Protein AF-0000000084525667 (afdb_homodimer)

pLDDT: mean 96.33, std 4.49, range [68.88, 99.0]

Secondary structure (DSSP, 8-state):
--GGGSHHHHHHHHHHHHHHHHHHHHHHHHHHHHHHHHHH--SEEEEEESTHHHHHHHHHHHH-TTS-EEEEEHHHHHH-HHHHGGG-TTEEEEEEESSS--HHHHHHHHHHHHH-TT-EEEEEES-TTSHHHHPPP-SSS-EEEEEPPGGGS--SSS-SHHHHHHHHHHHHHTTS--HHHHHHHHHHHHHHHHHHHHHS--PPPSEEEEEE-THHHHHHHHHHHHHHHHTTTSSEEEEE-HHHHTTTGGGG--TTEEEEEEPPSSHHHHHHHHHHHHHHHHH-TTSEEEEESTTSSB-----S-HHHHHHHHTHHHHHHHHHHHHHTT--TT-TTTTSS--SS------PPP--/--GGGSHHHHHHHHHHHHHHHHHHHHHHHHHHHHHHHHHH--SEEEEEESTHHHHHHHHHHHH-TTS-EEEEEHHHHHH-HHHHGGG-TTEEEEEEESSS--HHHHHHHHHHHHH-TT-EEEEEES-TTSHHHHPPP-SSS-EEEEEPPGGGS--SSS-SHHHHHHHHHHHHHTTS--HHHHHHHHHHHHHHHHHHHHHS--PPPSEEEEEE-THHHHHHHHHHHHHHHHTTTSSEEEEE-HHHHTTTGGGG--TTEEEEEEPPSSHHHHHHHHHHHHHHHHH-TTSEEEEESTTSSB-----S-HHHHHHHHTHHHHHHHHHHHHHTT--TT-TTTTSS--SS------PPP--

InterPro domains:
  IPR001347 SIS domain [PS51464] (33-182)
  IPR046348 SIS domain superfamily [SSF53697] (11-345)

Organism: NCBI:txid1123501

Nearest PDB structures (foldseek):
  3c3j-assembly2_C  TM=8.708E-01  e=3.182E-26  Escherichia coli K-12
  3i0z-assembly1_B  TM=8.975E-01  e=6.764E-26  Streptococcus pneumoniae TIGR4
  3c3j-assembly1_A  TM=8.708E-01  e=7.534E-26  Escherichia coli K-12
  3odp-assembly1_A-2  TM=8.783E-01  e=4.281E-24  Clostridium novyi NT
  3hba-assembly1_A  TM=7.653E-01  e=8.295E-11  Shewanella denitrificans OS217

Sequence (710 aa):
MRLDETATWAEIHAQPGIWEAWAPELAARAADIGAWIAARAPREIWLCGAGTSAFVGEIAAAGLPDRRLRAVATTDIVACPQDWLPSAGDALVVQFGRSGDSSESVGLLDLLDAHAPRADRLHVTCNPAGALATRASAGAGQLRVLLLPEETHDAGFAMTSSFTTMLLSALACLGGIDPAAALPALAEEARALLPALAARPAPRPGRAIFLGSGALTGAARESALKVLELTAGRTITQWDSPMGFRHGPKSAVDDDTAVFVLLHPGDHTRRFDHDVADEIAAQFPDASVTTIGPGGDISYRGTGTAAADAVLAVLPAQILAARWSADLGLPVDDPFQGRNLSRVVSGVTLHPWAPMRLDETATWAEIHAQPGIWEAWAPELAARAADIGAWIAARAPREIWLCGAGTSAFVGEIAAAGLPDRRLRAVATTDIVACPQDWLPSAGDALVVQFGRSGDSSESVGLLDLLDAHAPRADRLHVTCNPAGALATRASAGAGQLRVLLLPEETHDAGFAMTSSFTTMLLSALACLGGIDPAAALPALAEEARALLPALAARPAPRPGRAIFLGSGALTGAARESALKVLELTAGRTITQWDSPMGFRHGPKSAVDDDTAVFVLLHPGDHTRRFDHDVADEIAAQFPDASVTTIGPGGDISYRGTGTAAADAVLAVLPAQILAARWSADLGLPVDDPFQGRNLSRVVSGVTLHPWAP

Foldseek 3Di:
DDLCPDLLNVLLLCQLVQLQVCLVVLLVVLVVLLVVCVVLVFPAEEQEEADLSLLLQLLLCLQCVVHNYDRDYLVCCLVCVVVPLVPQQRYEYEYEEAQCAFPSSVSSLVCCQVRHLNHAYEYEYAHCVHCSNDPDGHHDHHYYYDHGHNSQSRLFLARASVSLRSSLSVCSNNPNDNSNPASNQLSVQSNVQQVVLLPDDFDDFQEEEEAEPGSCQSLRSSLQVLLCFQQVNSHHYYGYHLVVCVVPVLVVDDLRYEYEQEAALDPVRNVSSVVSLVVSCVVYVNYHYWYDEPPTPRYDNHDSGSSNCSSVRNSSSSSSSSVSSVVSVAPRRGRCVPDPDDSRHYDDDRDDDDD/DDLCPALLNVLLLCQLVQLQVCLVVLLVVLVVLLVVCVVLVFPAEEQEEADLSLLLQLLLCLQCVVHNYDRDYLVCCLVCVVVPLVPQQRYEYEYEEAQCAFPSSVSSLVCCQVRHLNHAYEYEYAHCVHCSNDPDGHHDHHYDYDHGHNSQSRLFLARASVSLRSSLSVCSNNPNDNSNPASNQLSVQSNVQQVVLLPDDFDDFQEEEEAEPGSCQSLRSSLQVLLCFQQVNSHHYYGYHLVVCVVPVLVVDDLRYEYEQEAALDPVSNVSSVVSLVVSCVVYVNYHYWYDEPPTNRYDNHPSGSSNCSSVRNSSSSSSSSVSSVVSVASRRGRCVPDPDDSRHDDDDRDDDDD

Structure (mmCIF, N/CA/C/O backbone):
data_AF-0000000084525667-model_v1
#
loop_
_entity.id
_entity.type
_entity.pdbx_description
1 polymer 'Galactosamine 6-phosphate isomerase AgaS'
#
loop_
_atom_site.group_PDB
_atom_site.id
_atom_site.type_symbol
_atom_site.label_atom_id
_atom_site.label_alt_id
_atom_site.label_comp_id
_atom_site.label_asym_id
_atom_site.label_entity_id
_atom_site.label_seq_id
_atom_site.pdbx_PDB_ins_code
_atom_site.Cartn_x
_atom_site.Cartn_y
_atom_site.Cartn_z
_atom_site.occupancy
_atom_site.B_iso_or_equiv
_atom_site.auth_seq_id
_atom_site.auth_comp_id
_atom_site.auth_asym_id
_atom_site.auth_atom_id
_atom_site.pdbx_PDB_model_num
ATOM 1 N N . MET A 1 1 ? -22.094 -24.609 -13.75 1 75.38 1 MET A N 1
ATOM 2 C CA . MET A 1 1 ? -20.781 -25.219 -13.594 1 75.38 1 MET A CA 1
ATOM 3 C C . MET A 1 1 ? -20.422 -25.344 -12.117 1 75.38 1 MET A C 1
ATOM 5 O O . MET A 1 1 ? -20.641 -24.406 -11.344 1 75.38 1 MET A O 1
ATOM 9 N N . ARG A 1 2 ? -20.078 -26.578 -11.758 1 90 2 ARG A N 1
ATOM 10 C CA . ARG A 1 2 ? -19.656 -26.828 -10.383 1 90 2 ARG A CA 1
ATOM 11 C C . ARG A 1 2 ? -18.25 -26.281 -10.125 1 90 2 ARG A C 1
ATOM 13 O O . ARG A 1 2 ? -17.453 -26.172 -11.047 1 90 2 ARG A O 1
ATOM 20 N N . LEU A 1 3 ? -17.906 -25.875 -8.945 1 95.81 3 LEU A N 1
ATOM 21 C CA . LEU A 1 3 ? -16.625 -25.297 -8.57 1 95.81 3 LEU A CA 1
ATOM 22 C C . LEU A 1 3 ? -15.469 -26.203 -8.992 1 95.81 3 LEU A C 1
ATOM 24 O O . LEU A 1 3 ? -14.461 -25.734 -9.523 1 95.81 3 LEU A O 1
ATOM 28 N N . ASP A 1 4 ? -15.648 -27.516 -8.852 1 94.88 4 ASP A N 1
ATOM 29 C CA . ASP A 1 4 ? -14.578 -28.469 -9.109 1 94.88 4 ASP A CA 1
ATOM 30 C C . ASP A 1 4 ? -14.336 -28.625 -10.609 1 94.88 4 ASP A C 1
ATOM 32 O O . ASP A 1 4 ? -13.359 -29.266 -11.023 1 94.88 4 ASP A O 1
ATOM 36 N N . GLU A 1 5 ? -15.102 -28.031 -11.484 1 96.06 5 GLU A N 1
ATOM 37 C CA . GLU A 1 5 ? -14.961 -28.094 -12.938 1 96.06 5 GLU A CA 1
ATOM 38 C C . GLU A 1 5 ? -14.344 -26.812 -13.484 1 96.06 5 GLU A C 1
ATOM 40 O O . GLU A 1 5 ? -14.086 -26.703 -14.688 1 96.06 5 GLU A O 1
ATOM 45 N N . THR A 1 6 ? -14.164 -25.891 -12.633 1 97.81 6 THR A N 1
ATOM 46 C CA . THR A 1 6 ? -13.648 -24.609 -13.07 1 97.81 6 THR A CA 1
ATOM 47 C C . THR A 1 6 ? -12.141 -24.656 -13.258 1 97.81 6 THR A C 1
ATOM 49 O O . THR A 1 6 ? -11.453 -25.422 -12.586 1 97.81 6 THR A O 1
ATOM 52 N N . ALA A 1 7 ? -11.656 -23.859 -14.172 1 98.19 7 ALA A N 1
ATOM 53 C CA . ALA A 1 7 ? -10.219 -23.703 -14.375 1 98.19 7 ALA A CA 1
ATOM 54 C C . ALA A 1 7 ? -9.539 -23.172 -13.117 1 98.19 7 ALA A C 1
ATOM 56 O O . ALA A 1 7 ? -8.469 -23.656 -12.734 1 98.19 7 ALA A O 1
ATOM 57 N N . THR A 1 8 ? -10.148 -22.219 -12.445 1 98.56 8 THR A N 1
ATOM 58 C CA . THR A 1 8 ? -9.586 -21.594 -11.25 1 98.56 8 THR A CA 1
ATOM 59 C C . THR A 1 8 ? -9.336 -22.625 -10.164 1 98.56 8 THR A C 1
ATOM 61 O O . THR A 1 8 ? -8.25 -22.672 -9.578 1 98.56 8 THR A O 1
ATOM 64 N N . TRP A 1 9 ? -10.328 -23.469 -9.938 1 98.62 9 TRP A N 1
ATOM 65 C CA . TRP A 1 9 ? -10.203 -24.516 -8.914 1 98.62 9 TRP A CA 1
ATOM 66 C C . TRP A 1 9 ? -9.094 -25.5 -9.266 1 98.62 9 TRP A C 1
ATOM 68 O O . TRP A 1 9 ? -8.273 -25.844 -8.422 1 98.62 9 TRP A O 1
ATOM 78 N N . ALA A 1 10 ? -9.055 -25.891 -10.531 1 98.5 10 ALA A N 1
ATOM 79 C CA . ALA A 1 10 ? -8.023 -26.812 -11 1 98.5 10 ALA A CA 1
ATOM 80 C C . ALA A 1 10 ? -6.633 -26.203 -10.867 1 98.5 10 ALA A C 1
ATOM 82 O O . ALA A 1 10 ? -5.684 -26.875 -10.461 1 98.5 10 ALA A O 1
ATOM 83 N N . GLU A 1 11 ? -6.5 -24.984 -11.227 1 98.81 11 GLU A N 1
ATOM 84 C CA . GLU A 1 11 ? -5.227 -24.266 -11.18 1 98.81 11 GLU A CA 1
ATOM 85 C C . GLU A 1 11 ? -4.723 -24.141 -9.75 1 98.81 11 GLU A C 1
ATOM 87 O O . GLU A 1 11 ? -3.525 -24.281 -9.492 1 98.81 11 GLU A O 1
ATOM 92 N N . ILE A 1 12 ? -5.625 -23.844 -8.781 1 98.88 12 ILE A N 1
ATOM 93 C CA . ILE A 1 12 ? -5.258 -23.766 -7.367 1 98.88 12 ILE A CA 1
ATOM 94 C C . ILE A 1 12 ? -4.719 -25.109 -6.902 1 98.88 12 ILE A C 1
ATOM 96 O O . ILE A 1 12 ? -3.643 -25.188 -6.305 1 98.88 12 ILE A O 1
ATOM 100 N N . HIS A 1 13 ? -5.355 -26.172 -7.227 1 98.62 13 HIS A N 1
ATOM 101 C CA . HIS A 1 13 ? -5.023 -27.484 -6.715 1 98.62 13 HIS A CA 1
ATOM 102 C C . HIS A 1 13 ? -3.83 -28.078 -7.453 1 98.62 13 HIS A C 1
ATOM 104 O O . HIS A 1 13 ? -3.207 -29.031 -6.973 1 98.62 13 HIS A O 1
ATOM 110 N N . ALA A 1 14 ? -3.459 -27.562 -8.602 1 98.69 14 ALA A N 1
ATOM 111 C CA . ALA A 1 14 ? -2.348 -28.062 -9.398 1 98.69 14 ALA A CA 1
ATOM 112 C C . ALA A 1 14 ? -1.011 -27.547 -8.875 1 98.69 14 ALA A C 1
ATOM 114 O O . ALA A 1 14 ? 0.048 -28.062 -9.242 1 98.69 14 ALA A O 1
ATOM 115 N N . GLN A 1 15 ? -1.005 -26.562 -8.016 1 98.88 15 GLN A N 1
ATOM 116 C CA . GLN A 1 15 ? 0.182 -25.797 -7.664 1 98.88 15 GLN A CA 1
ATOM 117 C C . GLN A 1 15 ? 1.267 -26.688 -7.07 1 98.88 15 GLN A C 1
ATOM 119 O O . GLN A 1 15 ? 2.42 -26.641 -7.504 1 98.88 15 GLN A O 1
ATOM 124 N N . PRO A 1 16 ? 0.907 -27.609 -6.102 1 98.81 16 PRO A N 1
ATOM 125 C CA . PRO A 1 16 ? 1.983 -28.438 -5.566 1 98.81 16 PRO A CA 1
ATOM 126 C C . PRO A 1 16 ? 2.662 -29.297 -6.641 1 98.81 16 PRO A C 1
ATOM 128 O O . PRO A 1 16 ? 3.891 -29.406 -6.66 1 98.81 16 PRO A O 1
ATOM 131 N N . GLY A 1 17 ? 1.907 -29.859 -7.496 1 98.81 17 GLY A N 1
ATOM 132 C CA . GLY A 1 17 ? 2.467 -30.641 -8.586 1 98.81 17 GLY A CA 1
ATOM 133 C C . GLY A 1 17 ? 3.322 -29.828 -9.531 1 98.81 17 GLY A C 1
ATOM 134 O O . GLY A 1 17 ? 4.379 -30.281 -9.977 1 98.81 17 GLY A O 1
ATOM 135 N N . ILE A 1 18 ? 2.895 -28.625 -9.852 1 98.88 18 ILE A N 1
ATOM 136 C CA . ILE A 1 18 ? 3.637 -27.719 -10.727 1 98.88 18 ILE A CA 1
ATOM 137 C C . ILE A 1 18 ? 4.984 -27.375 -10.094 1 98.88 18 ILE A C 1
ATOM 139 O O . ILE A 1 18 ? 6.02 -27.438 -10.758 1 98.88 18 ILE A O 1
ATOM 143 N N . TRP A 1 19 ? 4.98 -27.047 -8.781 1 98.88 19 TRP A N 1
ATOM 144 C CA . TRP A 1 19 ? 6.215 -26.688 -8.086 1 98.88 19 TRP A CA 1
ATOM 145 C C . TRP A 1 19 ? 7.219 -27.844 -8.141 1 98.88 19 TRP A C 1
ATOM 147 O O . TRP A 1 19 ? 8.383 -27.641 -8.477 1 98.88 19 TRP A O 1
ATOM 157 N N . GLU A 1 20 ? 6.73 -29 -7.805 1 98.38 20 GLU A N 1
ATOM 158 C CA . GLU A 1 20 ? 7.59 -30.172 -7.762 1 98.38 20 GLU A CA 1
ATOM 159 C C . GLU A 1 20 ? 8.195 -30.469 -9.133 1 98.38 20 GLU A C 1
ATOM 161 O O . GLU A 1 20 ? 9.391 -30.734 -9.242 1 98.38 20 GLU A O 1
ATOM 166 N N . ALA A 1 21 ? 7.387 -30.422 -10.164 1 98.62 21 ALA A N 1
ATOM 167 C CA . ALA A 1 21 ? 7.84 -30.734 -11.516 1 98.62 21 ALA A CA 1
ATOM 168 C C . ALA A 1 21 ? 8.789 -29.656 -12.031 1 98.62 21 ALA A C 1
ATOM 170 O O . ALA A 1 21 ? 9.711 -29.953 -12.805 1 98.62 21 ALA A O 1
ATOM 171 N N . TRP A 1 22 ? 8.617 -28.406 -11.602 1 98.75 22 TRP A N 1
ATOM 172 C CA . TRP A 1 22 ? 9.359 -27.234 -12.078 1 98.75 22 TRP A CA 1
ATOM 173 C C . TRP A 1 22 ? 10.727 -27.156 -11.414 1 98.75 22 TRP A C 1
ATOM 175 O O . TRP A 1 22 ? 11.664 -26.578 -11.969 1 98.75 22 TRP A O 1
ATOM 185 N N . ALA A 1 23 ? 10.961 -27.812 -10.297 1 98.75 23 ALA A N 1
ATOM 186 C CA . ALA A 1 23 ? 12.094 -27.625 -9.391 1 98.75 23 ALA A CA 1
ATOM 187 C C . ALA A 1 23 ? 13.414 -27.906 -10.109 1 98.75 23 ALA A C 1
ATOM 189 O O . ALA A 1 23 ? 14.32 -27.078 -10.094 1 98.75 23 ALA A O 1
ATOM 190 N N . PRO A 1 24 ? 13.602 -29.062 -10.805 1 98.25 24 PRO A N 1
ATOM 191 C CA . PRO A 1 24 ? 14.891 -29.344 -11.438 1 98.25 24 PRO A CA 1
ATOM 192 C C . PRO A 1 24 ? 15.227 -28.359 -12.555 1 98.25 24 PRO A C 1
ATOM 194 O O . PRO A 1 24 ? 16.359 -27.859 -12.625 1 98.25 24 PRO A O 1
ATOM 197 N N . GLU A 1 25 ? 14.273 -28.109 -13.391 1 98.44 25 GLU A N 1
ATOM 198 C CA . GLU A 1 25 ? 14.516 -27.156 -14.477 1 98.44 25 GLU A CA 1
ATOM 199 C C . GLU A 1 25 ? 14.797 -25.766 -13.93 1 98.44 25 GLU A C 1
ATOM 201 O O . GLU A 1 25 ? 15.688 -25.062 -14.422 1 98.44 25 GLU A O 1
ATOM 206 N N . LEU A 1 26 ? 14 -25.344 -12.938 1 98.81 26 LEU A N 1
ATOM 207 C CA . LEU A 1 26 ? 14.203 -24.031 -12.336 1 98.81 26 LEU A CA 1
ATOM 208 C C . LEU A 1 26 ? 15.586 -23.922 -11.711 1 98.81 26 LEU A C 1
ATOM 210 O O . LEU A 1 26 ? 16.219 -22.875 -11.766 1 98.81 26 LEU A O 1
ATOM 214 N N . ALA A 1 27 ? 16.047 -25 -11.078 1 98.69 27 ALA A N 1
ATOM 215 C CA . ALA A 1 27 ? 17.375 -24.984 -10.469 1 98.69 27 ALA A CA 1
ATOM 216 C C . ALA A 1 27 ? 18.438 -24.656 -11.5 1 98.69 27 ALA A C 1
ATOM 218 O O . ALA A 1 27 ? 19.312 -23.812 -11.25 1 98.69 27 ALA A O 1
ATOM 219 N N . ALA A 1 28 ? 18.375 -25.266 -12.617 1 98.5 28 ALA A N 1
ATOM 220 C CA . ALA A 1 28 ? 19.344 -25.016 -13.68 1 98.5 28 ALA A CA 1
ATOM 221 C C . ALA A 1 28 ? 19.219 -23.594 -14.227 1 98.5 28 ALA A C 1
ATOM 223 O O . ALA A 1 28 ? 20.219 -22.891 -14.383 1 98.5 28 ALA A O 1
ATOM 224 N N . ARG A 1 29 ? 18 -23.172 -14.531 1 98.62 29 ARG A N 1
ATOM 225 C CA . ARG A 1 29 ? 17.75 -21.859 -15.109 1 98.62 29 ARG A CA 1
ATOM 226 C C . ARG A 1 29 ? 18.156 -20.75 -14.141 1 98.62 29 ARG A C 1
ATOM 228 O O . ARG A 1 29 ? 18.703 -19.719 -14.547 1 98.62 29 ARG A O 1
ATOM 235 N N . ALA A 1 30 ? 17.812 -20.969 -12.898 1 98.69 30 ALA A N 1
ATOM 236 C CA . ALA A 1 30 ? 18.125 -19.969 -11.875 1 98.69 30 ALA A CA 1
ATOM 237 C C . ALA A 1 30 ? 19.641 -19.812 -11.703 1 98.69 30 ALA A C 1
ATOM 239 O O . ALA A 1 30 ? 20.125 -18.703 -11.477 1 98.69 30 ALA A O 1
ATOM 240 N N . ALA A 1 31 ? 20.344 -20.906 -11.711 1 98.19 31 ALA A N 1
ATOM 241 C CA . ALA A 1 31 ? 21.797 -20.844 -11.625 1 98.19 31 ALA A CA 1
ATOM 242 C C . ALA A 1 31 ? 22.391 -20.016 -12.766 1 98.19 31 ALA A C 1
ATOM 244 O O . ALA A 1 31 ? 23.266 -19.188 -12.547 1 98.19 31 ALA A O 1
ATOM 245 N N . ASP A 1 32 ? 21.906 -20.25 -13.93 1 98.62 32 ASP A N 1
ATOM 246 C CA . ASP A 1 32 ? 22.359 -19.516 -15.109 1 98.62 32 ASP A CA 1
ATOM 247 C C . ASP A 1 32 ? 22.016 -18.031 -15.008 1 98.62 32 ASP A C 1
ATOM 249 O O . ASP A 1 32 ? 22.875 -17.172 -15.266 1 98.62 32 ASP A O 1
ATOM 253 N N . ILE A 1 33 ? 20.812 -17.688 -14.672 1 98.75 33 ILE A N 1
ATOM 254 C CA . ILE A 1 33 ? 20.344 -16.312 -14.57 1 98.75 33 ILE A CA 1
ATOM 255 C C . ILE A 1 33 ? 21.078 -15.594 -13.43 1 98.75 33 ILE A C 1
ATOM 257 O O . ILE A 1 33 ? 21.484 -14.445 -13.57 1 98.75 33 ILE A O 1
ATOM 261 N N . GLY A 1 34 ? 21.188 -16.328 -12.312 1 98.06 34 GLY A N 1
ATOM 262 C CA . GLY A 1 34 ? 21.938 -15.766 -11.203 1 98.06 34 GLY A CA 1
ATOM 263 C C . GLY A 1 34 ? 23.375 -15.406 -11.562 1 98.06 34 GLY A C 1
ATOM 264 O O . GLY A 1 34 ? 23.859 -14.344 -11.195 1 98.06 34 GLY A O 1
ATOM 265 N N . ALA A 1 35 ? 24.047 -16.312 -12.25 1 98.25 35 ALA A N 1
ATOM 266 C CA . ALA A 1 35 ? 25.422 -16.047 -12.703 1 98.25 35 ALA A CA 1
ATOM 267 C C . ALA A 1 35 ? 25.469 -14.859 -13.656 1 98.25 35 ALA A C 1
ATOM 269 O O . ALA A 1 35 ? 26.391 -14.047 -13.594 1 98.25 35 ALA A O 1
ATOM 270 N N . TRP A 1 36 ? 24.469 -14.789 -14.5 1 98.44 36 TRP A N 1
ATOM 271 C CA . TRP A 1 36 ? 24.375 -13.672 -15.438 1 98.44 36 TRP A CA 1
ATOM 272 C C . TRP A 1 36 ? 24.188 -12.352 -14.703 1 98.44 36 TRP A C 1
ATOM 274 O O . TRP A 1 36 ? 24.859 -11.367 -15.016 1 98.44 36 TRP A O 1
ATOM 284 N N . ILE A 1 37 ? 23.359 -12.289 -13.75 1 97.94 37 ILE A N 1
ATOM 285 C CA . ILE A 1 37 ? 23.109 -11.078 -12.969 1 97.94 37 ILE A CA 1
ATOM 286 C C . ILE A 1 37 ? 24.391 -10.664 -12.258 1 97.94 37 ILE A C 1
ATOM 288 O O . ILE A 1 37 ? 24.75 -9.484 -12.242 1 97.94 37 ILE A O 1
ATOM 292 N N . ALA A 1 38 ? 25.047 -11.672 -11.688 1 96.62 38 ALA A N 1
ATOM 293 C CA . ALA A 1 38 ? 26.297 -11.391 -10.992 1 96.62 38 ALA A CA 1
ATOM 294 C C . ALA A 1 38 ? 27.328 -10.797 -11.945 1 96.62 38 ALA A C 1
ATOM 296 O O . ALA A 1 38 ? 28.062 -9.867 -11.578 1 96.62 38 ALA A O 1
ATOM 297 N N . ALA A 1 39 ? 27.406 -11.32 -13.078 1 97.44 39 ALA A N 1
ATOM 298 C CA . ALA A 1 39 ? 28.375 -10.844 -14.07 1 97.44 39 ALA A CA 1
ATOM 299 C C . ALA A 1 39 ? 28.047 -9.43 -14.531 1 97.44 39 ALA A C 1
ATOM 301 O O . ALA A 1 39 ? 28.938 -8.609 -14.734 1 97.44 39 ALA A O 1
ATOM 302 N N . ARG A 1 40 ? 26.766 -9.117 -14.711 1 96.19 40 ARG A N 1
ATOM 303 C CA . ARG A 1 40 ? 26.328 -7.809 -15.18 1 96.19 40 ARG A CA 1
ATOM 304 C C . ARG A 1 40 ? 26.484 -6.754 -14.086 1 96.19 40 ARG A C 1
ATOM 306 O O . ARG A 1 40 ? 26.656 -5.57 -14.383 1 96.19 40 ARG A O 1
ATOM 313 N N . ALA A 1 41 ? 26.359 -7.133 -12.859 1 94.94 41 ALA A N 1
ATOM 314 C CA . ALA A 1 41 ? 26.562 -6.305 -11.68 1 94.94 41 ALA A CA 1
ATOM 315 C C . ALA A 1 41 ? 25.75 -5.016 -11.766 1 94.94 41 ALA A C 1
ATOM 317 O O . ALA A 1 41 ? 26.297 -3.918 -11.617 1 94.94 41 ALA A O 1
ATOM 318 N N . PRO A 1 42 ? 24.422 -5.191 -11.898 1 95.5 42 PRO A N 1
ATOM 319 C CA . PRO A 1 42 ? 23.609 -3.975 -11.977 1 95.5 42 PRO A CA 1
ATOM 320 C C . PRO A 1 42 ? 23.656 -3.146 -10.695 1 95.5 42 PRO A C 1
ATOM 322 O O . PRO A 1 42 ? 23.766 -3.705 -9.602 1 95.5 42 PRO A O 1
ATOM 325 N N . ARG A 1 43 ? 23.578 -1.825 -10.852 1 92.12 43 ARG A N 1
ATOM 326 C CA . ARG A 1 43 ? 23.516 -0.928 -9.695 1 92.12 43 ARG A CA 1
ATOM 327 C C . ARG A 1 43 ? 22.297 -1.207 -8.844 1 92.12 43 ARG A C 1
ATOM 329 O O . ARG A 1 43 ? 22.359 -1.137 -7.613 1 92.12 43 ARG A O 1
ATOM 336 N N . GLU A 1 44 ? 21.203 -1.489 -9.516 1 93.31 44 GLU A N 1
ATOM 337 C CA . GLU A 1 44 ? 19.922 -1.771 -8.875 1 93.31 44 GLU A CA 1
ATOM 338 C C . GLU A 1 44 ? 19.094 -2.746 -9.703 1 93.31 44 GLU A C 1
ATOM 340 O O . GLU A 1 44 ? 19.281 -2.854 -10.922 1 93.31 44 GLU A O 1
ATOM 345 N N . ILE A 1 45 ? 18.266 -3.453 -9.039 1 97.44 45 ILE A N 1
ATOM 346 C CA . ILE A 1 45 ? 17.359 -4.371 -9.703 1 97.44 45 ILE A CA 1
ATOM 347 C C . ILE A 1 45 ? 15.914 -3.938 -9.43 1 97.44 45 ILE A C 1
ATOM 349 O O . ILE A 1 45 ? 15.469 -3.904 -8.281 1 97.44 45 ILE A O 1
ATOM 353 N N . TRP A 1 46 ? 15.195 -3.574 -10.484 1 97.88 46 TRP A N 1
ATOM 354 C CA . TRP A 1 46 ? 13.781 -3.234 -10.398 1 97.88 46 TRP A CA 1
ATOM 355 C C . TRP A 1 46 ? 12.906 -4.465 -10.617 1 97.88 46 TRP A C 1
ATOM 357 O O . TRP A 1 46 ? 13.094 -5.191 -11.602 1 97.88 46 TRP A O 1
ATOM 367 N N . LEU A 1 47 ? 12.047 -4.711 -9.719 1 98.75 47 LEU A N 1
ATOM 368 C CA . LEU A 1 47 ? 11.047 -5.766 -9.867 1 98.75 47 LEU A CA 1
ATOM 369 C C . LEU A 1 47 ? 9.688 -5.176 -10.242 1 98.75 47 LEU A C 1
ATOM 371 O O . LEU A 1 47 ? 9.031 -4.543 -9.414 1 98.75 47 LEU A O 1
ATOM 375 N N . CYS A 1 48 ? 9.297 -5.453 -11.492 1 98.62 48 CYS A N 1
ATOM 376 C CA . CYS A 1 48 ? 8.18 -4.703 -12.062 1 98.62 48 CYS A CA 1
ATOM 377 C C . CYS A 1 48 ? 7.055 -5.637 -12.484 1 98.62 48 CYS A C 1
ATOM 379 O O . CYS A 1 48 ? 7.305 -6.77 -12.898 1 98.62 48 CYS A O 1
ATOM 381 N N . GLY A 1 49 ? 5.879 -5.188 -12.422 1 98.44 49 GLY A N 1
ATOM 382 C CA . GLY A 1 49 ? 4.637 -5.82 -12.836 1 98.44 49 GLY A CA 1
ATOM 383 C C . GLY A 1 49 ? 3.41 -4.969 -12.57 1 98.44 49 GLY A C 1
ATOM 384 O O . GLY A 1 49 ? 3.523 -3.855 -12.055 1 98.44 49 GLY A O 1
ATOM 385 N N . ALA A 1 50 ? 2.283 -5.508 -12.945 1 97.62 50 ALA A N 1
ATOM 386 C CA . ALA A 1 50 ? 1.006 -4.855 -12.664 1 97.62 50 ALA A CA 1
ATOM 387 C C . ALA A 1 50 ? 0.074 -5.789 -11.898 1 97.62 50 ALA A C 1
ATOM 389 O O . ALA A 1 50 ? 0.009 -6.988 -12.188 1 97.62 50 ALA A O 1
ATOM 390 N N . GLY A 1 51 ? -0.594 -5.227 -10.883 1 97.12 51 GLY A N 1
ATOM 391 C CA . GLY A 1 51 ? -1.454 -6.07 -10.07 1 97.12 51 GLY A CA 1
ATOM 392 C C . GLY A 1 51 ? -0.7 -7.164 -9.336 1 97.12 51 GLY A C 1
ATOM 393 O O . GLY A 1 51 ? 0.291 -6.891 -8.656 1 97.12 51 GLY A O 1
ATOM 394 N N . THR A 1 52 ? -1.247 -8.375 -9.492 1 98.44 52 THR A N 1
ATOM 395 C CA . THR A 1 52 ? -0.656 -9.547 -8.852 1 98.44 52 THR A CA 1
ATOM 396 C C . THR A 1 52 ? 0.819 -9.672 -9.219 1 98.44 52 THR A C 1
ATOM 398 O O . THR A 1 52 ? 1.647 -10.016 -8.375 1 98.44 52 THR A O 1
ATOM 401 N N . SER A 1 53 ? 1.138 -9.344 -10.438 1 98.62 53 SER A N 1
ATOM 402 C CA . SER A 1 53 ? 2.531 -9.438 -10.852 1 98.62 53 SER A CA 1
ATOM 403 C C . SER A 1 53 ? 3.396 -8.414 -10.125 1 98.62 53 SER A C 1
ATOM 405 O O . SER A 1 53 ? 4.574 -8.672 -9.852 1 98.62 53 SER A O 1
ATOM 407 N N . ALA A 1 54 ? 2.84 -7.254 -9.82 1 98.75 54 ALA A N 1
ATOM 408 C CA . ALA A 1 54 ? 3.568 -6.277 -9.016 1 98.75 54 ALA A CA 1
ATOM 409 C C . ALA A 1 54 ? 3.818 -6.809 -7.605 1 98.75 54 ALA A C 1
ATOM 411 O O . ALA A 1 54 ? 4.852 -6.52 -7.004 1 98.75 54 ALA A O 1
ATOM 412 N N . PHE A 1 55 ? 2.885 -7.559 -7.082 1 98.88 55 PHE A N 1
ATOM 413 C CA . PHE A 1 55 ? 3 -8.062 -5.719 1 98.88 55 PHE A CA 1
ATOM 414 C C . PHE A 1 55 ? 4.074 -9.133 -5.625 1 98.88 55 PHE A C 1
ATOM 416 O O . PHE A 1 55 ? 4.703 -9.305 -4.578 1 98.88 55 PHE A O 1
ATOM 423 N N . VAL A 1 56 ? 4.352 -9.828 -6.746 1 98.88 56 VAL A N 1
ATOM 424 C CA . VAL A 1 56 ? 5.496 -10.727 -6.797 1 98.88 56 VAL A CA 1
ATOM 425 C C . VAL A 1 56 ? 6.77 -9.961 -6.449 1 98.88 56 VAL A C 1
ATOM 427 O O . VAL A 1 56 ? 7.559 -10.406 -5.605 1 98.88 56 VAL A O 1
ATOM 430 N N . GLY A 1 57 ? 6.926 -8.828 -7.086 1 98.81 57 GLY A N 1
ATOM 431 C CA . GLY A 1 57 ? 8.086 -7.996 -6.828 1 98.81 57 GLY A CA 1
ATOM 432 C C . GLY A 1 57 ? 8.148 -7.484 -5.402 1 98.81 57 GLY A C 1
ATOM 433 O O . GLY A 1 57 ? 9.219 -7.449 -4.793 1 98.81 57 GLY A O 1
ATOM 434 N N . GLU A 1 58 ? 6.984 -7.102 -4.891 1 98.56 58 GLU A N 1
ATOM 435 C CA . GLU A 1 58 ? 6.922 -6.586 -3.523 1 98.56 58 GLU A CA 1
ATOM 436 C C . GLU A 1 58 ? 7.379 -7.641 -2.518 1 98.56 58 GLU A C 1
ATOM 438 O O . GLU A 1 58 ? 8.172 -7.348 -1.621 1 98.56 58 GLU A O 1
ATOM 443 N N . ILE A 1 59 ? 6.906 -8.836 -2.668 1 98.88 59 ILE A N 1
ATOM 444 C CA . ILE A 1 59 ? 7.242 -9.922 -1.751 1 98.88 59 ILE A CA 1
ATOM 445 C C . ILE A 1 59 ? 8.727 -10.266 -1.872 1 98.88 59 ILE A C 1
ATOM 447 O O . ILE A 1 59 ? 9.422 -10.398 -0.864 1 98.88 59 ILE A O 1
ATOM 451 N N . ALA A 1 60 ? 9.211 -10.344 -3.096 1 98.69 60 ALA A N 1
ATOM 452 C CA . ALA A 1 60 ? 10.609 -10.703 -3.32 1 98.69 60 ALA A CA 1
ATOM 453 C C . ALA A 1 60 ? 11.547 -9.641 -2.75 1 98.69 60 ALA A C 1
ATOM 455 O O . ALA A 1 60 ? 12.531 -9.969 -2.082 1 98.69 60 ALA A O 1
ATOM 456 N N . ALA A 1 61 ? 11.227 -8.375 -2.998 1 97.69 61 ALA A N 1
ATOM 457 C CA . ALA A 1 61 ? 12.07 -7.289 -2.514 1 97.69 61 ALA A CA 1
ATOM 458 C C . ALA A 1 61 ? 12.125 -7.273 -0.988 1 97.69 61 ALA A C 1
ATOM 460 O O . ALA A 1 61 ? 13.188 -7.09 -0.398 1 97.69 61 ALA A O 1
ATOM 461 N N . ALA A 1 62 ? 11.008 -7.492 -0.375 1 96.62 62 ALA A N 1
ATOM 462 C CA . ALA A 1 62 ? 10.945 -7.48 1.085 1 96.62 62 ALA A CA 1
ATOM 463 C C . ALA A 1 62 ? 11.688 -8.672 1.68 1 96.62 62 ALA A C 1
ATOM 465 O O . ALA A 1 62 ? 12.219 -8.586 2.787 1 96.62 62 ALA A O 1
ATOM 466 N N . GLY A 1 63 ? 11.781 -9.719 0.957 1 95.94 63 GLY A N 1
ATOM 467 C CA . GLY A 1 63 ? 12.367 -10.953 1.461 1 95.94 63 GLY A CA 1
ATOM 468 C C . GLY A 1 63 ? 13.867 -11.023 1.275 1 95.94 63 GLY A C 1
ATOM 469 O O . GLY A 1 63 ? 14.531 -11.891 1.846 1 95.94 63 GLY A O 1
ATOM 470 N N . LEU A 1 64 ? 14.344 -10.156 0.422 1 94.12 64 LEU A N 1
ATOM 471 C CA . LEU A 1 64 ? 15.773 -10.141 0.134 1 94.12 64 LEU A CA 1
ATOM 472 C C . LEU A 1 64 ? 16.359 -8.742 0.339 1 94.12 64 LEU A C 1
ATOM 474 O O . LEU A 1 64 ? 16.859 -8.133 -0.603 1 94.12 64 LEU A O 1
ATOM 478 N N . PRO A 1 65 ? 16.359 -8.289 1.584 1 84 65 PRO A N 1
ATOM 479 C CA . PRO A 1 65 ? 16.703 -6.891 1.868 1 84 65 PRO A CA 1
ATOM 480 C C . PRO A 1 65 ? 18.172 -6.578 1.579 1 84 65 PRO A C 1
ATOM 482 O O . PRO A 1 65 ? 18.547 -5.41 1.447 1 84 65 PRO A O 1
ATOM 485 N N . ASP A 1 66 ? 18.938 -7.523 1.491 1 82.75 66 ASP A N 1
ATOM 486 C CA . ASP A 1 66 ? 20.359 -7.297 1.292 1 82.75 66 ASP A CA 1
ATOM 487 C C . ASP A 1 66 ? 20.688 -7.145 -0.191 1 82.75 66 ASP A C 1
ATOM 489 O O . ASP A 1 66 ? 21.844 -6.883 -0.551 1 82.75 66 ASP A O 1
ATOM 493 N N . ARG A 1 67 ? 19.578 -7.234 -0.904 1 79.25 67 ARG A N 1
ATOM 494 C CA . ARG A 1 67 ? 19.75 -7.082 -2.346 1 79.25 67 ARG A CA 1
ATOM 495 C C . ARG A 1 67 ? 19.234 -5.73 -2.82 1 79.25 67 ARG A C 1
ATOM 497 O O . ARG A 1 67 ? 18.438 -5.09 -2.133 1 79.25 67 ARG A O 1
ATOM 504 N N . ARG A 1 68 ? 19.969 -4.891 -3.537 1 86.75 68 ARG A N 1
ATOM 505 C CA . ARG A 1 68 ? 19.609 -3.6 -4.105 1 86.75 68 ARG A CA 1
ATOM 506 C C . ARG A 1 68 ? 18.375 -3.723 -5 1 86.75 68 ARG A C 1
ATOM 508 O O . ARG A 1 68 ? 18.406 -3.299 -6.156 1 86.75 68 ARG A O 1
ATOM 515 N N . LEU A 1 69 ? 17.281 -4.414 -4.324 1 95.44 69 LEU A N 1
ATOM 516 C CA . LEU A 1 69 ? 16.031 -4.625 -5.066 1 95.44 69 LEU A CA 1
ATOM 517 C C . LEU A 1 69 ? 15.055 -3.484 -4.82 1 95.44 69 LEU A C 1
ATOM 519 O O . LEU A 1 69 ? 14.961 -2.971 -3.703 1 95.44 69 LEU A O 1
ATOM 523 N N . ARG A 1 70 ? 14.336 -3.119 -5.781 1 94.44 70 ARG A N 1
ATOM 524 C CA . ARG A 1 70 ? 13.234 -2.164 -5.684 1 94.44 70 ARG A CA 1
ATOM 525 C C . ARG A 1 70 ? 11.977 -2.701 -6.363 1 94.44 70 ARG A C 1
ATOM 527 O O . ARG A 1 70 ? 12 -3.031 -7.551 1 94.44 70 ARG A O 1
ATOM 534 N N . ALA A 1 71 ? 10.953 -2.873 -5.598 1 97.31 71 ALA A N 1
ATOM 535 C CA . ALA A 1 71 ? 9.656 -3.178 -6.199 1 97.31 71 ALA A CA 1
ATOM 536 C C . ALA A 1 71 ? 9.023 -1.929 -6.809 1 97.31 71 ALA A C 1
ATOM 538 O O . ALA A 1 71 ? 8.766 -0.951 -6.102 1 97.31 71 ALA A O 1
ATOM 539 N N . VAL A 1 72 ? 8.797 -1.902 -8.07 1 96.75 72 VAL A N 1
ATOM 540 C CA . VAL A 1 72 ? 8.211 -0.772 -8.789 1 96.75 72 VAL A CA 1
ATOM 541 C C . VAL A 1 72 ? 7.117 -1.266 -9.727 1 96.75 72 VAL A C 1
ATOM 543 O O . VAL A 1 72 ? 7.402 -1.919 -10.734 1 96.75 72 VAL A O 1
ATOM 546 N N . ALA A 1 73 ? 5.902 -0.894 -9.398 1 98.56 73 ALA A N 1
ATOM 547 C CA . ALA A 1 73 ? 4.816 -1.314 -10.281 1 98.56 73 ALA A CA 1
ATOM 548 C C . ALA A 1 73 ? 5.004 -0.755 -11.688 1 98.56 73 ALA A C 1
ATOM 550 O O . ALA A 1 73 ? 5.352 0.417 -11.852 1 98.56 73 ALA A O 1
ATOM 551 N N . THR A 1 74 ? 4.777 -1.608 -12.695 1 98.31 74 THR A N 1
ATOM 552 C CA . THR A 1 74 ? 4.844 -1.172 -14.086 1 98.31 74 THR A CA 1
ATOM 553 C C . THR A 1 74 ? 3.918 0.019 -14.32 1 98.31 74 THR A C 1
ATOM 555 O O . THR A 1 74 ? 4.266 0.946 -15.055 1 98.31 74 THR A O 1
ATOM 558 N N . THR A 1 75 ? 2.822 0.002 -13.656 1 98.31 75 THR A N 1
ATOM 559 C CA . THR A 1 75 ? 1.799 1.031 -13.805 1 98.31 75 THR A CA 1
ATOM 560 C C . THR A 1 75 ? 2.314 2.383 -13.32 1 98.31 75 THR A C 1
ATOM 562 O O . THR A 1 75 ? 1.958 3.424 -13.875 1 98.31 75 THR A O 1
ATOM 565 N N . ASP A 1 76 ? 3.186 2.391 -12.336 1 98 76 ASP A N 1
ATOM 566 C CA . ASP A 1 76 ? 3.756 3.631 -11.812 1 98 76 ASP A CA 1
ATOM 567 C C . ASP A 1 76 ? 4.777 4.215 -12.781 1 98 76 ASP A C 1
ATOM 569 O O . ASP A 1 76 ? 4.836 5.43 -12.977 1 98 76 ASP A O 1
ATOM 573 N N . ILE A 1 77 ? 5.594 3.367 -13.414 1 97.56 77 ILE A N 1
ATOM 574 C CA . ILE A 1 77 ? 6.621 3.824 -14.344 1 97.56 77 ILE A CA 1
ATOM 575 C C . ILE A 1 77 ? 5.965 4.418 -15.586 1 97.56 77 ILE A C 1
ATOM 577 O O . ILE A 1 77 ? 6.355 5.488 -16.047 1 97.56 77 ILE A O 1
ATOM 581 N N . VAL A 1 78 ? 4.965 3.717 -16.031 1 97.88 78 VAL A N 1
ATOM 582 C CA . VAL A 1 78 ? 4.305 4.141 -17.266 1 97.88 78 VAL A CA 1
ATOM 583 C C . VAL A 1 78 ? 3.613 5.484 -17.047 1 97.88 78 VAL A C 1
ATOM 585 O O . VAL A 1 78 ? 3.674 6.367 -17.906 1 97.88 78 VAL A O 1
ATOM 588 N N . ALA A 1 79 ? 3.004 5.656 -15.859 1 97.81 79 ALA A N 1
ATOM 589 C CA . ALA A 1 79 ? 2.264 6.879 -15.562 1 97.81 79 ALA A CA 1
ATOM 590 C C . ALA A 1 79 ? 3.211 8.016 -15.18 1 97.81 79 ALA A C 1
ATOM 592 O O . ALA A 1 79 ? 2.916 9.188 -15.422 1 97.81 79 ALA A O 1
ATOM 593 N N . CYS A 1 80 ? 4.336 7.684 -14.578 1 97.19 80 CYS A N 1
ATOM 594 C CA . CYS A 1 80 ? 5.273 8.688 -14.078 1 97.19 80 CYS A CA 1
ATOM 595 C C . CYS A 1 80 ? 6.703 8.352 -14.5 1 97.19 80 CYS A C 1
ATOM 597 O O . CYS A 1 80 ? 7.59 8.227 -13.656 1 97.19 80 CYS A O 1
ATOM 599 N N . PRO A 1 81 ? 6.969 8.336 -15.805 1 97 81 PRO A N 1
ATOM 600 C CA . PRO A 1 81 ? 8.32 7.973 -16.25 1 97 81 PRO A CA 1
ATOM 601 C C . PRO A 1 81 ? 9.391 8.93 -15.734 1 97 81 PRO A C 1
ATOM 603 O O . PRO A 1 81 ? 10.523 8.523 -15.484 1 97 81 PRO A O 1
ATOM 606 N N . GLN A 1 82 ? 9.062 10.164 -15.453 1 94.19 82 GLN A N 1
ATOM 607 C CA . GLN A 1 82 ? 10.008 11.172 -14.992 1 94.19 82 GLN A CA 1
ATOM 608 C C . GLN A 1 82 ? 10.578 10.82 -13.625 1 94.19 82 GLN A C 1
ATOM 610 O O . GLN A 1 82 ? 11.68 11.242 -13.273 1 94.19 82 GLN A O 1
ATOM 615 N N . ASP A 1 83 ? 9.852 10.055 -12.906 1 94.12 83 ASP A N 1
ATOM 616 C CA . ASP A 1 83 ? 10.273 9.711 -11.555 1 94.12 83 ASP A CA 1
ATOM 617 C C . ASP A 1 83 ? 11.211 8.5 -11.562 1 94.12 83 ASP A C 1
ATOM 619 O O . ASP A 1 83 ? 11.891 8.227 -10.578 1 94.12 83 ASP A O 1
ATOM 623 N N . TRP A 1 84 ? 11.328 7.77 -12.695 1 94.25 84 TRP A N 1
ATOM 624 C CA . TRP A 1 84 ? 11.984 6.469 -12.648 1 94.25 84 TRP A CA 1
ATOM 625 C C . TRP A 1 84 ? 13.062 6.363 -13.719 1 94.25 84 TRP A C 1
ATOM 627 O O . TRP A 1 84 ? 14.195 5.973 -13.438 1 94.25 84 TRP A O 1
ATOM 637 N N . LEU A 1 85 ? 12.867 6.812 -14.914 1 93.75 85 LEU A N 1
ATOM 638 C CA . LEU A 1 85 ? 13.68 6.48 -16.078 1 93.75 85 LEU A CA 1
ATOM 639 C C . LEU A 1 85 ? 15.039 7.164 -16 1 93.75 85 LEU A C 1
ATOM 641 O O . LEU A 1 85 ? 16.031 6.633 -16.5 1 93.75 85 LEU A O 1
ATOM 645 N N . PRO A 1 86 ? 15.148 8.328 -15.352 1 86.88 86 PRO A N 1
ATOM 646 C CA . PRO A 1 86 ? 16.469 8.945 -15.242 1 86.88 86 PRO A CA 1
ATOM 647 C C . PRO A 1 86 ? 17.469 8.062 -14.484 1 86.88 86 PRO A C 1
ATOM 649 O O . PRO A 1 86 ? 18.672 8.188 -14.68 1 86.88 86 PRO A O 1
ATOM 652 N N . SER A 1 87 ? 17 7.137 -13.672 1 83.62 87 SER A N 1
ATOM 653 C CA . SER A 1 87 ? 17.875 6.285 -12.867 1 83.62 87 SER A CA 1
ATOM 654 C C . SER A 1 87 ? 17.938 4.871 -13.438 1 83.62 87 SER A C 1
ATOM 656 O O . SER A 1 87 ? 18.531 3.98 -12.828 1 83.62 87 SER A O 1
ATOM 658 N N . ALA A 1 88 ? 17.484 4.586 -14.641 1 82.88 88 ALA A N 1
ATOM 659 C CA . ALA A 1 88 ? 17.297 3.232 -15.156 1 82.88 88 ALA A CA 1
ATOM 660 C C . ALA A 1 88 ? 18.547 2.746 -15.883 1 82.88 88 ALA A C 1
ATOM 662 O O . ALA A 1 88 ? 18.75 1.541 -16.062 1 82.88 88 ALA A O 1
ATOM 663 N N . GLY A 1 89 ? 19.469 3.574 -16.281 1 77.81 89 GLY A N 1
ATOM 664 C CA . GLY A 1 89 ? 20.516 3.203 -17.203 1 77.81 89 GLY A CA 1
ATOM 665 C C . GLY A 1 89 ? 21.406 2.086 -16.688 1 77.81 89 GLY A C 1
ATOM 666 O O . GLY A 1 89 ? 21.844 1.229 -17.453 1 77.81 89 GLY A O 1
ATOM 667 N N . ASP A 1 90 ? 21.688 1.89 -15.492 1 87.56 90 ASP A N 1
ATOM 668 C CA . ASP A 1 90 ? 22.547 0.841 -14.961 1 87.56 90 ASP A CA 1
ATOM 669 C C . ASP A 1 90 ? 21.75 -0.143 -14.109 1 87.56 90 ASP A C 1
ATOM 671 O O . ASP A 1 90 ? 22.328 -0.872 -13.289 1 87.56 90 ASP A O 1
ATOM 675 N N . ALA A 1 91 ? 20.438 -0.206 -14.477 1 94.88 91 ALA A N 1
ATOM 676 C CA . ALA A 1 91 ? 19.578 -1.096 -13.695 1 94.88 91 ALA A CA 1
ATOM 677 C C . ALA A 1 91 ? 19.281 -2.381 -14.461 1 94.88 91 ALA A C 1
ATOM 679 O O . ALA A 1 91 ? 19.453 -2.439 -15.68 1 94.88 91 ALA A O 1
ATOM 680 N N . LEU A 1 92 ? 19.031 -3.391 -13.766 1 97.75 92 LEU A N 1
ATOM 681 C CA . LEU A 1 92 ? 18.328 -4.551 -14.297 1 97.75 92 LEU A CA 1
ATOM 682 C C . LEU A 1 92 ? 16.828 -4.43 -14.062 1 97.75 92 LEU A C 1
ATOM 684 O O . LEU A 1 92 ? 16.375 -4.305 -12.914 1 97.75 92 LEU A O 1
ATOM 688 N N . VAL A 1 93 ? 16.078 -4.398 -15.109 1 97.94 93 VAL A N 1
ATOM 689 C CA . VAL A 1 93 ? 14.633 -4.324 -15 1 97.94 93 VAL A CA 1
ATOM 690 C C . VAL A 1 93 ? 14.023 -5.715 -15.188 1 97.94 93 VAL A C 1
ATOM 692 O O . VAL A 1 93 ? 14.07 -6.281 -16.281 1 97.94 93 VAL A O 1
ATOM 695 N N . VAL A 1 94 ? 13.477 -6.262 -14.125 1 98.75 94 VAL A N 1
ATOM 696 C CA . VAL A 1 94 ? 12.766 -7.539 -14.164 1 98.75 94 VAL A CA 1
ATOM 697 C C . VAL A 1 94 ? 11.266 -7.293 -14.32 1 98.75 94 VAL A C 1
ATOM 699 O O . VAL A 1 94 ? 10.648 -6.633 -13.484 1 98.75 94 VAL A O 1
ATOM 702 N N . GLN A 1 95 ? 10.656 -7.816 -15.352 1 98.75 95 GLN A N 1
ATOM 703 C CA . GLN A 1 95 ? 9.219 -7.672 -15.562 1 98.75 95 GLN A CA 1
ATOM 704 C C . GLN A 1 95 ? 8.5 -9.008 -15.383 1 98.75 95 GLN A C 1
ATOM 706 O O . GLN A 1 95 ? 8.914 -10.023 -15.953 1 98.75 95 GLN A O 1
ATOM 711 N N . PHE A 1 96 ? 7.527 -8.969 -14.531 1 98.88 96 PHE A N 1
ATOM 712 C CA . PHE A 1 96 ? 6.66 -10.117 -14.297 1 98.88 96 PHE A CA 1
ATOM 713 C C . PHE A 1 96 ? 5.324 -9.945 -15.016 1 98.88 96 PHE A C 1
ATOM 715 O O . PHE A 1 96 ? 4.723 -8.875 -14.977 1 98.88 96 PHE A O 1
ATOM 722 N N . GLY A 1 97 ? 4.844 -11.023 -15.656 1 98.38 97 GLY A N 1
ATOM 723 C CA . GLY A 1 97 ? 3.529 -10.992 -16.281 1 98.38 97 GLY A CA 1
ATOM 724 C C . GLY A 1 97 ? 3.02 -12.367 -16.672 1 98.38 97 GLY A C 1
ATOM 725 O O . GLY A 1 97 ? 3.736 -13.141 -17.297 1 98.38 97 GLY A O 1
ATOM 726 N N . ARG A 1 98 ? 1.786 -12.672 -16.344 1 98.25 98 ARG A N 1
ATOM 727 C CA . ARG A 1 98 ? 1.19 -13.93 -16.75 1 98.25 98 ARG A CA 1
ATOM 728 C C . ARG A 1 98 ? 1.007 -13.977 -18.266 1 98.25 98 ARG A C 1
ATOM 730 O O . ARG A 1 98 ? 1.558 -14.852 -18.938 1 98.25 98 ARG A O 1
ATOM 737 N N . SER A 1 99 ? 0.267 -13.008 -18.828 1 96.25 99 SER A N 1
ATOM 738 C CA . SER A 1 99 ? 0.059 -12.961 -20.266 1 96.25 99 SER A CA 1
ATOM 739 C C . SER A 1 99 ? 1.249 -12.32 -20.984 1 96.25 99 SER A C 1
ATOM 741 O O . SER A 1 99 ? 1.525 -12.625 -22.141 1 96.25 99 SER A O 1
ATOM 743 N N . GLY A 1 100 ? 1.829 -11.344 -20.312 1 96.31 100 GLY A N 1
ATOM 744 C CA . GLY A 1 100 ? 2.943 -10.609 -20.891 1 96.31 100 GLY A CA 1
ATOM 745 C C . GLY A 1 100 ? 2.516 -9.594 -21.922 1 96.31 100 GLY A C 1
ATOM 746 O O . GLY A 1 100 ? 3.344 -9.102 -22.703 1 96.31 100 GLY A O 1
ATOM 747 N N . ASP A 1 101 ? 1.182 -9.281 -21.922 1 95.56 101 ASP A N 1
ATOM 748 C CA . ASP A 1 101 ? 0.672 -8.469 -23.016 1 95.56 101 ASP A CA 1
ATOM 749 C C . ASP A 1 101 ? -0.098 -7.258 -22.5 1 95.56 101 ASP A C 1
ATOM 751 O O . ASP A 1 101 ? -0.673 -6.5 -23.281 1 95.56 101 ASP A O 1
ATOM 755 N N . SER A 1 102 ? -0.19 -7.07 -21.188 1 95.06 102 SER A N 1
ATOM 756 C CA . SER A 1 102 ? -0.952 -5.914 -20.734 1 95.06 102 SER A CA 1
ATOM 757 C C . SER A 1 102 ? -0.426 -4.621 -21.344 1 95.06 102 SER A C 1
ATOM 759 O O . SER A 1 102 ? 0.76 -4.52 -21.672 1 95.06 102 SER A O 1
ATOM 761 N N . SER A 1 103 ? -1.305 -3.672 -21.578 1 95 103 SER A N 1
ATOM 762 C CA . SER A 1 103 ? -0.909 -2.381 -22.125 1 95 103 SER A CA 1
ATOM 763 C C . SER A 1 103 ? 0.259 -1.78 -21.359 1 95 103 SER A C 1
ATOM 765 O O . SER A 1 103 ? 1.186 -1.226 -21.953 1 95 103 SER A O 1
ATOM 767 N N . GLU A 1 104 ? 0.233 -1.894 -20.094 1 95.94 104 GLU A N 1
ATOM 768 C CA . GLU A 1 104 ? 1.271 -1.308 -19.25 1 95.94 104 GLU A CA 1
ATOM 769 C C . GLU A 1 104 ? 2.594 -2.051 -19.406 1 95.94 104 GLU A C 1
ATOM 771 O O . GLU A 1 104 ? 3.662 -1.437 -19.406 1 95.94 104 GLU A O 1
ATOM 776 N N . SER A 1 105 ? 2.502 -3.4 -19.516 1 96.44 105 SER A N 1
ATOM 777 C CA . SER A 1 105 ? 3.717 -4.164 -19.781 1 96.44 105 SER A CA 1
ATOM 778 C C . SER A 1 105 ? 4.379 -3.729 -21.078 1 96.44 105 SER A C 1
ATOM 780 O O . SER A 1 105 ? 5.59 -3.502 -21.125 1 96.44 105 SER A O 1
ATOM 782 N N . VAL A 1 106 ? 3.6 -3.604 -22.094 1 96.38 106 VAL A N 1
ATOM 783 C CA . VAL A 1 106 ? 4.102 -3.176 -23.391 1 96.38 106 VAL A CA 1
ATOM 784 C C . VAL A 1 106 ? 4.598 -1.734 -23.312 1 96.38 106 VAL A C 1
ATOM 786 O O . VAL A 1 106 ? 5.641 -1.396 -23.875 1 96.38 106 VAL A O 1
ATOM 789 N N . GLY A 1 107 ? 3.873 -0.922 -22.609 1 96.56 107 GLY A N 1
ATOM 790 C CA . GLY A 1 107 ? 4.281 0.461 -22.406 1 96.56 107 GLY A CA 1
ATOM 791 C C . GLY A 1 107 ? 5.648 0.595 -21.766 1 96.56 107 GLY A C 1
ATOM 792 O O . GLY A 1 107 ? 6.434 1.467 -22.156 1 96.56 107 GLY A O 1
ATOM 793 N N . LEU A 1 108 ? 5.93 -0.221 -20.766 1 96.94 108 LEU A N 1
ATOM 794 C CA . LEU A 1 108 ? 7.242 -0.165 -20.125 1 96.94 108 LEU A CA 1
ATOM 795 C C . LEU A 1 108 ? 8.336 -0.602 -21.094 1 96.94 108 LEU A C 1
ATOM 797 O O . LEU A 1 108 ? 9.422 -0.013 -21.109 1 96.94 108 LEU A O 1
ATOM 801 N N . LEU A 1 109 ? 8.047 -1.618 -21.922 1 96.62 109 LEU A N 1
ATOM 802 C CA . LEU A 1 109 ? 9.016 -2.01 -22.938 1 96.62 109 LEU A CA 1
ATOM 803 C C . LEU A 1 109 ? 9.328 -0.842 -23.875 1 96.62 109 LEU A C 1
ATOM 805 O O . LEU A 1 109 ? 10.5 -0.578 -24.172 1 96.62 109 LEU A O 1
ATOM 809 N N . ASP A 1 110 ? 8.297 -0.16 -24.297 1 96 110 ASP A N 1
ATOM 810 C CA . ASP A 1 110 ? 8.477 0.992 -25.172 1 96 110 ASP A CA 1
ATOM 811 C C . ASP A 1 110 ? 9.32 2.072 -24.5 1 96 110 ASP A C 1
ATOM 813 O O . ASP A 1 110 ? 10.227 2.637 -25.125 1 96 110 ASP A O 1
ATOM 817 N N . LEU A 1 111 ? 9.023 2.375 -23.281 1 96.38 111 LEU A N 1
ATOM 818 C CA . LEU A 1 111 ? 9.727 3.412 -22.531 1 96.38 111 LEU A CA 1
ATOM 819 C C . LEU A 1 111 ? 11.203 3.062 -22.375 1 96.38 111 LEU A C 1
ATOM 821 O O . LEU A 1 111 ? 12.07 3.922 -22.547 1 96.38 111 LEU A O 1
ATOM 825 N N . LEU A 1 112 ? 11.5 1.794 -22.016 1 96 112 LEU A N 1
ATOM 826 C CA . LEU A 1 112 ? 12.883 1.361 -21.844 1 96 112 LEU A CA 1
ATOM 827 C C . LEU A 1 112 ? 13.641 1.434 -23.156 1 96 112 LEU A C 1
ATOM 829 O O . LEU A 1 112 ? 14.797 1.87 -23.188 1 96 112 LEU A O 1
ATOM 833 N N . ASP A 1 113 ? 13.016 1.034 -24.25 1 95.19 113 ASP A N 1
ATOM 834 C CA . ASP A 1 113 ? 13.648 1.101 -25.562 1 95.19 113 ASP A CA 1
ATOM 835 C C . ASP A 1 113 ? 14.016 2.539 -25.922 1 95.19 113 ASP A C 1
ATOM 837 O O . ASP A 1 113 ? 15.094 2.795 -26.453 1 95.19 113 ASP A O 1
ATOM 841 N N . ALA A 1 114 ? 13.172 3.438 -25.609 1 93.81 114 ALA A N 1
ATOM 842 C CA . ALA A 1 114 ? 13.32 4.824 -26.047 1 93.81 114 ALA A CA 1
ATOM 843 C C . ALA A 1 114 ? 14.242 5.602 -25.109 1 93.81 114 ALA A C 1
ATOM 845 O O . ALA A 1 114 ? 14.992 6.477 -25.547 1 93.81 114 ALA A O 1
ATOM 846 N N . HIS A 1 115 ? 14.195 5.281 -23.828 1 94 115 HIS A N 1
ATOM 847 C CA . HIS A 1 115 ? 14.781 6.238 -22.891 1 94 115 HIS A CA 1
ATOM 848 C C . HIS A 1 115 ? 15.812 5.57 -21.984 1 94 115 HIS A C 1
ATOM 850 O O . HIS A 1 115 ? 16.547 6.25 -21.266 1 94 115 HIS A O 1
ATOM 856 N N . ALA A 1 116 ? 15.883 4.27 -21.938 1 94.19 116 ALA A N 1
ATOM 857 C CA . ALA A 1 116 ? 16.875 3.529 -21.156 1 94.19 116 ALA A CA 1
ATOM 858 C C . ALA A 1 116 ? 17.328 2.271 -21.891 1 94.19 116 ALA A C 1
ATOM 860 O O . ALA A 1 116 ? 17.281 1.172 -21.344 1 94.19 116 ALA A O 1
ATOM 861 N N . PRO A 1 117 ? 17.875 2.434 -23.031 1 93.31 117 PRO A N 1
ATOM 862 C CA . PRO A 1 117 ? 18.203 1.279 -23.875 1 93.31 117 PRO A CA 1
ATOM 863 C C . PRO A 1 117 ? 19.375 0.473 -23.312 1 93.31 117 PRO A C 1
ATOM 865 O O . PRO A 1 117 ? 19.641 -0.645 -23.766 1 93.31 117 PRO A O 1
ATOM 868 N N . ARG A 1 118 ? 20.078 0.978 -22.359 1 93.94 118 ARG A N 1
ATOM 869 C CA . ARG A 1 118 ? 21.234 0.289 -21.781 1 93.94 118 ARG A CA 1
ATOM 870 C C . ARG A 1 118 ? 20.812 -0.607 -20.625 1 93.94 118 ARG A C 1
ATOM 872 O O . ARG A 1 118 ? 21.594 -1.427 -20.141 1 93.94 118 ARG A O 1
ATOM 879 N N . ALA A 1 119 ? 19.562 -0.453 -20.172 1 95.81 119 ALA A N 1
ATOM 880 C CA . ALA A 1 119 ? 19.094 -1.273 -19.062 1 95.81 119 ALA A CA 1
ATOM 881 C C . ALA A 1 119 ? 19.016 -2.746 -19.453 1 95.81 119 ALA A C 1
ATOM 883 O O . ALA A 1 119 ? 18.531 -3.08 -20.531 1 95.81 119 ALA A O 1
ATOM 884 N N . ASP A 1 120 ? 19.625 -3.555 -18.609 1 97 120 ASP A N 1
ATOM 885 C CA . ASP A 1 120 ? 19.422 -4.988 -18.781 1 97 120 ASP A CA 1
ATOM 886 C C . ASP A 1 120 ? 18 -5.387 -18.422 1 97 120 ASP A C 1
ATOM 888 O O . ASP A 1 120 ? 17.344 -4.723 -17.625 1 97 120 ASP A O 1
ATOM 892 N N . ARG A 1 121 ? 17.531 -6.473 -19.062 1 97.56 121 ARG A N 1
ATOM 893 C CA . ARG A 1 121 ? 16.141 -6.871 -18.859 1 97.56 121 ARG A CA 1
ATOM 894 C C . ARG A 1 121 ? 16.031 -8.367 -18.594 1 97.56 121 ARG A C 1
ATOM 896 O O . ARG A 1 121 ? 16.734 -9.164 -19.234 1 97.56 121 ARG A O 1
ATOM 903 N N . LEU A 1 122 ? 15.25 -8.75 -17.641 1 98.69 122 LEU A N 1
ATOM 904 C CA . LEU A 1 122 ? 14.805 -10.117 -17.391 1 98.69 122 LEU A CA 1
ATOM 905 C C . LEU A 1 122 ? 13.281 -10.195 -17.375 1 98.69 122 LEU A C 1
ATOM 907 O O . LEU A 1 122 ? 12.633 -9.562 -16.531 1 98.69 122 LEU A O 1
ATOM 911 N N . HIS A 1 123 ? 12.711 -10.914 -18.312 1 98.75 123 HIS A N 1
ATOM 912 C CA . HIS A 1 123 ? 11.266 -11.094 -18.359 1 98.75 123 HIS A CA 1
ATOM 913 C C . HIS A 1 123 ? 10.867 -12.469 -17.828 1 98.75 123 HIS A C 1
ATOM 915 O O . HIS A 1 123 ? 11.406 -13.484 -18.266 1 98.75 123 HIS A O 1
ATOM 921 N N . VAL A 1 124 ? 9.992 -12.539 -16.828 1 98.94 124 VAL A N 1
ATOM 922 C CA . VAL A 1 124 ? 9.422 -13.758 -16.281 1 98.94 124 VAL A CA 1
ATOM 923 C C . VAL A 1 124 ? 7.938 -13.844 -16.656 1 98.94 124 VAL A C 1
ATOM 925 O O . VAL A 1 124 ? 7.133 -13.031 -16.188 1 98.94 124 VAL A O 1
ATOM 928 N N . THR A 1 125 ? 7.535 -14.789 -17.438 1 98.81 125 THR A N 1
ATOM 929 C CA . THR A 1 125 ? 6.176 -14.805 -17.969 1 98.81 125 THR A CA 1
ATOM 930 C C . THR A 1 125 ? 5.699 -16.234 -18.188 1 98.81 125 THR A C 1
ATOM 932 O O . THR A 1 125 ? 6.508 -17.172 -18.203 1 98.81 125 THR A O 1
ATOM 935 N N . CYS A 1 126 ? 4.398 -16.391 -18.266 1 98.69 126 CYS A N 1
ATOM 936 C CA . CYS A 1 126 ? 3.789 -17.703 -18.453 1 98.69 126 CYS A CA 1
ATOM 937 C C . CYS A 1 126 ? 3.434 -17.938 -19.906 1 98.69 126 CYS A C 1
ATOM 939 O O . CYS A 1 126 ? 3.164 -19.078 -20.312 1 98.69 126 CYS A O 1
ATOM 941 N N . ASN A 1 127 ? 3.414 -16.938 -20.703 1 98.44 127 ASN A N 1
ATOM 942 C CA . ASN A 1 127 ? 2.914 -16.984 -22.078 1 98.44 127 ASN A CA 1
ATOM 943 C C . ASN A 1 127 ? 4.043 -16.875 -23.094 1 98.44 127 ASN A C 1
ATOM 945 O O . ASN A 1 127 ? 4.602 -15.789 -23.281 1 98.44 127 ASN A O 1
ATOM 949 N N . PRO A 1 128 ? 4.324 -17.953 -23.781 1 98.06 128 PRO A N 1
ATOM 950 C CA . PRO A 1 128 ? 5.434 -17.906 -24.734 1 98.06 128 PRO A CA 1
ATOM 951 C C . PRO A 1 128 ? 5.137 -17.031 -25.953 1 98.06 128 PRO A C 1
ATOM 953 O O . PRO A 1 128 ? 6.051 -16.672 -26.703 1 98.06 128 PRO A O 1
ATOM 956 N N . ALA A 1 129 ? 3.896 -16.672 -26.109 1 98 129 ALA A N 1
ATOM 957 C CA . ALA A 1 129 ? 3.504 -15.914 -27.297 1 98 129 ALA A CA 1
ATOM 958 C C . ALA A 1 129 ? 3.375 -14.43 -26.984 1 98 129 ALA A C 1
ATOM 960 O O . ALA A 1 129 ? 3.203 -13.602 -27.875 1 98 129 ALA A O 1
ATOM 961 N N . GLY A 1 130 ? 3.455 -14.047 -25.719 1 97.62 130 GLY A N 1
ATOM 962 C CA . GLY A 1 130 ? 3.252 -12.672 -25.312 1 97.62 130 GLY A CA 1
ATOM 963 C C . GLY A 1 130 ? 4.445 -11.773 -25.594 1 97.62 130 GLY A C 1
ATOM 964 O O . GLY A 1 130 ? 5.539 -12.266 -25.875 1 97.62 130 GLY A O 1
ATOM 965 N N . ALA A 1 131 ? 4.234 -10.516 -25.5 1 97.38 131 ALA A N 1
ATOM 966 C CA . ALA A 1 131 ? 5.262 -9.516 -25.766 1 97.38 131 ALA A CA 1
ATOM 967 C C . ALA A 1 131 ? 6.473 -9.695 -24.859 1 97.38 131 ALA A C 1
ATOM 969 O O . ALA A 1 131 ? 7.617 -9.547 -25.297 1 97.38 131 ALA A O 1
ATOM 970 N N . LEU A 1 132 ? 6.281 -10.039 -23.609 1 98.06 132 LEU A N 1
ATOM 971 C CA . LEU A 1 132 ? 7.395 -10.211 -22.672 1 98.06 132 LEU A CA 1
ATOM 972 C C . LEU A 1 132 ? 8.289 -11.367 -23.109 1 98.06 132 LEU A C 1
ATOM 974 O O . LEU A 1 132 ? 9.492 -11.375 -22.828 1 98.06 132 LEU A O 1
ATOM 978 N N . ALA A 1 133 ? 7.695 -12.328 -23.766 1 98.19 133 ALA A N 1
ATOM 979 C CA . ALA A 1 133 ? 8.453 -13.508 -24.172 1 98.19 133 ALA A CA 1
ATOM 980 C C . ALA A 1 133 ? 9.102 -13.289 -25.531 1 98.19 133 ALA A C 1
ATOM 982 O O . ALA A 1 133 ? 10.156 -13.867 -25.828 1 98.19 133 ALA A O 1
ATOM 983 N N . THR A 1 134 ? 8.516 -12.398 -26.359 1 97.81 134 THR A N 1
ATOM 984 C CA . THR A 1 134 ? 8.875 -12.484 -27.766 1 97.81 134 THR A CA 1
ATOM 985 C C . THR A 1 134 ? 9.547 -11.188 -28.234 1 97.81 134 THR A C 1
ATOM 987 O O . THR A 1 134 ? 10.305 -11.195 -29.203 1 97.81 134 THR A O 1
ATOM 990 N N . ARG A 1 135 ? 9.242 -10.109 -27.625 1 95.88 135 ARG A N 1
ATOM 991 C CA . ARG A 1 135 ? 9.75 -8.836 -28.125 1 95.88 135 ARG A CA 1
ATOM 992 C C . ARG A 1 135 ? 11.242 -8.703 -27.859 1 95.88 135 ARG A C 1
ATOM 994 O O . ARG A 1 135 ? 11.703 -8.922 -26.734 1 95.88 135 ARG A O 1
ATOM 1001 N N . ALA A 1 136 ? 11.922 -8.297 -28.891 1 91.75 136 ALA A N 1
ATOM 1002 C CA . ALA A 1 136 ? 13.352 -8.031 -28.75 1 91.75 136 ALA A CA 1
ATOM 1003 C C . ALA A 1 136 ? 13.602 -6.676 -28.094 1 91.75 136 ALA A C 1
ATOM 1005 O O . ALA A 1 136 ? 12.75 -5.781 -28.172 1 91.75 136 ALA A O 1
ATOM 1006 N N . SER A 1 137 ? 14.633 -6.598 -27.328 1 85.81 137 SER A N 1
ATOM 1007 C CA . SER A 1 137 ? 15.023 -5.316 -26.75 1 85.81 137 SER A CA 1
ATOM 1008 C C . SER A 1 137 ? 15.812 -4.477 -27.766 1 85.81 137 SER A C 1
ATOM 1010 O O . SER A 1 137 ? 16.625 -5.004 -28.516 1 85.81 137 SER A O 1
ATOM 1012 N N . ALA A 1 138 ? 15.398 -3.223 -27.656 1 81.81 138 ALA A N 1
ATOM 1013 C CA . ALA A 1 138 ? 16.141 -2.279 -28.5 1 81.81 138 ALA A CA 1
ATOM 1014 C C . ALA A 1 138 ? 17.312 -1.666 -27.719 1 81.81 138 ALA A C 1
ATOM 1016 O O . ALA A 1 138 ? 17.219 -1.485 -26.5 1 81.81 138 ALA A O 1
ATOM 1017 N N . GLY A 1 139 ? 18.531 -1.971 -28 1 79.75 139 GLY A N 1
ATOM 1018 C CA . GLY A 1 139 ? 19.625 -1.256 -27.359 1 79.75 139 GLY A CA 1
ATOM 1019 C C . GLY A 1 139 ? 20.766 -2.164 -26.938 1 79.75 139 GLY A C 1
ATOM 1020 O O . GLY A 1 139 ? 20.844 -3.312 -27.375 1 79.75 139 GLY A O 1
ATOM 1021 N N . ALA A 1 140 ? 21.578 -1.577 -26.031 1 88.25 140 ALA A N 1
ATOM 1022 C CA . ALA A 1 140 ? 22.844 -2.209 -25.672 1 88.25 140 ALA A CA 1
ATOM 1023 C C . ALA A 1 140 ? 22.672 -3.16 -24.5 1 88.25 140 ALA A C 1
ATOM 1025 O O . ALA A 1 140 ? 23.531 -3.994 -24.219 1 88.25 140 ALA A O 1
ATOM 1026 N N . GLY A 1 141 ? 21.516 -3.021 -23.797 1 93.38 141 GLY A N 1
ATOM 1027 C CA . GLY A 1 141 ? 21.281 -3.918 -22.672 1 93.38 141 GLY A CA 1
ATOM 1028 C C . GLY A 1 141 ? 21.031 -5.352 -23.094 1 93.38 141 GLY A C 1
ATOM 1029 O O . GLY A 1 141 ? 20.641 -5.609 -24.234 1 93.38 141 GLY A O 1
ATOM 1030 N N . GLN A 1 142 ? 21.297 -6.27 -22.203 1 96.5 142 GLN A N 1
ATOM 1031 C CA . GLN A 1 142 ? 21.031 -7.676 -22.484 1 96.5 142 GLN A CA 1
ATOM 1032 C C . GLN A 1 142 ? 19.625 -8.062 -22.031 1 96.5 142 GLN A C 1
ATOM 1034 O O . GLN A 1 142 ? 19.062 -7.441 -21.125 1 96.5 142 GLN A O 1
ATOM 1039 N N . LEU A 1 143 ? 19.078 -9.008 -22.703 1 97.38 143 LEU A N 1
ATOM 1040 C CA . LEU A 1 143 ? 17.75 -9.516 -22.391 1 97.38 143 LEU A CA 1
ATOM 1041 C C . LEU A 1 143 ? 17.797 -11.016 -22.109 1 97.38 143 LEU A C 1
ATOM 1043 O O . LEU A 1 143 ? 18.422 -11.766 -22.859 1 97.38 143 LEU A O 1
ATOM 1047 N N . ARG A 1 144 ? 17.188 -11.398 -21.031 1 98 144 ARG A N 1
ATOM 1048 C CA . ARG A 1 144 ? 16.875 -12.797 -20.75 1 98 144 ARG A CA 1
ATOM 1049 C C . ARG A 1 144 ? 15.391 -13 -20.5 1 98 144 ARG A C 1
ATOM 1051 O O . ARG A 1 144 ? 14.711 -12.094 -20.016 1 98 144 ARG A O 1
ATOM 1058 N N . VAL A 1 145 ? 14.938 -14.188 -20.875 1 98.5 145 VAL A N 1
ATOM 1059 C CA . VAL A 1 145 ? 13.539 -14.555 -20.656 1 98.5 145 VAL A CA 1
ATOM 1060 C C . VAL A 1 145 ? 13.469 -15.859 -19.875 1 98.5 145 VAL A C 1
ATOM 1062 O O . VAL A 1 145 ? 14.125 -16.844 -20.234 1 98.5 145 VAL A O 1
ATOM 1065 N N . LEU A 1 146 ? 12.742 -15.852 -18.828 1 98.88 146 LEU A N 1
ATOM 1066 C CA . LEU A 1 146 ? 12.383 -17.078 -18.125 1 98.88 146 LEU A CA 1
ATOM 1067 C C . LEU A 1 146 ? 10.922 -17.438 -18.375 1 98.88 146 LEU A C 1
ATOM 1069 O O . LEU A 1 146 ? 10.016 -16.812 -17.812 1 98.88 146 LEU A O 1
ATOM 1073 N N . LEU A 1 147 ? 10.703 -18.406 -19.219 1 98.75 147 LEU A N 1
ATOM 1074 C CA . LEU A 1 147 ? 9.367 -18.938 -19.484 1 98.75 147 LEU A CA 1
ATOM 1075 C C . LEU A 1 147 ? 8.977 -19.984 -18.453 1 98.75 147 LEU A C 1
ATOM 1077 O O . LEU A 1 147 ? 9.68 -20.969 -18.281 1 98.75 147 LEU A O 1
ATOM 1081 N N . LEU A 1 148 ? 7.867 -19.719 -17.797 1 98.88 148 LEU A N 1
ATOM 1082 C CA . LEU A 1 148 ? 7.363 -20.641 -16.797 1 98.88 148 LEU A CA 1
ATOM 1083 C C . LEU A 1 148 ? 6.613 -21.797 -17.438 1 98.88 148 LEU A C 1
ATOM 1085 O O . LEU A 1 148 ? 6.312 -21.766 -18.625 1 98.88 148 LEU A O 1
ATOM 1089 N N . PRO A 1 149 ? 6.359 -22.859 -16.625 1 98.62 149 PRO A N 1
ATOM 1090 C CA . PRO A 1 149 ? 5.637 -23.984 -17.188 1 98.62 149 PRO A CA 1
ATOM 1091 C C . PRO A 1 149 ? 4.281 -23.594 -17.766 1 98.62 149 PRO A C 1
ATOM 1093 O O . PRO A 1 149 ? 3.598 -22.734 -17.219 1 98.62 149 PRO A O 1
ATOM 1096 N N . GLU A 1 150 ? 3.895 -24.266 -18.781 1 97.62 150 GLU A N 1
ATOM 1097 C CA . GLU A 1 150 ? 2.66 -23.969 -19.5 1 97.62 150 GLU A CA 1
ATOM 1098 C C . GLU A 1 150 ? 1.454 -24.016 -18.578 1 97.62 150 GLU A C 1
ATOM 1100 O O . GLU A 1 150 ? 0.507 -23.234 -18.734 1 97.62 150 GLU A O 1
ATOM 1105 N N . GLU A 1 151 ? 1.5 -24.938 -17.641 1 97.44 151 GLU A N 1
ATOM 1106 C CA . GLU A 1 151 ? 0.392 -25.141 -16.703 1 97.44 151 GLU A CA 1
ATOM 1107 C C . GLU A 1 151 ? 0.137 -23.891 -15.867 1 97.44 151 GLU A C 1
ATOM 1109 O O . GLU A 1 151 ? -0.921 -23.766 -15.25 1 97.44 151 GLU A O 1
ATOM 1114 N N . THR A 1 152 ? 1.103 -22.938 -15.859 1 98.5 152 THR A N 1
ATOM 1115 C CA . THR A 1 152 ? 0.982 -21.766 -15.008 1 98.5 152 THR A CA 1
ATOM 1116 C C . THR A 1 152 ? 0.281 -20.625 -15.758 1 98.5 152 THR A C 1
ATOM 1118 O O . THR A 1 152 ? 0.008 -19.578 -15.18 1 98.5 152 THR A O 1
ATOM 1121 N N . HIS A 1 153 ? 0.115 -20.828 -17.062 1 98.12 153 HIS A N 1
ATOM 1122 C CA . HIS A 1 153 ? -0.655 -19.828 -17.797 1 98.12 153 HIS A CA 1
ATOM 1123 C C . HIS A 1 153 ? -2.143 -19.938 -17.484 1 98.12 153 HIS A C 1
ATOM 1125 O O . HIS A 1 153 ? -2.939 -20.328 -18.328 1 98.12 153 HIS A O 1
ATOM 1131 N N . ASP A 1 154 ? -2.539 -19.438 -16.297 1 97.25 154 ASP A N 1
ATOM 1132 C CA . ASP A 1 154 ? -3.881 -19.594 -15.75 1 97.25 154 ASP A CA 1
ATOM 1133 C C . ASP A 1 154 ? -4.941 -19.141 -16.75 1 97.25 154 ASP A C 1
ATOM 1135 O O . ASP A 1 154 ? -4.852 -18.047 -17.297 1 97.25 154 ASP A O 1
ATOM 1139 N N . ALA A 1 155 ? -5.895 -20 -16.922 1 96.69 155 ALA A N 1
ATOM 1140 C CA . ALA A 1 155 ? -7.035 -19.656 -17.781 1 96.69 155 ALA A CA 1
ATOM 1141 C C . ALA A 1 155 ? -8.039 -18.797 -17.016 1 96.69 155 ALA A C 1
ATOM 1143 O O . ALA A 1 155 ? -8.727 -17.969 -17.625 1 96.69 155 ALA A O 1
ATOM 1144 N N . GLY A 1 156 ? -8.156 -19.016 -15.734 1 96.62 156 GLY A N 1
ATOM 1145 C CA . GLY A 1 156 ? -9.031 -18.203 -14.906 1 96.62 156 GLY A CA 1
ATOM 1146 C C . GLY A 1 156 ? -8.617 -16.75 -14.844 1 96.62 156 GLY A C 1
ATOM 1147 O O . GLY A 1 156 ? -7.457 -16.406 -15.078 1 96.62 156 GLY A O 1
ATOM 1148 N N . PHE A 1 157 ? -9.547 -15.875 -14.523 1 95.75 157 PHE A N 1
ATOM 1149 C CA . PHE A 1 157 ? -9.312 -14.438 -14.398 1 95.75 157 PHE A CA 1
ATOM 1150 C C . PHE A 1 157 ? -8.227 -14.148 -13.375 1 95.75 157 PHE A C 1
ATOM 1152 O O . PHE A 1 157 ? -7.266 -13.43 -13.672 1 95.75 157 PHE A O 1
ATOM 1159 N N . ALA A 1 158 ? -8.414 -14.719 -12.172 1 97 158 ALA A N 1
ATOM 1160 C CA . ALA A 1 158 ? -7.473 -14.453 -11.086 1 97 158 ALA A CA 1
ATOM 1161 C C . ALA A 1 158 ? -6.219 -15.305 -11.227 1 97 158 ALA A C 1
ATOM 1163 O O . ALA A 1 158 ? -6.301 -16.484 -11.586 1 97 158 ALA A O 1
ATOM 1164 N N . MET A 1 159 ? -5.074 -14.719 -10.984 1 98.31 159 MET A N 1
ATOM 1165 C CA . MET A 1 159 ? -3.826 -15.469 -10.938 1 98.31 159 MET A CA 1
ATOM 1166 C C . MET A 1 159 ? -3.768 -16.359 -9.695 1 98.31 159 MET A C 1
ATOM 1168 O O . MET A 1 159 ? -4.059 -15.891 -8.586 1 98.31 159 MET A O 1
ATOM 1172 N N . THR A 1 160 ? -3.43 -17.625 -9.875 1 98.69 160 THR A N 1
ATOM 1173 C CA . THR A 1 160 ? -3.246 -18.547 -8.758 1 98.69 160 THR A CA 1
ATOM 1174 C C . THR A 1 160 ? -1.906 -19.266 -8.867 1 98.69 160 THR A C 1
ATOM 1176 O O . THR A 1 160 ? -0.893 -18.781 -8.352 1 98.69 160 THR A O 1
ATOM 1179 N N . SER A 1 161 ? -1.853 -20.297 -9.812 1 98.81 161 SER A N 1
ATOM 1180 C CA . SER A 1 161 ? -0.601 -21.016 -10.016 1 98.81 161 SER A CA 1
ATOM 1181 C C . SER A 1 161 ? 0.456 -20.125 -10.656 1 98.81 161 SER A C 1
ATOM 1183 O O . SER A 1 161 ? 1.649 -20.281 -10.383 1 98.81 161 SER A O 1
ATOM 1185 N N . SER A 1 162 ? 0.023 -19.188 -11.523 1 98.81 162 SER A N 1
ATOM 1186 C CA . SER A 1 162 ? 0.944 -18.25 -12.148 1 98.81 162 SER A CA 1
ATOM 1187 C C . SER A 1 162 ? 1.639 -17.375 -11.102 1 98.81 162 SER A C 1
ATOM 1189 O O . SER A 1 162 ? 2.852 -17.172 -11.172 1 98.81 162 SER A O 1
ATOM 1191 N N . PHE A 1 163 ? 0.864 -16.938 -10.109 1 98.94 163 PHE A N 1
ATOM 1192 C CA . PHE A 1 163 ? 1.424 -16.078 -9.07 1 98.94 163 PHE A CA 1
ATOM 1193 C C . PHE A 1 163 ? 2.486 -16.828 -8.273 1 98.94 163 PHE A C 1
ATOM 1195 O O . PHE A 1 163 ? 3.629 -16.375 -8.172 1 98.94 163 PHE A O 1
ATOM 1202 N N . THR A 1 164 ? 2.15 -17.969 -7.711 1 98.94 164 THR A N 1
ATOM 1203 C CA . THR A 1 164 ? 3.041 -18.656 -6.781 1 98.94 164 THR A CA 1
ATOM 1204 C C . THR A 1 164 ? 4.289 -19.156 -7.504 1 98.94 164 THR A C 1
ATOM 1206 O O . THR A 1 164 ? 5.402 -19.031 -6.992 1 98.94 164 THR A O 1
ATOM 1209 N N . THR A 1 165 ? 4.117 -19.688 -8.688 1 98.94 165 THR A N 1
ATOM 1210 C CA . THR A 1 165 ? 5.266 -20.188 -9.43 1 98.94 165 THR A CA 1
ATOM 1211 C C . THR A 1 165 ? 6.184 -19.047 -9.859 1 98.94 165 THR A C 1
ATOM 1213 O O . THR A 1 165 ? 7.41 -19.188 -9.828 1 98.94 165 THR A O 1
ATOM 1216 N N . MET A 1 166 ? 5.582 -17.953 -10.266 1 98.94 166 MET A N 1
ATOM 1217 C CA . MET A 1 166 ? 6.348 -16.766 -10.641 1 98.94 166 MET A CA 1
ATOM 1218 C C . MET A 1 166 ? 7.176 -16.266 -9.461 1 98.94 166 MET A C 1
ATOM 1220 O O . MET A 1 166 ? 8.352 -15.938 -9.617 1 98.94 166 MET A O 1
ATOM 1224 N N . LEU A 1 167 ? 6.562 -16.219 -8.266 1 98.94 167 LEU A N 1
ATOM 1225 C CA . LEU A 1 167 ? 7.27 -15.773 -7.066 1 98.94 167 LEU A CA 1
ATOM 1226 C C . LEU A 1 167 ? 8.438 -16.703 -6.742 1 98.94 167 LEU A C 1
ATOM 1228 O O . LEU A 1 167 ? 9.555 -16.234 -6.527 1 98.94 167 LEU A O 1
ATOM 1232 N N . LEU A 1 168 ? 8.188 -18 -6.75 1 98.94 168 LEU A N 1
ATOM 1233 C CA . LEU A 1 168 ? 9.242 -18.969 -6.441 1 98.94 168 LEU A CA 1
ATOM 1234 C C . LEU A 1 168 ? 10.375 -18.875 -7.461 1 98.94 168 LEU A C 1
ATOM 1236 O O . LEU A 1 168 ? 11.547 -18.984 -7.098 1 98.94 168 LEU A O 1
ATOM 1240 N N . SER A 1 169 ? 10.039 -18.688 -8.68 1 98.94 169 SER A N 1
ATOM 1241 C CA . SER A 1 169 ? 11.039 -18.562 -9.734 1 98.94 169 SER A CA 1
ATOM 1242 C C . SER A 1 169 ? 11.883 -17.297 -9.555 1 98.94 169 SER A C 1
ATOM 1244 O O . SER A 1 169 ? 13.102 -17.328 -9.719 1 98.94 169 SER A O 1
ATOM 1246 N N . ALA A 1 170 ? 11.211 -16.188 -9.25 1 98.88 170 ALA A N 1
ATOM 1247 C CA . ALA A 1 170 ? 11.914 -14.938 -8.992 1 98.88 170 ALA A CA 1
ATOM 1248 C C . ALA A 1 170 ? 12.898 -15.094 -7.84 1 98.88 170 ALA A C 1
ATOM 1250 O O . ALA A 1 170 ? 14.062 -14.695 -7.945 1 98.88 170 ALA A O 1
ATOM 1251 N N . LEU A 1 171 ? 12.422 -15.672 -6.727 1 98.75 171 LEU A N 1
ATOM 1252 C CA . LEU A 1 171 ? 13.258 -15.859 -5.547 1 98.75 171 LEU A CA 1
ATOM 1253 C C . LEU A 1 171 ? 14.469 -16.734 -5.871 1 98.75 171 LEU A C 1
ATOM 1255 O O . LEU A 1 171 ? 15.57 -16.469 -5.402 1 98.75 171 LEU A O 1
ATOM 1259 N N . ALA A 1 172 ? 14.234 -17.766 -6.668 1 98.75 172 ALA A N 1
ATOM 1260 C CA . ALA A 1 172 ? 15.336 -18.656 -7.051 1 98.75 172 ALA A CA 1
ATOM 1261 C C . ALA A 1 172 ? 16.375 -17.906 -7.883 1 98.75 172 ALA A C 1
ATOM 1263 O O . ALA A 1 172 ? 17.578 -18 -7.605 1 98.75 172 ALA A O 1
ATOM 1264 N N . CYS A 1 173 ? 15.945 -17.141 -8.875 1 98.62 173 CYS A N 1
ATOM 1265 C CA . CYS A 1 173 ? 16.844 -16.422 -9.773 1 98.62 173 CYS A CA 1
ATOM 1266 C C . CYS A 1 173 ? 17.641 -15.367 -9.023 1 98.62 173 CYS A C 1
ATOM 1268 O O . CYS A 1 173 ? 18.766 -15.055 -9.391 1 98.62 173 CYS A O 1
ATOM 1270 N N . LEU A 1 174 ? 17.062 -14.828 -7.977 1 98.06 174 LEU A N 1
ATOM 1271 C CA . LEU A 1 174 ? 17.688 -13.742 -7.223 1 98.06 174 LEU A CA 1
ATOM 1272 C C . LEU A 1 174 ? 18.484 -14.289 -6.051 1 98.06 174 LEU A C 1
ATOM 1274 O O . LEU A 1 174 ? 19 -13.523 -5.234 1 98.06 174 LEU A O 1
ATOM 1278 N N . GLY A 1 175 ? 18.531 -15.602 -5.891 1 96.44 175 GLY A N 1
ATOM 1279 C CA . GLY A 1 175 ? 19.375 -16.25 -4.902 1 96.44 175 GLY A CA 1
ATOM 1280 C C . GLY A 1 175 ? 18.719 -16.359 -3.535 1 96.44 175 GLY A C 1
ATOM 1281 O O . GLY A 1 175 ? 19.406 -16.5 -2.523 1 96.44 175 GLY A O 1
ATOM 1282 N N . GLY A 1 176 ? 17.406 -16.203 -3.514 1 96.81 176 GLY A N 1
ATOM 1283 C CA . GLY A 1 176 ? 16.703 -16.203 -2.238 1 96.81 176 GLY A CA 1
ATOM 1284 C C . GLY A 1 176 ? 16.344 -17.594 -1.75 1 96.81 176 GLY A C 1
ATOM 1285 O O . GLY A 1 176 ? 16.047 -17.781 -0.567 1 96.81 176 GLY A O 1
ATOM 1286 N N . ILE A 1 177 ? 16.297 -18.547 -2.662 1 97.75 177 ILE A N 1
ATOM 1287 C CA . ILE A 1 177 ? 15.992 -19.906 -2.277 1 97.75 177 ILE A CA 1
ATOM 1288 C C . ILE A 1 177 ? 16.766 -20.875 -3.166 1 97.75 177 ILE A C 1
ATOM 1290 O O . ILE A 1 177 ? 17.188 -20.516 -4.27 1 97.75 177 ILE A O 1
ATOM 1294 N N . ASP A 1 178 ? 17.016 -22.062 -2.646 1 97.81 178 ASP A N 1
ATOM 1295 C CA . ASP A 1 178 ? 17.406 -23.219 -3.457 1 97.81 178 ASP A CA 1
ATOM 1296 C C . ASP A 1 178 ? 16.188 -23.984 -3.953 1 97.81 178 ASP A C 1
ATOM 1298 O O . ASP A 1 178 ? 15.57 -24.734 -3.197 1 97.81 178 ASP A O 1
ATOM 1302 N N . PRO A 1 179 ? 15.859 -23.734 -5.234 1 98.12 179 PRO A N 1
ATOM 1303 C CA . PRO A 1 179 ? 14.594 -24.312 -5.695 1 98.12 179 PRO A CA 1
ATOM 1304 C C . PRO A 1 179 ? 14.562 -25.828 -5.602 1 98.12 179 PRO A C 1
ATOM 1306 O O . PRO A 1 179 ? 13.5 -26.422 -5.398 1 98.12 179 PRO A O 1
ATOM 1309 N N . ALA A 1 180 ? 15.672 -26.547 -5.703 1 97.44 180 ALA A N 1
ATOM 1310 C CA . ALA A 1 180 ? 15.719 -28 -5.629 1 97.44 180 ALA A CA 1
ATOM 1311 C C . ALA A 1 180 ? 15.234 -28.5 -4.273 1 97.44 180 ALA A C 1
ATOM 1313 O O . ALA A 1 180 ? 14.617 -29.562 -4.176 1 97.44 180 ALA A O 1
ATOM 1314 N N . ALA A 1 181 ? 15.477 -27.766 -3.293 1 97.25 181 ALA A N 1
ATOM 1315 C CA . ALA A 1 181 ? 15.07 -28.141 -1.942 1 97.25 181 ALA A CA 1
ATOM 1316 C C . ALA A 1 181 ? 13.742 -27.484 -1.562 1 97.25 181 ALA A C 1
ATOM 1318 O O . ALA A 1 181 ? 12.852 -28.156 -1.033 1 97.25 181 ALA A O 1
ATOM 1319 N N . ALA A 1 182 ? 13.578 -26.219 -1.808 1 98.06 182 ALA A N 1
ATOM 1320 C CA . ALA A 1 182 ? 12.461 -25.422 -1.313 1 98.06 182 ALA A CA 1
ATOM 1321 C C . ALA A 1 182 ? 11.156 -25.828 -1.984 1 98.06 182 ALA A C 1
ATOM 1323 O O . ALA A 1 182 ? 10.117 -25.953 -1.322 1 98.06 182 ALA A O 1
ATOM 1324 N N . LEU A 1 183 ? 11.172 -26 -3.324 1 98.69 183 LEU A N 1
ATOM 1325 C CA . LEU A 1 183 ? 9.93 -26.203 -4.059 1 98.69 183 LEU A CA 1
ATOM 1326 C C . LEU A 1 183 ? 9.289 -27.531 -3.668 1 98.69 183 LEU A C 1
ATOM 1328 O O . LEU A 1 183 ? 8.094 -27.578 -3.381 1 98.69 183 LEU A O 1
ATOM 1332 N N . PRO A 1 184 ? 10.07 -28.672 -3.596 1 98.31 184 PRO A N 1
ATOM 1333 C CA . PRO A 1 184 ? 9.453 -29.922 -3.146 1 98.31 184 PRO A CA 1
ATOM 1334 C C . PRO A 1 184 ? 8.922 -29.828 -1.721 1 98.31 184 PRO A C 1
ATOM 1336 O O . PRO A 1 184 ? 7.852 -30.375 -1.424 1 98.31 184 PRO A O 1
ATOM 1339 N N . ALA A 1 185 ? 9.602 -29.172 -0.855 1 98.19 185 ALA A N 1
ATOM 1340 C CA . ALA A 1 185 ? 9.148 -29.031 0.526 1 98.19 185 ALA A CA 1
ATOM 1341 C C . ALA A 1 185 ? 7.844 -28.25 0.596 1 98.19 185 ALA A C 1
ATOM 1343 O O . ALA A 1 185 ? 6.922 -28.625 1.323 1 98.19 185 ALA A O 1
ATOM 1344 N N . LEU A 1 186 ? 7.777 -27.172 -0.096 1 98.81 186 LEU A N 1
ATOM 1345 C CA . LEU A 1 186 ? 6.566 -26.359 -0.154 1 98.81 186 LEU A CA 1
ATOM 1346 C C . LEU A 1 186 ? 5.414 -27.156 -0.77 1 98.81 186 LEU A C 1
ATOM 1348 O O . LEU A 1 186 ? 4.273 -27.047 -0.316 1 98.81 186 LEU A O 1
ATOM 1352 N N . ALA A 1 187 ? 5.75 -27.922 -1.82 1 98.88 187 ALA A N 1
ATOM 1353 C CA . ALA A 1 187 ? 4.738 -28.75 -2.486 1 98.88 187 ALA A CA 1
ATOM 1354 C C . ALA A 1 187 ? 4.117 -29.75 -1.517 1 98.88 187 ALA A C 1
ATOM 1356 O O . ALA A 1 187 ? 2.898 -29.938 -1.518 1 98.88 187 ALA A O 1
ATOM 1357 N N . GLU A 1 188 ? 4.918 -30.344 -0.738 1 98.5 188 GLU A N 1
ATOM 1358 C CA . GLU A 1 188 ? 4.438 -31.312 0.242 1 98.5 188 GLU A CA 1
ATOM 1359 C C . GLU A 1 188 ? 3.471 -30.656 1.229 1 98.5 188 GLU A C 1
ATOM 1361 O O . GLU A 1 188 ? 2.408 -31.219 1.52 1 98.5 188 GLU A O 1
ATOM 1366 N N . GLU A 1 189 ? 3.783 -29.531 1.711 1 98.5 189 GLU A N 1
ATOM 1367 C CA . GLU A 1 189 ? 2.918 -28.812 2.641 1 98.5 189 GLU A CA 1
ATOM 1368 C C . GLU A 1 189 ? 1.612 -28.391 1.971 1 98.5 189 GLU A C 1
ATOM 1370 O O . GLU A 1 189 ? 0.539 -28.516 2.564 1 98.5 189 GLU A O 1
ATOM 1375 N N . ALA A 1 190 ? 1.708 -27.906 0.771 1 98.81 190 ALA A N 1
ATOM 1376 C CA . ALA A 1 190 ? 0.522 -27.469 0.047 1 98.81 190 ALA A CA 1
ATOM 1377 C C . ALA A 1 190 ? -0.436 -28.625 -0.212 1 98.81 190 ALA A C 1
ATOM 1379 O O . ALA A 1 190 ? -1.655 -28.453 -0.178 1 98.81 190 ALA A O 1
ATOM 1380 N N . ARG A 1 191 ? 0.14 -29.828 -0.512 1 98.38 191 ARG A N 1
ATOM 1381 C CA . ARG A 1 191 ? -0.681 -31 -0.771 1 98.38 191 ARG A CA 1
ATOM 1382 C C . ARG A 1 191 ? -1.535 -31.359 0.443 1 98.38 191 ARG A C 1
ATOM 1384 O O . ARG A 1 191 ? -2.666 -31.828 0.299 1 98.38 191 ARG A O 1
ATOM 1391 N N . ALA A 1 192 ? -1.041 -31.125 1.58 1 97.44 192 ALA A N 1
ATOM 1392 C CA . ALA A 1 192 ? -1.776 -31.391 2.812 1 97.44 192 ALA A CA 1
ATOM 1393 C C . ALA A 1 192 ? -2.762 -30.281 3.119 1 97.44 192 ALA A C 1
ATOM 1395 O O . ALA A 1 192 ? -3.871 -30.531 3.598 1 97.44 192 ALA A O 1
ATOM 1396 N N . LEU A 1 193 ? -2.42 -29.078 2.805 1 98.12 193 LEU A N 1
ATOM 1397 C CA . LEU A 1 193 ? -3.17 -27.891 3.172 1 98.12 193 LEU A CA 1
ATOM 1398 C C . LEU A 1 193 ? -4.422 -27.75 2.316 1 98.12 193 LEU A C 1
ATOM 1400 O O . LEU A 1 193 ? -5.492 -27.391 2.824 1 98.12 193 LEU A O 1
ATOM 1404 N N . LEU A 1 194 ? -4.316 -28.031 1.017 1 98.44 194 LEU A N 1
ATOM 1405 C CA . LEU A 1 194 ? -5.355 -27.688 0.054 1 98.44 194 LEU A CA 1
ATOM 1406 C C . LEU A 1 194 ? -6.637 -28.453 0.335 1 98.44 194 LEU A C 1
ATOM 1408 O O . LEU A 1 194 ? -7.715 -27.875 0.441 1 98.44 194 LEU A O 1
ATOM 1412 N N . PRO A 1 195 ? -6.555 -29.828 0.557 1 97 195 PRO A N 1
ATOM 1413 C CA . PRO A 1 195 ? -7.789 -30.547 0.88 1 97 195 PRO A CA 1
ATOM 1414 C C . PRO A 1 195 ? -8.398 -30.109 2.211 1 97 195 PRO A C 1
ATOM 1416 O O . PRO A 1 195 ? -9.617 -30.047 2.344 1 97 195 PRO A O 1
ATOM 1419 N N . ALA A 1 196 ? -7.59 -29.812 3.158 1 96.62 196 ALA A N 1
ATOM 1420 C CA . ALA A 1 196 ? -8.07 -29.359 4.461 1 96.62 196 ALA A CA 1
ATOM 1421 C C . ALA A 1 196 ? -8.805 -28.016 4.336 1 96.62 196 ALA A C 1
ATOM 1423 O O . ALA A 1 196 ? -9.836 -27.812 4.984 1 96.62 196 ALA A O 1
ATOM 1424 N N . LEU A 1 197 ? -8.266 -27.125 3.537 1 97.44 197 LEU A N 1
ATOM 1425 C CA . LEU A 1 197 ? -8.883 -25.828 3.301 1 97.44 197 LEU A CA 1
ATOM 1426 C C . LEU A 1 197 ? -10.211 -25.984 2.572 1 97.44 197 LEU A C 1
ATOM 1428 O O . LEU A 1 197 ? -11.188 -25.312 2.902 1 97.44 197 LEU A O 1
ATOM 1432 N N . ALA A 1 198 ? -10.242 -26.875 1.594 1 95.94 198 ALA A N 1
ATOM 1433 C CA . ALA A 1 198 ? -11.445 -27.094 0.793 1 95.94 198 ALA A CA 1
ATOM 1434 C C . ALA A 1 198 ? -12.578 -27.641 1.651 1 95.94 198 ALA A C 1
ATOM 1436 O O . ALA A 1 198 ? -13.758 -27.406 1.361 1 95.94 198 ALA A O 1
ATOM 1437 N N . ALA A 1 199 ? -12.234 -28.312 2.742 1 95.12 199 ALA A N 1
ATOM 1438 C CA . ALA A 1 199 ? -13.234 -28.953 3.586 1 95.12 199 ALA A CA 1
ATOM 1439 C C . ALA A 1 199 ? -13.656 -28.047 4.742 1 95.12 199 ALA A C 1
ATOM 1441 O O . ALA A 1 199 ? -14.672 -28.297 5.391 1 95.12 199 ALA A O 1
ATOM 1442 N N . ARG A 1 200 ? -12.961 -27 4.984 1 94.38 200 ARG A N 1
ATOM 1443 C CA . ARG A 1 200 ? -13.188 -26.141 6.137 1 94.38 200 ARG A CA 1
ATOM 1444 C C . ARG A 1 200 ? -14.43 -25.266 5.938 1 94.38 200 ARG A C 1
ATOM 1446 O O . ARG A 1 200 ? -14.664 -24.766 4.84 1 94.38 200 ARG A O 1
ATOM 1453 N N . PRO A 1 201 ? -15.273 -25.109 7.012 1 93.06 201 PRO A N 1
ATOM 1454 C CA . PRO A 1 201 ? -16.359 -24.141 6.887 1 93.06 201 PRO A CA 1
ATOM 1455 C C . PRO A 1 201 ? -15.867 -22.75 6.5 1 93.06 201 PRO A C 1
ATOM 1457 O O . PRO A 1 201 ? -14.844 -22.281 7.016 1 93.06 201 PRO A O 1
ATOM 1460 N N . ALA A 1 202 ? -16.562 -22.125 5.582 1 89.62 202 ALA A N 1
ATOM 1461 C CA . ALA A 1 202 ? -16.094 -20.859 5.027 1 89.62 202 ALA A CA 1
ATOM 1462 C C . ALA A 1 202 ? -17.25 -19.891 4.766 1 89.62 202 ALA A C 1
ATOM 1464 O O . ALA A 1 202 ? -17.453 -19.469 3.631 1 89.62 202 ALA A O 1
ATOM 1465 N N . PRO A 1 203 ? -17.969 -19.547 5.84 1 96.56 203 PRO A N 1
ATOM 1466 C CA . PRO A 1 203 ? -19 -18.547 5.551 1 96.56 203 PRO A CA 1
ATOM 1467 C C . PRO A 1 203 ? -18.422 -17.266 4.949 1 96.56 203 PRO A C 1
ATOM 1469 O O . PRO A 1 203 ? -17.359 -16.797 5.379 1 96.56 203 PRO A O 1
ATOM 1472 N N . ARG A 1 204 ? -19.078 -16.719 3.932 1 98.12 204 ARG A N 1
ATOM 1473 C CA . ARG A 1 204 ? -18.594 -15.523 3.27 1 98.12 204 ARG A CA 1
ATOM 1474 C C . ARG A 1 204 ? -18.859 -14.281 4.121 1 98.12 204 ARG A C 1
ATOM 1476 O O . ARG A 1 204 ? -19.984 -14.031 4.527 1 98.12 204 ARG A O 1
ATOM 1483 N N . PRO A 1 205 ? -17.891 -13.484 4.324 1 98.69 205 PRO A N 1
ATOM 1484 C CA . PRO A 1 205 ? -18.094 -12.234 5.055 1 98.69 205 PRO A CA 1
ATOM 1485 C C . PRO A 1 205 ? -18.422 -11.055 4.137 1 98.69 205 PRO A C 1
ATOM 1487 O O . PRO A 1 205 ? -18.25 -11.156 2.918 1 98.69 205 PRO A O 1
ATOM 1490 N N . GLY A 1 206 ? -18.938 -10.031 4.773 1 98.31 206 GLY A N 1
ATOM 1491 C CA . GLY A 1 206 ? -19.062 -8.789 4.035 1 98.31 206 GLY A CA 1
ATOM 1492 C C . GLY A 1 206 ? -17.719 -8.141 3.738 1 98.31 206 GLY A C 1
ATOM 1493 O O . GLY A 1 206 ? -17.516 -7.594 2.65 1 98.31 206 GLY A O 1
ATOM 1494 N N . ARG A 1 207 ? -16.797 -8.195 4.742 1 98.75 207 ARG A N 1
ATOM 1495 C CA . ARG A 1 207 ? -15.445 -7.664 4.621 1 98.75 207 ARG A CA 1
ATOM 1496 C C . ARG A 1 207 ? -14.406 -8.719 4.973 1 98.75 207 ARG A C 1
ATOM 1498 O O . ARG A 1 207 ? -14.594 -9.5 5.91 1 98.75 207 ARG A O 1
ATOM 1505 N N . ALA A 1 208 ? -13.391 -8.836 4.168 1 98.94 208 ALA A N 1
ATOM 1506 C CA . ALA A 1 208 ? -12.25 -9.695 4.461 1 98.94 208 ALA A CA 1
ATOM 1507 C C . ALA A 1 208 ? -10.961 -8.891 4.566 1 98.94 208 ALA A C 1
ATOM 1509 O O . ALA A 1 208 ? -10.602 -8.164 3.635 1 98.94 208 ALA A O 1
ATOM 1510 N N . ILE A 1 209 ? -10.281 -8.977 5.668 1 98.94 209 ILE A N 1
ATOM 1511 C CA . ILE A 1 209 ? -9.062 -8.219 5.934 1 98.94 209 ILE A CA 1
ATOM 1512 C C . ILE A 1 209 ? -7.887 -9.172 6.117 1 98.94 209 ILE A C 1
ATOM 1514 O O . ILE A 1 209 ? -7.977 -10.133 6.879 1 98.94 209 ILE A O 1
ATOM 1518 N N . PHE A 1 210 ? -6.836 -8.93 5.414 1 99 210 PHE A N 1
ATOM 1519 C CA . PHE A 1 210 ? -5.637 -9.758 5.488 1 99 210 PHE A CA 1
ATOM 1520 C C . PHE A 1 210 ? -4.457 -8.953 6.023 1 99 210 PHE A C 1
ATOM 1522 O O . PHE A 1 210 ? -4.176 -7.855 5.531 1 99 210 PHE A O 1
ATOM 1529 N N . LEU A 1 211 ? -3.781 -9.5 7.008 1 98.94 211 LEU A N 1
ATOM 1530 C CA . LEU A 1 211 ? -2.645 -8.844 7.641 1 98.94 211 LEU A CA 1
ATOM 1531 C C . LEU A 1 211 ? -1.404 -9.727 7.59 1 98.94 211 LEU A C 1
ATOM 1533 O O . LEU A 1 211 ? -1.499 -10.945 7.754 1 98.94 211 LEU A O 1
ATOM 1537 N N . GLY A 1 212 ? -0.255 -9.156 7.316 1 98.94 212 GLY A N 1
ATOM 1538 C CA . GLY A 1 212 ? 1.013 -9.867 7.336 1 98.94 212 GLY A CA 1
ATOM 1539 C C . GLY A 1 212 ? 2.209 -8.953 7.512 1 98.94 212 GLY A C 1
ATOM 1540 O O . GLY A 1 212 ? 2.203 -7.816 7.039 1 98.94 212 GLY A O 1
ATOM 1541 N N . SER A 1 213 ? 3.297 -9.484 8.133 1 98.75 213 SER A N 1
ATOM 1542 C CA . SER A 1 213 ? 4.488 -8.695 8.422 1 98.75 213 SER A CA 1
ATOM 1543 C C . SER A 1 213 ? 5.609 -9 7.438 1 98.75 213 SER A C 1
ATOM 1545 O O . SER A 1 213 ? 5.75 -10.133 6.984 1 98.75 213 SER A O 1
ATOM 1547 N N . GLY A 1 214 ? 6.469 -7.984 7.199 1 97.94 214 GLY A N 1
ATOM 1548 C CA . GLY A 1 214 ? 7.57 -8.203 6.281 1 97.94 214 GLY A CA 1
ATOM 1549 C C . GLY A 1 214 ? 7.117 -8.594 4.887 1 97.94 214 GLY A C 1
ATOM 1550 O O . GLY A 1 214 ? 6.223 -7.969 4.316 1 97.94 214 GLY A O 1
ATOM 1551 N N . ALA A 1 215 ? 7.738 -9.617 4.371 1 98.5 215 ALA A N 1
ATOM 1552 C CA . ALA A 1 215 ? 7.387 -10.078 3.031 1 98.5 215 ALA A CA 1
ATOM 1553 C C . ALA A 1 215 ? 5.938 -10.547 2.975 1 98.5 215 ALA A C 1
ATOM 1555 O O . ALA A 1 215 ? 5.305 -10.5 1.917 1 98.5 215 ALA A O 1
ATOM 1556 N N . LEU A 1 216 ? 5.371 -10.883 4.098 1 98.88 216 LEU A N 1
ATOM 1557 C CA . LEU A 1 216 ? 4.004 -11.398 4.113 1 98.88 216 LEU A CA 1
ATOM 1558 C C . LEU A 1 216 ? 2.996 -10.258 3.992 1 98.88 216 LEU A C 1
ATOM 1560 O O . LEU A 1 216 ? 1.805 -10.5 3.779 1 98.88 216 LEU A O 1
ATOM 1564 N N . THR A 1 217 ? 3.447 -9 4.117 1 98.88 217 THR A N 1
ATOM 1565 C CA . THR A 1 217 ? 2.541 -7.902 3.805 1 98.88 217 THR A CA 1
ATOM 1566 C C . THR A 1 217 ? 2.107 -7.957 2.344 1 98.88 217 THR A C 1
ATOM 1568 O O . THR A 1 217 ? 0.939 -7.719 2.027 1 98.88 217 THR A O 1
ATOM 1571 N N . GLY A 1 218 ? 3.084 -8.258 1.474 1 98.81 218 GLY A N 1
ATOM 1572 C CA . GLY A 1 218 ? 2.732 -8.461 0.077 1 98.81 218 GLY A CA 1
ATOM 1573 C C . GLY A 1 218 ? 1.788 -9.625 -0.14 1 98.81 218 GLY A C 1
ATOM 1574 O O . GLY A 1 218 ? 0.896 -9.562 -0.989 1 98.81 218 GLY A O 1
ATOM 1575 N N . ALA A 1 219 ? 1.954 -10.695 0.61 1 98.94 219 ALA A N 1
ATOM 1576 C CA . ALA A 1 219 ? 1.055 -11.844 0.528 1 98.94 219 ALA A CA 1
ATOM 1577 C C . ALA A 1 219 ? -0.349 -11.477 1.002 1 98.94 219 ALA A C 1
ATOM 1579 O O . ALA A 1 219 ? -1.343 -11.953 0.448 1 98.94 219 ALA A O 1
ATOM 1580 N N . ALA A 1 220 ? -0.388 -10.656 2.053 1 98.94 220 ALA A N 1
ATOM 1581 C CA . ALA A 1 220 ? -1.678 -10.156 2.523 1 98.94 220 ALA A CA 1
ATOM 1582 C C . ALA A 1 220 ? -2.393 -9.359 1.431 1 98.94 220 ALA A C 1
ATOM 1584 O O . ALA A 1 220 ? -3.594 -9.539 1.215 1 98.94 220 ALA A O 1
ATOM 1585 N N . ARG A 1 221 ? -1.644 -8.539 0.747 1 98.88 221 ARG A N 1
ATOM 1586 C CA . ARG A 1 221 ? -2.189 -7.734 -0.345 1 98.88 221 ARG A CA 1
ATOM 1587 C C . ARG A 1 221 ? -2.695 -8.625 -1.476 1 98.88 221 ARG A C 1
ATOM 1589 O O . ARG A 1 221 ? -3.783 -8.398 -2.012 1 98.88 221 ARG A O 1
ATOM 1596 N N . GLU A 1 222 ? -1.929 -9.609 -1.834 1 98.94 222 GLU A N 1
ATOM 1597 C CA . GLU A 1 222 ? -2.322 -10.57 -2.861 1 98.94 222 GLU A CA 1
ATOM 1598 C C . GLU A 1 222 ? -3.578 -11.336 -2.451 1 98.94 222 GLU A C 1
ATOM 1600 O O . GLU A 1 222 ? -4.48 -11.539 -3.266 1 98.94 222 GLU A O 1
ATOM 1605 N N . SER A 1 223 ? -3.652 -11.75 -1.196 1 98.94 223 SER A N 1
ATOM 1606 C CA . SER A 1 223 ? -4.82 -12.453 -0.678 1 98.94 223 SER A CA 1
ATOM 1607 C C . SER A 1 223 ? -6.074 -11.594 -0.788 1 98.94 223 SER A C 1
ATOM 1609 O O . SER A 1 223 ? -7.125 -12.07 -1.228 1 98.94 223 SER A O 1
ATOM 1611 N N . ALA A 1 224 ? -5.91 -10.344 -0.402 1 98.94 224 ALA A N 1
ATOM 1612 C CA . ALA A 1 224 ? -7.027 -9.406 -0.483 1 98.94 224 ALA A CA 1
ATOM 1613 C C . ALA A 1 224 ? -7.516 -9.25 -1.921 1 98.94 224 ALA A C 1
ATOM 1615 O O . ALA A 1 224 ? -8.719 -9.227 -2.176 1 98.94 224 ALA A O 1
ATOM 1616 N N . LEU A 1 225 ? -6.57 -9.18 -2.848 1 98.81 225 LEU A N 1
ATOM 1617 C CA . LEU A 1 225 ? -6.941 -8.984 -4.246 1 98.81 225 LEU A CA 1
ATOM 1618 C C . LEU A 1 225 ? -7.664 -10.203 -4.793 1 98.81 225 LEU A C 1
ATOM 1620 O O . LEU A 1 225 ? -8.625 -10.078 -5.555 1 98.81 225 LEU A O 1
ATOM 1624 N N . LYS A 1 226 ? -7.234 -11.422 -4.414 1 98.75 226 LYS A N 1
ATOM 1625 C CA . LYS A 1 226 ? -7.906 -12.633 -4.875 1 98.75 226 LYS A CA 1
ATOM 1626 C C . LYS A 1 226 ? -9.375 -12.648 -4.449 1 98.75 226 LYS A C 1
ATOM 1628 O O . LYS A 1 226 ? -10.25 -12.969 -5.25 1 98.75 226 LYS A O 1
ATOM 1633 N N . VAL A 1 227 ? -9.594 -12.305 -3.209 1 98.88 227 VAL A N 1
ATOM 1634 C CA . VAL A 1 227 ? -10.961 -12.289 -2.689 1 98.88 227 VAL A CA 1
ATOM 1635 C C . VAL A 1 227 ? -11.781 -11.219 -3.408 1 98.88 227 VAL A C 1
ATOM 1637 O O . VAL A 1 227 ? -12.906 -11.477 -3.83 1 98.88 227 VAL A O 1
ATOM 1640 N N . LEU A 1 228 ? -11.195 -10.047 -3.551 1 98.62 228 LEU A N 1
ATOM 1641 C CA . LEU A 1 228 ? -11.891 -8.938 -4.184 1 98.62 228 LEU A CA 1
ATOM 1642 C C . LEU A 1 228 ? -12.297 -9.289 -5.613 1 98.62 228 LEU A C 1
ATOM 1644 O O . LEU A 1 228 ? -13.453 -9.094 -5.996 1 98.62 228 LEU A O 1
ATOM 1648 N N . GLU A 1 229 ? -11.398 -9.875 -6.363 1 98 229 GLU A N 1
ATOM 1649 C CA . GLU A 1 229 ? -11.633 -10.211 -7.762 1 98 229 GLU A CA 1
ATOM 1650 C C . GLU A 1 229 ? -12.672 -11.328 -7.895 1 98 229 GLU A C 1
ATOM 1652 O O . GLU A 1 229 ? -13.641 -11.195 -8.648 1 98 229 GLU A O 1
ATOM 1657 N N . LEU A 1 230 ? -12.516 -12.359 -7.145 1 98.44 230 LEU A N 1
ATOM 1658 C CA . LEU A 1 230 ? -13.336 -13.555 -7.355 1 98.44 230 LEU A CA 1
ATOM 1659 C C . LEU A 1 230 ? -14.734 -13.359 -6.777 1 98.44 230 LEU A C 1
ATOM 1661 O O . LEU A 1 230 ? -15.664 -14.078 -7.145 1 98.44 230 LEU A O 1
ATOM 1665 N N . THR A 1 231 ? -14.93 -12.367 -5.898 1 98.25 231 THR A N 1
ATOM 1666 C CA . THR A 1 231 ? -16.266 -12.07 -5.395 1 98.25 231 THR A CA 1
ATOM 1667 C C . THR A 1 231 ? -16.859 -10.867 -6.113 1 98.25 231 THR A C 1
ATOM 1669 O O . THR A 1 231 ? -17.906 -10.352 -5.707 1 98.25 231 THR A O 1
ATOM 1672 N N . ALA A 1 232 ? -16.141 -10.391 -7.098 1 97 232 ALA A N 1
ATOM 1673 C CA . ALA A 1 232 ? -16.578 -9.219 -7.852 1 97 232 ALA A CA 1
ATOM 1674 C C . ALA A 1 232 ? -16.953 -8.07 -6.918 1 97 232 ALA A C 1
ATOM 1676 O O . ALA A 1 232 ? -17.984 -7.422 -7.109 1 97 232 ALA A O 1
ATOM 1677 N N . GLY A 1 233 ? -16.188 -7.969 -5.883 1 97.12 233 GLY A N 1
ATOM 1678 C CA . GLY A 1 233 ? -16.312 -6.84 -4.977 1 97.12 233 GLY A CA 1
ATOM 1679 C C . GLY A 1 233 ? -17.422 -7.023 -3.949 1 97.12 233 GLY A C 1
ATOM 1680 O O . GLY A 1 233 ? -17.609 -6.168 -3.082 1 97.12 233 GLY A O 1
ATOM 1681 N N . ARG A 1 234 ? -18.125 -8.125 -3.996 1 97.88 234 ARG A N 1
ATOM 1682 C CA . ARG A 1 234 ? -19.203 -8.344 -3.039 1 97.88 234 ARG A CA 1
ATOM 1683 C C . ARG A 1 234 ? -18.656 -8.539 -1.63 1 97.88 234 ARG A C 1
ATOM 1685 O O . ARG A 1 234 ? -19.359 -8.305 -0.646 1 97.88 234 ARG A O 1
ATOM 1692 N N . THR A 1 235 ? -17.516 -9.078 -1.504 1 98.56 235 THR A N 1
ATOM 1693 C CA . THR A 1 235 ? -16.703 -8.992 -0.295 1 98.56 235 THR A CA 1
ATOM 1694 C C . THR A 1 235 ? -15.594 -7.949 -0.46 1 98.56 235 THR A C 1
ATOM 1696 O O . THR A 1 235 ? -14.633 -8.172 -1.194 1 98.56 235 THR A O 1
ATOM 1699 N N . ILE A 1 236 ? -15.758 -6.816 0.211 1 98.56 236 ILE A N 1
ATOM 1700 C CA . ILE A 1 236 ? -14.742 -5.77 0.134 1 98.56 236 ILE A CA 1
ATOM 1701 C C . ILE A 1 236 ? -13.555 -6.145 1.011 1 98.56 236 ILE A C 1
ATOM 1703 O O . ILE A 1 236 ? -13.719 -6.773 2.057 1 98.56 236 ILE A O 1
ATOM 1707 N N . THR A 1 237 ? -12.375 -5.805 0.553 1 98.81 237 THR A N 1
ATOM 1708 C CA . THR A 1 237 ? -11.188 -6.301 1.241 1 98.81 237 THR A CA 1
ATOM 1709 C C . THR A 1 237 ? -10.289 -5.145 1.677 1 98.81 237 THR A C 1
ATOM 1711 O O . THR A 1 237 ? -10.414 -4.031 1.161 1 98.81 237 THR A O 1
ATOM 1714 N N . GLN A 1 238 ? -9.445 -5.375 2.676 1 98.56 238 GLN A N 1
ATOM 1715 C CA . GLN A 1 238 ? -8.32 -4.547 3.102 1 98.56 238 GLN A CA 1
ATOM 1716 C C . GLN A 1 238 ? -7.094 -5.402 3.398 1 98.56 238 GLN A C 1
ATOM 1718 O O . GLN A 1 238 ? -7.199 -6.621 3.539 1 98.56 238 GLN A O 1
ATOM 1723 N N . TRP A 1 239 ? -6.027 -4.773 3.398 1 98.81 239 TRP A N 1
ATOM 1724 C CA . TRP A 1 239 ? -4.773 -5.418 3.771 1 98.81 239 TRP A CA 1
ATOM 1725 C C . TRP A 1 239 ? -3.836 -4.43 4.457 1 98.81 239 TRP A C 1
ATOM 1727 O O . TRP A 1 239 ? -3.961 -3.217 4.273 1 98.81 239 TRP A O 1
ATOM 1737 N N . ASP A 1 240 ? -2.943 -4.93 5.293 1 98.81 240 ASP A N 1
ATOM 1738 C CA . ASP A 1 240 ? -1.937 -4.137 5.992 1 98.81 240 ASP A CA 1
ATOM 1739 C C . ASP A 1 240 ? -0.928 -5.035 6.703 1 98.81 240 ASP A C 1
ATOM 1741 O O . ASP A 1 240 ? -1.046 -6.262 6.664 1 98.81 240 ASP A O 1
ATOM 1745 N N . SER A 1 241 ? 0.135 -4.438 7.273 1 98.75 241 SER A N 1
ATOM 1746 C CA . SER A 1 241 ? 0.857 -5.137 8.328 1 98.75 241 SER A CA 1
ATOM 1747 C C . SER A 1 241 ? 0.058 -5.148 9.633 1 98.75 241 SER A C 1
ATOM 1749 O O . SER A 1 241 ? -0.751 -4.254 9.875 1 98.75 241 SER A O 1
ATOM 1751 N N . PRO A 1 242 ? 0.267 -6.188 10.5 1 98.5 242 PRO A N 1
ATOM 1752 C CA . PRO A 1 242 ? -0.479 -6.23 11.758 1 98.5 242 PRO A CA 1
ATOM 1753 C C . PRO A 1 242 ? -0.269 -4.98 12.609 1 98.5 242 PRO A C 1
ATOM 1755 O O . PRO A 1 242 ? -1.239 -4.359 13.047 1 98.5 242 PRO A O 1
ATOM 1758 N N . MET A 1 243 ? 0.945 -4.566 12.773 1 98.06 243 MET A N 1
ATOM 1759 C CA . MET A 1 243 ? 1.229 -3.406 13.609 1 98.06 243 MET A CA 1
ATOM 1760 C C . MET A 1 243 ? 0.733 -2.123 12.953 1 98.06 243 MET A C 1
ATOM 1762 O O . MET A 1 243 ? 0.258 -1.215 13.633 1 98.06 243 MET A O 1
ATOM 1766 N N . GLY A 1 244 ? 0.888 -2.018 11.633 1 98.12 244 GLY A N 1
ATOM 1767 C CA . GLY A 1 244 ? 0.357 -0.87 10.914 1 98.12 244 GLY A CA 1
ATOM 1768 C C . GLY A 1 244 ? -1.153 -0.754 11.008 1 98.12 244 GLY A C 1
ATOM 1769 O O . GLY A 1 244 ? -1.694 0.352 11.055 1 98.12 244 GLY A O 1
ATOM 1770 N N . PHE A 1 245 ? -1.814 -1.896 11.117 1 98.19 245 PHE A N 1
ATOM 1771 C CA . PHE A 1 245 ? -3.27 -1.979 11.133 1 98.19 245 PHE A CA 1
ATOM 1772 C C . PHE A 1 245 ? -3.838 -1.293 12.367 1 98.19 245 PHE A C 1
ATOM 1774 O O . PHE A 1 245 ? -4.973 -0.815 12.359 1 98.19 245 PHE A O 1
ATOM 1781 N N . ARG A 1 246 ? -3.041 -1.155 13.391 1 96.56 246 ARG A N 1
ATOM 1782 C CA . ARG A 1 246 ? -3.457 -0.575 14.664 1 96.56 246 ARG A CA 1
ATOM 1783 C C . ARG A 1 246 ? -3.611 0.938 14.555 1 96.56 246 ARG A C 1
ATOM 1785 O O . ARG A 1 246 ? -4.199 1.574 15.43 1 96.56 246 ARG A O 1
ATOM 1792 N N . HIS A 1 247 ? -3.092 1.496 13.516 1 96.25 247 HIS A N 1
ATOM 1793 C CA . HIS A 1 247 ? -2.975 2.947 13.422 1 96.25 247 HIS A CA 1
ATOM 1794 C C . HIS A 1 247 ? -3.994 3.518 12.438 1 96.25 247 HIS A C 1
ATOM 1796 O O . HIS A 1 247 ? -3.641 4.305 11.562 1 96.25 247 HIS A O 1
ATOM 1802 N N . GLY A 1 248 ? -5.27 3.133 12.656 1 95.38 248 GLY A N 1
ATOM 1803 C CA . GLY A 1 248 ? -6.344 3.717 11.875 1 95.38 248 GLY A CA 1
ATOM 1804 C C . GLY A 1 248 ? -7.125 2.691 11.07 1 95.38 248 GLY A C 1
ATOM 1805 O O . GLY A 1 248 ? -8.336 2.562 11.234 1 95.38 248 GLY A O 1
ATOM 1806 N N . PRO A 1 249 ? -6.465 1.89 10.258 1 97.5 249 PRO A N 1
ATOM 1807 C CA . PRO A 1 249 ? -7.145 0.94 9.375 1 97.5 249 PRO A CA 1
ATOM 1808 C C . PRO A 1 249 ? -8.016 -0.053 10.133 1 97.5 249 PRO A C 1
ATOM 1810 O O . PRO A 1 249 ? -9 -0.559 9.586 1 97.5 249 PRO A O 1
ATOM 1813 N N . LYS A 1 250 ? -7.77 -0.275 11.414 1 97.25 250 LYS A N 1
ATOM 1814 C CA . LYS A 1 250 ? -8.562 -1.18 12.242 1 97.25 250 LYS A CA 1
ATOM 1815 C C . LYS A 1 250 ? -10.008 -0.701 12.352 1 97.25 250 LYS A C 1
ATOM 1817 O O . LYS A 1 250 ? -10.898 -1.478 12.695 1 97.25 250 LYS A O 1
ATOM 1822 N N . SER A 1 251 ? -10.258 0.561 12 1 95.69 251 SER A N 1
ATOM 1823 C CA . SER A 1 251 ? -11.602 1.135 11.984 1 95.69 251 SER A CA 1
ATOM 1824 C C . SER A 1 251 ? -12.5 0.408 11 1 95.69 251 SER A C 1
ATOM 1826 O O . SER A 1 251 ? -13.727 0.529 11.062 1 95.69 251 SER A O 1
ATOM 1828 N N . ALA A 1 252 ? -11.938 -0.365 10.109 1 97.44 252 ALA A N 1
ATOM 1829 C CA . ALA A 1 252 ? -12.68 -1.046 9.047 1 97.44 252 ALA A CA 1
ATOM 1830 C C . ALA A 1 252 ? -13.43 -2.256 9.602 1 97.44 252 ALA A C 1
ATOM 1832 O O . ALA A 1 252 ? -14.336 -2.785 8.945 1 97.44 252 ALA A O 1
ATOM 1833 N N . VAL A 1 253 ? -13.078 -2.738 10.773 1 97.75 253 VAL A N 1
ATOM 1834 C CA . VAL A 1 253 ? -13.617 -3.99 11.297 1 97.75 253 VAL A CA 1
ATOM 1835 C C . VAL A 1 253 ? -15.031 -3.76 11.82 1 97.75 253 VAL A C 1
ATOM 1837 O O . VAL A 1 253 ? -15.266 -2.822 12.586 1 97.75 253 VAL A O 1
ATOM 1840 N N . ASP A 1 254 ? -15.977 -4.477 11.352 1 95.88 254 ASP A N 1
ATOM 1841 C CA . ASP A 1 254 ? -17.328 -4.504 11.898 1 95.88 254 ASP A CA 1
ATOM 1842 C C . ASP A 1 254 ? -17.781 -5.938 12.18 1 95.88 254 ASP A C 1
ATOM 1844 O O . ASP A 1 254 ? -16.969 -6.863 12.172 1 95.88 254 ASP A O 1
ATOM 1848 N N . ASP A 1 255 ? -19.031 -6.195 12.406 1 96.5 255 ASP A N 1
ATOM 1849 C CA . ASP A 1 255 ? -19.547 -7.48 12.883 1 96.5 255 ASP A CA 1
ATOM 1850 C C . ASP A 1 255 ? -19.516 -8.523 11.773 1 96.5 255 ASP A C 1
ATOM 1852 O O . ASP A 1 255 ? -19.562 -9.727 12.039 1 96.5 255 ASP A O 1
ATOM 1856 N N . ASP A 1 256 ? -19.469 -8.102 10.562 1 98 256 ASP A N 1
ATOM 1857 C CA . ASP A 1 256 ? -19.469 -9.008 9.406 1 98 256 ASP A CA 1
ATOM 1858 C C . ASP A 1 256 ? -18.094 -9.055 8.742 1 98 256 ASP A C 1
ATOM 1860 O O . ASP A 1 256 ? -18 -9.172 7.52 1 98 256 ASP A O 1
ATOM 1864 N N . THR A 1 257 ? -17.062 -8.852 9.57 1 98.62 257 THR A N 1
ATOM 1865 C CA . THR A 1 257 ? -15.688 -8.867 9.062 1 98.62 257 THR A CA 1
ATOM 1866 C C . THR A 1 257 ? -14.984 -10.164 9.445 1 98.62 257 THR A C 1
ATOM 1868 O O . THR A 1 257 ? -15.141 -10.656 10.562 1 98.62 257 THR A O 1
ATOM 1871 N N . ALA A 1 258 ? -14.297 -10.805 8.516 1 98.88 258 ALA A N 1
ATOM 1872 C CA . ALA A 1 258 ? -13.328 -11.852 8.797 1 98.88 258 ALA A CA 1
ATOM 1873 C C . ALA A 1 258 ? -11.898 -11.328 8.648 1 98.88 258 ALA A C 1
ATOM 1875 O O . ALA A 1 258 ? -11.531 -10.797 7.602 1 98.88 258 ALA A O 1
ATOM 1876 N N . VAL A 1 259 ? -11.117 -11.453 9.703 1 98.88 259 VAL A N 1
ATOM 1877 C CA . VAL A 1 259 ? -9.719 -11.023 9.688 1 98.88 259 VAL A CA 1
ATOM 1878 C C . VAL A 1 259 ? -8.805 -12.242 9.625 1 98.88 259 VAL A C 1
ATOM 1880 O O . VAL A 1 259 ? -8.969 -13.195 10.383 1 98.88 259 VAL A O 1
ATOM 1883 N N . PHE A 1 260 ? -7.879 -12.227 8.695 1 98.94 260 PHE A N 1
ATOM 1884 C CA . PHE A 1 260 ? -6.863 -13.266 8.539 1 98.94 260 PHE A CA 1
ATOM 1885 C C . PHE A 1 260 ? -5.473 -12.711 8.812 1 98.94 260 PHE A C 1
ATOM 1887 O O . PHE A 1 260 ? -5.039 -11.758 8.164 1 98.94 260 PHE A O 1
ATOM 1894 N N . VAL A 1 261 ? -4.766 -13.242 9.781 1 98.94 261 VAL A N 1
ATOM 1895 C CA . VAL A 1 261 ? -3.426 -12.789 10.141 1 98.94 261 VAL A CA 1
ATOM 1896 C C . VAL A 1 261 ? -2.395 -13.828 9.711 1 98.94 261 VAL A C 1
ATOM 1898 O O . VAL A 1 261 ? -2.373 -14.945 10.234 1 98.94 261 VAL A O 1
ATOM 1901 N N . LEU A 1 262 ? -1.556 -13.5 8.727 1 98.94 262 LEU A N 1
ATOM 1902 C CA . LEU A 1 262 ? -0.466 -14.359 8.273 1 98.94 262 LEU A CA 1
ATOM 1903 C C . LEU A 1 262 ? 0.704 -14.312 9.25 1 98.94 262 LEU A C 1
ATOM 1905 O O . LEU A 1 262 ? 1.339 -13.273 9.414 1 98.94 262 LEU A O 1
ATOM 1909 N N . LEU A 1 263 ? 0.985 -15.422 9.812 1 98.94 263 LEU A N 1
ATOM 1910 C CA . LEU A 1 263 ? 1.998 -15.484 10.867 1 98.94 263 LEU A CA 1
ATOM 1911 C C . LEU A 1 263 ? 3.396 -15.586 10.266 1 98.94 263 LEU A C 1
ATOM 1913 O O . LEU A 1 263 ? 3.66 -16.469 9.438 1 98.94 263 LEU A O 1
ATOM 1917 N N . HIS A 1 264 ? 4.238 -14.695 10.703 1 98.81 264 HIS A N 1
ATOM 1918 C CA . HIS A 1 264 ? 5.617 -14.648 10.227 1 98.81 264 HIS A CA 1
ATOM 1919 C C . HIS A 1 264 ? 6.41 -15.859 10.719 1 98.81 264 HIS A C 1
ATOM 1921 O O . HIS A 1 264 ? 6.211 -16.312 11.844 1 98.81 264 HIS A O 1
ATOM 1927 N N . PRO A 1 265 ? 7.328 -16.375 9.906 1 98.19 265 PRO A N 1
ATOM 1928 C CA . PRO A 1 265 ? 8.094 -17.531 10.352 1 98.19 265 PRO A CA 1
ATOM 1929 C C . PRO A 1 265 ? 9.109 -17.188 11.445 1 98.19 265 PRO A C 1
ATOM 1931 O O . PRO A 1 265 ? 9.523 -18.062 12.211 1 98.19 265 PRO A O 1
ATOM 1934 N N . GLY A 1 266 ? 9.578 -15.953 11.492 1 97.06 266 GLY A N 1
ATOM 1935 C CA . GLY A 1 266 ? 10.477 -15.539 12.555 1 97.06 266 GLY A CA 1
ATOM 1936 C C . GLY A 1 266 ? 9.781 -15.359 13.891 1 97.06 266 GLY A C 1
ATOM 1937 O O . GLY A 1 266 ? 8.742 -14.703 13.977 1 97.06 266 GLY A O 1
ATOM 1938 N N . ASP A 1 267 ? 10.352 -15.836 14.953 1 96.25 267 ASP A N 1
ATOM 1939 C CA . ASP A 1 267 ? 9.742 -15.883 16.281 1 96.25 267 ASP A CA 1
ATOM 1940 C C . ASP A 1 267 ? 9.438 -14.469 16.797 1 96.25 267 ASP A C 1
ATOM 1942 O O . ASP A 1 267 ? 8.336 -14.211 17.281 1 96.25 267 ASP A O 1
ATOM 1946 N N . HIS A 1 268 ? 10.367 -13.617 16.688 1 96.62 268 HIS A N 1
ATOM 1947 C CA . HIS A 1 268 ? 10.203 -12.258 17.203 1 96.62 268 HIS A CA 1
ATOM 1948 C C . HIS A 1 268 ? 9.008 -11.562 16.547 1 96.62 268 HIS A C 1
ATOM 1950 O O . HIS A 1 268 ? 8.141 -11.031 17.25 1 96.62 268 HIS A O 1
ATOM 1956 N N . THR A 1 269 ? 8.953 -11.602 15.266 1 97.94 269 THR A N 1
ATOM 1957 C CA . THR A 1 269 ? 7.891 -10.953 14.508 1 97.94 269 THR A CA 1
ATOM 1958 C C . THR A 1 269 ? 6.555 -11.641 14.758 1 97.94 269 THR A C 1
ATOM 1960 O O . THR A 1 269 ? 5.523 -10.977 14.883 1 97.94 269 THR A O 1
ATOM 1963 N N . ARG A 1 270 ? 6.598 -12.922 14.82 1 98.12 270 ARG A N 1
ATOM 1964 C CA . ARG A 1 270 ? 5.379 -13.703 15.016 1 98.12 270 ARG A CA 1
ATOM 1965 C C . ARG A 1 270 ? 4.691 -13.336 16.328 1 98.12 270 ARG A C 1
ATOM 1967 O O . ARG A 1 270 ? 3.465 -13.391 16.422 1 98.12 270 ARG A O 1
ATOM 1974 N N . ARG A 1 271 ? 5.441 -12.945 17.344 1 97.69 271 ARG A N 1
ATOM 1975 C CA . ARG A 1 271 ? 4.859 -12.516 18.609 1 97.69 271 ARG A CA 1
ATOM 1976 C C . ARG A 1 271 ? 3.967 -11.297 18.422 1 97.69 271 ARG A C 1
ATOM 1978 O O . ARG A 1 271 ? 2.875 -11.227 18.984 1 97.69 271 ARG A O 1
ATOM 1985 N N . PHE A 1 272 ? 4.426 -10.344 17.594 1 98.12 272 PHE A N 1
ATOM 1986 C CA . PHE A 1 272 ? 3.609 -9.172 17.312 1 98.12 272 PHE A CA 1
ATOM 1987 C C . PHE A 1 272 ? 2.361 -9.562 16.531 1 98.12 272 PHE A C 1
ATOM 1989 O O . PHE A 1 272 ? 1.282 -9.016 16.75 1 98.12 272 PHE A O 1
ATOM 1996 N N . ASP A 1 273 ? 2.535 -10.508 15.57 1 98.62 273 ASP A N 1
ATOM 1997 C CA . ASP A 1 273 ? 1.385 -10.984 14.812 1 98.62 273 ASP A CA 1
ATOM 1998 C C . ASP A 1 273 ? 0.312 -11.555 15.734 1 98.62 273 ASP A C 1
ATOM 2000 O O . ASP A 1 273 ? -0.869 -11.227 15.602 1 98.62 273 ASP A O 1
ATOM 2004 N N . HIS A 1 274 ? 0.724 -12.328 16.672 1 98.25 274 HIS A N 1
ATOM 2005 C CA . HIS A 1 274 ? -0.206 -12.922 17.641 1 98.25 274 HIS A CA 1
ATOM 2006 C C . HIS A 1 274 ? -0.839 -11.852 18.516 1 98.25 274 HIS A C 1
ATOM 2008 O O . HIS A 1 274 ? -2.041 -11.891 18.797 1 98.25 274 HIS A O 1
ATOM 2014 N N . ASP A 1 275 ? -0.028 -10.922 19.016 1 97.75 275 ASP A N 1
ATOM 2015 C CA . ASP A 1 275 ? -0.54 -9.852 19.859 1 97.75 275 ASP A CA 1
ATOM 2016 C C . ASP A 1 275 ? -1.673 -9.102 19.156 1 97.75 275 ASP A C 1
ATOM 2018 O O . ASP A 1 275 ? -2.703 -8.812 19.781 1 97.75 275 ASP A O 1
ATOM 2022 N N . VAL A 1 276 ? -1.494 -8.797 17.891 1 97.69 276 VAL A N 1
ATOM 2023 C CA . VAL A 1 276 ? -2.482 -8.016 17.156 1 97.69 276 VAL A CA 1
ATOM 2024 C C . VAL A 1 276 ? -3.717 -8.867 16.875 1 97.69 276 VAL A C 1
ATOM 2026 O O . VAL A 1 276 ? -4.848 -8.383 16.969 1 97.69 276 VAL A O 1
ATOM 2029 N N . ALA A 1 277 ? -3.494 -10.164 16.562 1 98.38 277 ALA A N 1
ATOM 2030 C CA . ALA A 1 277 ? -4.633 -11.062 16.391 1 98.38 277 ALA A CA 1
ATOM 2031 C C . ALA A 1 277 ? -5.488 -11.117 17.641 1 98.38 277 ALA A C 1
ATOM 2033 O O . ALA A 1 277 ? -6.711 -10.992 17.578 1 98.38 277 ALA A O 1
ATOM 2034 N N . ASP A 1 278 ? -4.828 -11.219 18.766 1 97.62 278 ASP A N 1
ATOM 2035 C CA . ASP A 1 278 ? -5.516 -11.273 20.047 1 97.62 278 ASP A CA 1
ATOM 2036 C C . ASP A 1 278 ? -6.234 -9.961 20.344 1 97.62 278 ASP A C 1
ATOM 2038 O O . ASP A 1 278 ? -7.359 -9.961 20.844 1 97.62 278 ASP A O 1
ATOM 2042 N N . GLU A 1 279 ? -5.547 -8.906 20.062 1 96.56 279 GLU A N 1
ATOM 2043 C CA . GLU A 1 279 ? -6.125 -7.582 20.281 1 96.56 279 GLU A CA 1
ATOM 2044 C C . GLU A 1 279 ? -7.406 -7.398 19.469 1 96.56 279 GLU A C 1
ATOM 2046 O O . GLU A 1 279 ? -8.422 -6.941 19.984 1 96.56 279 GLU A O 1
ATOM 2051 N N . ILE A 1 280 ? -7.387 -7.789 18.172 1 97.38 280 ILE A N 1
ATOM 2052 C CA . ILE A 1 280 ? -8.547 -7.645 17.312 1 97.38 280 ILE A CA 1
ATOM 2053 C C . ILE A 1 280 ? -9.68 -8.539 17.812 1 97.38 280 ILE A C 1
ATOM 2055 O O . ILE A 1 280 ? -10.836 -8.102 17.891 1 97.38 280 ILE A O 1
ATOM 2059 N N . ALA A 1 281 ? -9.352 -9.75 18.188 1 97.5 281 ALA A N 1
ATOM 2060 C CA . ALA A 1 281 ? -10.367 -10.688 18.688 1 97.5 281 ALA A CA 1
ATOM 2061 C C . ALA A 1 281 ? -11.039 -10.141 19.938 1 97.5 281 ALA A C 1
ATOM 2063 O O . ALA A 1 281 ? -12.25 -10.305 20.125 1 97.5 281 ALA A O 1
ATOM 2064 N N . ALA A 1 282 ? -10.258 -9.508 20.797 1 95.69 282 ALA A N 1
ATOM 2065 C CA . ALA A 1 282 ? -10.781 -8.969 22.047 1 95.69 282 ALA A CA 1
ATOM 2066 C C . ALA A 1 282 ? -11.641 -7.73 21.781 1 95.69 282 ALA A C 1
ATOM 2068 O O . ALA A 1 282 ? -12.688 -7.551 22.406 1 95.69 282 ALA A O 1
ATOM 2069 N N . GLN A 1 283 ? -11.227 -6.891 20.891 1 94.56 283 GLN A N 1
ATOM 2070 C CA . GLN A 1 283 ? -11.867 -5.605 20.656 1 94.56 283 GLN A CA 1
ATOM 2071 C C . GLN A 1 283 ? -13.117 -5.762 19.781 1 94.56 283 GLN A C 1
ATOM 2073 O O . GLN A 1 283 ? -14.031 -4.945 19.859 1 94.56 283 GLN A O 1
ATOM 2078 N N . PHE A 1 284 ? -13.117 -6.828 18.938 1 96.06 284 PHE A N 1
ATOM 2079 C CA . PHE A 1 284 ? -14.219 -7.082 18.016 1 96.06 284 PHE A CA 1
ATOM 2080 C C . PHE A 1 284 ? -14.719 -8.516 18.156 1 96.06 284 PHE A C 1
ATOM 2082 O O . PHE A 1 284 ? -14.516 -9.336 17.25 1 96.06 284 PHE A O 1
ATOM 2089 N N . PRO A 1 285 ? -15.547 -8.773 19.125 1 95.5 285 PRO A N 1
ATOM 2090 C CA . PRO A 1 285 ? -15.898 -10.156 19.453 1 95.5 285 PRO A CA 1
ATOM 2091 C C . PRO A 1 285 ? -16.781 -10.812 18.406 1 95.5 285 PRO A C 1
ATOM 2093 O O . PRO A 1 285 ? -16.844 -12.039 18.328 1 95.5 285 PRO A O 1
ATOM 2096 N N . ASP A 1 286 ? -17.453 -10.039 17.594 1 96.31 286 ASP A N 1
ATOM 2097 C CA . ASP A 1 286 ? -18.344 -10.609 16.594 1 96.31 286 ASP A CA 1
ATOM 2098 C C . ASP A 1 286 ? -17.609 -10.852 15.273 1 96.31 286 ASP A C 1
ATOM 2100 O O . ASP A 1 286 ? -18.125 -11.531 14.383 1 96.31 286 ASP A O 1
ATOM 2104 N N . ALA A 1 287 ? -16.422 -10.281 15.133 1 97 287 ALA A N 1
ATOM 2105 C CA . ALA A 1 287 ? -15.602 -10.562 13.961 1 97 287 ALA A CA 1
ATOM 2106 C C . ALA A 1 287 ? -14.844 -11.883 14.125 1 97 287 ALA A C 1
ATOM 2108 O O . ALA A 1 287 ? -14.57 -12.32 15.242 1 97 287 ALA A O 1
ATOM 2109 N N . SER A 1 288 ? -14.617 -12.555 13.023 1 98 288 SER A N 1
ATOM 2110 C CA . SER A 1 288 ? -13.773 -13.742 13.094 1 98 288 SER A CA 1
ATOM 2111 C C . SER A 1 288 ? -12.312 -13.398 12.859 1 98 288 SER A C 1
ATOM 2113 O O . SER A 1 288 ? -11.992 -12.555 12.023 1 98 288 SER A O 1
ATOM 2115 N N . VAL A 1 289 ? -11.445 -13.992 13.641 1 98.62 289 VAL A N 1
ATOM 2116 C CA . VAL A 1 289 ? -10 -13.852 13.477 1 98.62 289 VAL A CA 1
ATOM 2117 C C . VAL A 1 289 ? -9.367 -15.219 13.266 1 98.62 289 VAL A C 1
ATOM 2119 O O . VAL A 1 289 ? -9.531 -16.125 14.094 1 98.62 289 VAL A O 1
ATOM 2122 N N . THR A 1 290 ? -8.711 -15.398 12.141 1 98.81 290 THR A N 1
ATOM 2123 C CA . THR A 1 290 ? -8.039 -16.656 11.805 1 98.81 290 THR A CA 1
ATOM 2124 C C . THR A 1 290 ? -6.547 -16.422 11.57 1 98.81 290 THR A C 1
ATOM 2126 O O . THR A 1 290 ? -6.168 -15.57 10.766 1 98.81 290 THR A O 1
ATOM 2129 N N . THR A 1 291 ? -5.676 -17.125 12.25 1 98.88 291 THR A N 1
ATOM 2130 C CA . THR A 1 291 ? -4.234 -17.062 12.039 1 98.88 291 THR A CA 1
ATOM 2131 C C . THR A 1 291 ? -3.775 -18.141 11.062 1 98.88 291 THR A C 1
ATOM 2133 O O . THR A 1 291 ? -4.277 -19.266 11.086 1 98.88 291 THR A O 1
ATOM 2136 N N . ILE A 1 292 ? -2.879 -17.781 10.141 1 98.88 292 ILE A N 1
ATOM 2137 C CA . ILE A 1 292 ? -2.389 -18.656 9.086 1 98.88 292 ILE A CA 1
ATOM 2138 C C . ILE A 1 292 ? -0.863 -18.719 9.133 1 98.88 292 ILE A C 1
ATOM 2140 O O . ILE A 1 292 ? -0.188 -17.703 8.992 1 98.88 292 ILE A O 1
ATOM 2144 N N . GLY A 1 293 ? -0.281 -19.859 9.234 1 98.62 293 GLY A N 1
ATOM 2145 C CA . GLY A 1 293 ? 1.16 -20.031 9.32 1 98.62 293 GLY A CA 1
ATOM 2146 C C . GLY A 1 293 ? 1.595 -20.906 10.477 1 98.62 293 GLY A C 1
ATOM 2147 O O . GLY A 1 293 ? 0.79 -21.656 11.023 1 98.62 293 GLY A O 1
ATOM 2148 N N . PRO A 1 294 ? 2.85 -20.844 10.906 1 97.88 294 PRO A N 1
ATOM 2149 C CA . PRO A 1 294 ? 3.359 -21.734 11.945 1 97.88 294 PRO A CA 1
ATOM 2150 C C . PRO A 1 294 ? 2.604 -21.594 13.266 1 97.88 294 PRO A C 1
ATOM 2152 O O . PRO A 1 294 ? 2.59 -20.516 13.867 1 97.88 294 PRO A O 1
ATOM 2155 N N . GLY A 1 295 ? 1.931 -22.688 13.656 1 96.88 295 GLY A N 1
ATOM 2156 C CA . GLY A 1 295 ? 1.253 -22.719 14.945 1 96.88 295 GLY A CA 1
ATOM 2157 C C . GLY A 1 295 ? -0.099 -22.031 14.922 1 96.88 295 GLY A C 1
ATOM 2158 O O . GLY A 1 295 ? -0.752 -21.906 15.961 1 96.88 295 GLY A O 1
ATOM 2159 N N . GLY A 1 296 ? -0.586 -21.594 13.773 1 98.31 296 GLY A N 1
ATOM 2160 C CA . GLY A 1 296 ? -1.845 -20.875 13.688 1 98.31 296 GLY A CA 1
ATOM 2161 C C . GLY A 1 296 ? -3.045 -21.781 13.516 1 98.31 296 GLY A C 1
ATOM 2162 O O . GLY A 1 296 ? -2.922 -23.016 13.602 1 98.31 296 GLY A O 1
ATOM 2163 N N . ASP A 1 297 ? -4.254 -21.188 13.367 1 98.12 297 ASP A N 1
ATOM 2164 C CA . ASP A 1 297 ? -5.496 -21.906 13.125 1 98.12 297 ASP A CA 1
ATOM 2165 C C . ASP A 1 297 ? -5.406 -22.75 11.852 1 98.12 297 ASP A C 1
ATOM 2167 O O . ASP A 1 297 ? -5.914 -23.875 11.797 1 98.12 297 ASP A O 1
ATOM 2171 N N . ILE A 1 298 ? -4.891 -22.172 10.773 1 98.44 298 ILE A N 1
ATOM 2172 C CA . ILE A 1 298 ? -4.457 -22.859 9.562 1 98.44 298 ILE A CA 1
ATOM 2173 C C . ILE A 1 298 ? -2.938 -22.984 9.555 1 98.44 298 ILE A C 1
ATOM 2175 O O . ILE A 1 298 ? -2.229 -22.016 9.289 1 98.44 298 ILE A O 1
ATOM 2179 N N . SER A 1 299 ? -2.484 -24.188 9.812 1 98.06 299 SER A N 1
ATOM 2180 C CA . SER A 1 299 ? -1.075 -24.312 10.164 1 98.06 299 SER A CA 1
ATOM 2181 C C . SER A 1 299 ? -0.284 -24.969 9.039 1 98.06 299 SER A C 1
ATOM 2183 O O . SER A 1 299 ? -0.775 -25.891 8.375 1 98.06 299 SER A O 1
ATOM 2185 N N . TYR A 1 300 ? 0.899 -24.516 8.773 1 98.19 300 TYR A N 1
ATOM 2186 C CA . TYR A 1 300 ? 1.971 -25.125 8 1 98.19 300 TYR A CA 1
ATOM 2187 C C . TYR A 1 300 ? 3.332 -24.812 8.609 1 98.19 300 TYR A C 1
ATOM 2189 O O . TYR A 1 300 ? 3.473 -23.859 9.375 1 98.19 300 TYR A O 1
ATOM 2197 N N . ARG A 1 301 ? 4.309 -25.547 8.344 1 96.94 301 ARG A N 1
ATOM 2198 C CA . ARG A 1 301 ? 5.652 -25.328 8.867 1 96.94 301 ARG A CA 1
ATOM 2199 C C . ARG A 1 301 ? 6.395 -24.281 8.031 1 96.94 301 ARG A C 1
ATOM 2201 O O . ARG A 1 301 ? 6.965 -23.328 8.578 1 96.94 301 ARG A O 1
ATOM 2208 N N . GLY A 1 302 ? 6.293 -24.438 6.723 1 96.88 302 GLY A N 1
ATOM 2209 C CA . GLY A 1 302 ? 6.973 -23.531 5.809 1 96.88 302 GLY A CA 1
ATOM 2210 C C . GLY A 1 302 ? 8.469 -23.766 5.723 1 96.88 302 GLY A C 1
ATOM 2211 O O . GLY A 1 302 ? 8.953 -24.812 6.164 1 96.88 302 GLY A O 1
ATOM 2212 N N . THR A 1 303 ? 9.234 -22.875 5.102 1 96.44 303 THR A N 1
ATOM 2213 C CA . THR A 1 303 ? 10.664 -23 4.867 1 96.44 303 THR A CA 1
ATOM 2214 C C . THR A 1 303 ? 11.453 -22.203 5.906 1 96.44 303 THR A C 1
ATOM 2216 O O . THR A 1 303 ? 12.672 -22.344 6.016 1 96.44 303 THR A O 1
ATOM 2219 N N . GLY A 1 304 ? 10.781 -21.344 6.57 1 95.88 304 GLY A N 1
ATOM 2220 C CA . GLY A 1 304 ? 11.438 -20.453 7.523 1 95.88 304 GLY A CA 1
ATOM 2221 C C . GLY A 1 304 ? 11.727 -19.078 6.961 1 95.88 304 GLY A C 1
ATOM 2222 O O . GLY A 1 304 ? 12.211 -18.203 7.68 1 95.88 304 GLY A O 1
ATOM 2223 N N . THR A 1 305 ? 11.43 -18.844 5.734 1 95.94 305 THR A N 1
ATOM 2224 C CA . THR A 1 305 ? 11.57 -17.516 5.141 1 95.94 305 THR A CA 1
ATOM 2225 C C . THR A 1 305 ? 10.211 -16.984 4.672 1 95.94 305 THR A C 1
ATOM 2227 O O . THR A 1 305 ? 9.469 -17.688 3.99 1 95.94 305 THR A O 1
ATOM 2230 N N . ALA A 1 306 ? 9.93 -15.773 5.066 1 98.19 306 ALA A N 1
ATOM 2231 C CA . ALA A 1 306 ? 8.609 -15.203 4.824 1 98.19 306 ALA A CA 1
ATOM 2232 C C . ALA A 1 306 ? 8.305 -15.125 3.332 1 98.19 306 ALA A C 1
ATOM 2234 O O . ALA A 1 306 ? 7.188 -15.414 2.904 1 98.19 306 ALA A O 1
ATOM 2235 N N . ALA A 1 307 ? 9.32 -14.766 2.537 1 98.56 307 ALA A N 1
ATOM 2236 C CA . ALA A 1 307 ? 9.102 -14.594 1.104 1 98.56 307 ALA A CA 1
ATOM 2237 C C . ALA A 1 307 ? 8.75 -15.922 0.439 1 98.56 307 ALA A C 1
ATOM 2239 O O . ALA A 1 307 ? 7.797 -16 -0.345 1 98.56 307 ALA A O 1
ATOM 2240 N N . ALA A 1 308 ? 9.453 -16.984 0.748 1 98.69 308 ALA A N 1
ATOM 2241 C CA . ALA A 1 308 ? 9.156 -18.297 0.178 1 98.69 308 ALA A CA 1
ATOM 2242 C C . ALA A 1 308 ? 7.84 -18.844 0.713 1 98.69 308 ALA A C 1
ATOM 2244 O O . ALA A 1 308 ? 7.039 -19.406 -0.044 1 98.69 308 ALA A O 1
ATOM 2245 N N . ASP A 1 309 ? 7.582 -18.641 1.977 1 98.75 309 ASP A N 1
ATOM 2246 C CA . ASP A 1 309 ? 6.395 -19.172 2.635 1 98.75 309 ASP A CA 1
ATOM 2247 C C . ASP A 1 309 ? 5.133 -18.469 2.156 1 98.75 309 ASP A C 1
ATOM 2249 O O . ASP A 1 309 ? 4.02 -18.938 2.387 1 98.75 309 ASP A O 1
ATOM 2253 N N . ALA A 1 310 ? 5.289 -17.312 1.515 1 98.94 310 ALA A N 1
ATOM 2254 C CA . ALA A 1 310 ? 4.152 -16.547 1.009 1 98.94 310 ALA A CA 1
ATOM 2255 C C . ALA A 1 310 ? 3.273 -17.406 0.103 1 98.94 310 ALA A C 1
ATOM 2257 O O . ALA A 1 310 ? 2.055 -17.219 0.057 1 98.94 310 ALA A O 1
ATOM 2258 N N . VAL A 1 311 ? 3.855 -18.422 -0.608 1 98.94 311 VAL A N 1
ATOM 2259 C CA . VAL A 1 311 ? 3.08 -19.219 -1.552 1 98.94 311 VAL A CA 1
ATOM 2260 C C . VAL A 1 311 ? 2.133 -20.141 -0.79 1 98.94 311 VAL A C 1
ATOM 2262 O O . VAL A 1 311 ? 1.073 -20.516 -1.302 1 98.94 311 VAL A O 1
ATOM 2265 N N . LEU A 1 312 ? 2.471 -20.531 0.424 1 98.94 312 LEU A N 1
ATOM 2266 C CA . LEU A 1 312 ? 1.556 -21.281 1.279 1 98.94 312 LEU A CA 1
ATOM 2267 C C . LEU A 1 312 ? 0.524 -20.359 1.914 1 98.94 312 LEU A C 1
ATOM 2269 O O . LEU A 1 312 ? -0.656 -20.703 2 1 98.94 312 LEU A O 1
ATOM 2273 N N . ALA A 1 313 ? 0.961 -19.172 2.293 1 98.94 313 ALA A N 1
ATOM 2274 C CA . ALA A 1 313 ? 0.144 -18.219 3.041 1 98.94 313 ALA A CA 1
ATOM 2275 C C . ALA A 1 313 ? -1.027 -17.719 2.199 1 98.94 313 ALA A C 1
ATOM 2277 O O . ALA A 1 313 ? -2.064 -17.328 2.74 1 98.94 313 ALA A O 1
ATOM 2278 N N . VAL A 1 314 ? -0.92 -17.734 0.863 1 98.94 314 VAL A N 1
ATOM 2279 C CA . VAL A 1 314 ? -1.956 -17.172 0.004 1 98.94 314 VAL A CA 1
ATOM 2280 C C . VAL A 1 314 ? -2.99 -18.234 -0.331 1 98.94 314 VAL A C 1
ATOM 2282 O O . VAL A 1 314 ? -4.082 -17.938 -0.812 1 98.94 314 VAL A O 1
ATOM 2285 N N . LEU A 1 315 ? -2.67 -19.531 -0.12 1 98.94 315 LEU A N 1
ATOM 2286 C CA . LEU A 1 315 ? -3.529 -20.625 -0.554 1 98.94 315 LEU A CA 1
ATOM 2287 C C . LEU A 1 315 ? -4.895 -20.547 0.118 1 98.94 315 LEU A C 1
ATOM 2289 O O . LEU A 1 315 ? -5.922 -20.766 -0.53 1 98.94 315 LEU A O 1
ATOM 2293 N N . PRO A 1 316 ? -5.012 -20.219 1.42 1 98.88 316 PRO A N 1
ATOM 2294 C CA . PRO A 1 316 ? -6.34 -20.094 2.025 1 98.88 316 PRO A CA 1
ATOM 2295 C C . PRO A 1 316 ? -7.211 -19.062 1.319 1 98.88 316 PRO A C 1
ATOM 2297 O O . PRO A 1 316 ? -8.398 -19.297 1.082 1 98.88 316 PRO A O 1
ATOM 2300 N N . ALA A 1 317 ? -6.656 -17.906 0.985 1 98.88 317 ALA A N 1
ATOM 2301 C CA . ALA A 1 317 ? -7.43 -16.875 0.3 1 98.88 317 ALA A CA 1
ATOM 2302 C C . ALA A 1 317 ? -7.879 -17.359 -1.079 1 98.88 317 ALA A C 1
ATOM 2304 O O . ALA A 1 317 ? -8.992 -17.047 -1.517 1 98.88 317 ALA A O 1
ATOM 2305 N N . GLN A 1 318 ? -6.961 -18.078 -1.815 1 98.88 318 GLN A N 1
ATOM 2306 C CA . GLN A 1 318 ? -7.336 -18.609 -3.123 1 98.88 318 GLN A CA 1
ATOM 2307 C C . GLN A 1 318 ? -8.531 -19.547 -3.014 1 98.88 318 GLN A C 1
ATOM 2309 O O . GLN A 1 318 ? -9.5 -19.422 -3.76 1 98.88 318 GLN A O 1
ATOM 2314 N N . ILE A 1 319 ? -8.469 -20.453 -2.057 1 98.81 319 ILE A N 1
ATOM 2315 C CA . ILE A 1 319 ? -9.516 -21.438 -1.858 1 98.81 319 ILE A CA 1
ATOM 2316 C C . ILE A 1 319 ? -10.805 -20.75 -1.415 1 98.81 319 ILE A C 1
ATOM 2318 O O . ILE A 1 319 ? -11.875 -20.984 -1.992 1 98.81 319 ILE A O 1
ATOM 2322 N N . LEU A 1 320 ? -10.742 -19.891 -0.436 1 98.69 320 LEU A N 1
ATOM 2323 C CA . LEU A 1 320 ? -11.914 -19.203 0.089 1 98.69 320 LEU A CA 1
ATOM 2324 C C . LEU A 1 320 ? -12.57 -18.344 -0.991 1 98.69 320 LEU A C 1
ATOM 2326 O O . LEU A 1 320 ? -13.797 -18.344 -1.134 1 98.69 320 LEU A O 1
ATOM 2330 N N . ALA A 1 321 ? -11.727 -17.609 -1.708 1 98.75 321 ALA A N 1
ATOM 2331 C CA . ALA A 1 321 ? -12.25 -16.719 -2.744 1 98.75 321 ALA A CA 1
ATOM 2332 C C . ALA A 1 321 ? -13.008 -17.5 -3.811 1 98.75 321 ALA A C 1
ATOM 2334 O O . ALA A 1 321 ? -14.078 -17.094 -4.254 1 98.75 321 ALA A O 1
ATOM 2335 N N . ALA A 1 322 ? -12.406 -18.656 -4.242 1 98.62 322 ALA A N 1
ATOM 2336 C CA . ALA A 1 322 ? -13.07 -19.5 -5.238 1 98.62 322 ALA A CA 1
ATOM 2337 C C . ALA A 1 322 ? -14.398 -20.031 -4.707 1 98.62 322 ALA A C 1
ATOM 2339 O O . ALA A 1 322 ? -15.406 -20.016 -5.418 1 98.62 322 ALA A O 1
ATOM 2340 N N . ARG A 1 323 ? -14.43 -20.453 -3.508 1 98.56 323 ARG A N 1
ATOM 2341 C CA . ARG A 1 323 ? -15.648 -20.969 -2.895 1 98.56 323 ARG A CA 1
ATOM 2342 C C . ARG A 1 323 ? -16.688 -19.859 -2.736 1 98.56 323 ARG A C 1
ATOM 2344 O O . ARG A 1 323 ? -17.875 -20.078 -3 1 98.56 323 ARG A O 1
ATOM 2351 N N . TRP A 1 324 ? -16.297 -18.672 -2.289 1 98.69 324 TRP A N 1
ATOM 2352 C CA . TRP A 1 324 ? -17.219 -17.562 -2.105 1 98.69 324 TRP A CA 1
ATOM 2353 C C . TRP A 1 324 ? -17.766 -17.094 -3.445 1 98.69 324 TRP A C 1
ATOM 2355 O O . TRP A 1 324 ? -18.922 -16.672 -3.533 1 98.69 324 TRP A O 1
ATOM 2365 N N . SER A 1 325 ? -16.859 -17.141 -4.449 1 98.31 325 SER A N 1
ATOM 2366 C CA . SER A 1 325 ? -17.328 -16.844 -5.797 1 98.31 325 SER A CA 1
ATOM 2367 C C . SER A 1 325 ? -18.469 -17.781 -6.203 1 98.31 325 SER A C 1
ATOM 2369 O O . SER A 1 325 ? -19.5 -17.328 -6.707 1 98.31 325 SER A O 1
ATOM 2371 N N . ALA A 1 326 ? -18.297 -19.078 -5.969 1 97.81 326 ALA A N 1
ATOM 2372 C CA . ALA A 1 326 ? -19.312 -20.094 -6.281 1 97.81 326 ALA A CA 1
ATOM 2373 C C . ALA A 1 326 ? -20.562 -19.875 -5.445 1 97.81 326 ALA A C 1
ATOM 2375 O O . ALA A 1 326 ? -21.688 -19.984 -5.961 1 97.81 326 ALA A O 1
ATOM 2376 N N . ASP A 1 327 ? -20.406 -19.547 -4.199 1 97.19 327 ASP A N 1
ATOM 2377 C CA . ASP A 1 327 ? -21.531 -19.312 -3.305 1 97.19 327 ASP A CA 1
ATOM 2378 C C . ASP A 1 327 ? -22.375 -18.141 -3.793 1 97.19 327 ASP A C 1
ATOM 2380 O O . ASP A 1 327 ? -23.594 -18.109 -3.582 1 97.19 327 ASP A O 1
ATOM 2384 N N . LEU A 1 328 ? -21.781 -17.172 -4.418 1 97.25 328 LEU A N 1
ATOM 2385 C CA . LEU A 1 328 ? -22.453 -15.977 -4.914 1 97.25 328 LEU A CA 1
ATOM 2386 C C . LEU A 1 328 ? -23.125 -16.25 -6.258 1 97.25 328 LEU A C 1
ATOM 2388 O O . LEU A 1 328 ? -23.797 -15.375 -6.801 1 97.25 328 LEU A O 1
ATOM 2392 N N . GLY A 1 329 ? -22.844 -17.469 -6.84 1 96.75 329 GLY A N 1
ATOM 2393 C CA . GLY A 1 329 ? -23.391 -17.812 -8.141 1 96.75 329 GLY A CA 1
ATOM 2394 C C . GLY A 1 329 ? -22.672 -17.156 -9.297 1 96.75 329 GLY A C 1
ATOM 2395 O O . GLY A 1 329 ? -23.234 -17.016 -10.383 1 96.75 329 GLY A O 1
ATOM 2396 N N . LEU A 1 330 ? -21.453 -16.641 -9.062 1 96.75 330 LEU A N 1
ATOM 2397 C CA . LEU A 1 330 ? -20.656 -16.016 -10.109 1 96.75 330 LEU A CA 1
ATOM 2398 C C . LEU A 1 330 ? -19.938 -17.062 -10.945 1 96.75 330 LEU A C 1
ATOM 2400 O O . LEU A 1 330 ? -19.641 -18.156 -10.469 1 96.75 330 LEU A O 1
ATOM 2404 N N . PRO A 1 331 ? -19.75 -16.734 -12.227 1 96.75 331 PRO A N 1
ATOM 2405 C CA . PRO A 1 331 ? -18.781 -17.578 -12.945 1 96.75 331 PRO A CA 1
ATOM 2406 C C . PRO A 1 331 ? -17.375 -17.469 -12.391 1 96.75 331 PRO A C 1
ATOM 2408 O O . PRO A 1 331 ? -16.672 -16.484 -12.641 1 96.75 331 PRO A O 1
ATOM 2411 N N . VAL A 1 332 ? -16.906 -18.453 -11.742 1 98 332 VAL A N 1
ATOM 2412 C CA . VAL A 1 332 ? -15.68 -18.422 -10.945 1 98 332 VAL A CA 1
ATOM 2413 C C . VAL A 1 332 ? -14.492 -18.078 -11.844 1 98 332 VAL A C 1
ATOM 2415 O O . VAL A 1 332 ? -13.609 -17.312 -11.445 1 98 332 VAL A O 1
ATOM 2418 N N . ASP A 1 333 ? -14.461 -18.594 -13.062 1 97.62 333 ASP A N 1
ATOM 2419 C CA . ASP A 1 333 ? -13.328 -18.422 -13.969 1 97.62 333 ASP A CA 1
ATOM 2420 C C . ASP A 1 333 ? -13.281 -16.984 -14.516 1 97.62 333 ASP A C 1
ATOM 2422 O O . ASP A 1 333 ? -12.234 -16.531 -14.992 1 97.62 333 ASP A O 1
ATOM 2426 N N . ASP A 1 334 ? -14.398 -16.281 -14.531 1 96 334 ASP A N 1
ATOM 2427 C CA . ASP A 1 334 ? -14.5 -14.898 -14.984 1 96 334 ASP A CA 1
ATOM 2428 C C . ASP A 1 334 ? -15.68 -14.188 -14.328 1 96 334 ASP A C 1
ATOM 2430 O O . ASP A 1 334 ? -16.719 -13.969 -14.961 1 96 334 ASP A O 1
ATOM 2434 N N . PRO A 1 335 ? -15.461 -13.688 -13.141 1 95.56 335 PRO A N 1
ATOM 2435 C CA . PRO A 1 335 ? -16.578 -13.125 -12.383 1 95.56 335 PRO A CA 1
ATOM 2436 C C . PRO A 1 335 ? -17.188 -11.891 -13.047 1 95.56 335 PRO A C 1
ATOM 2438 O O . PRO A 1 335 ? -18.312 -11.508 -12.734 1 95.56 335 PRO A O 1
ATOM 2441 N N . PHE A 1 336 ? -16.547 -11.281 -13.969 1 90.75 336 PHE A N 1
ATOM 2442 C CA . PHE A 1 336 ? -16.984 -10.023 -14.57 1 90.75 336 PHE A CA 1
ATOM 2443 C C . PHE A 1 336 ? -17.578 -10.266 -15.945 1 90.75 336 PHE A C 1
ATOM 2445 O O . PHE A 1 336 ? -18.234 -9.391 -16.516 1 90.75 336 PHE A O 1
ATOM 2452 N N . GLN A 1 337 ? -17.375 -11.438 -16.406 1 81.5 337 GLN A N 1
ATOM 2453 C CA . GLN A 1 337 ? -17.906 -11.828 -17.703 1 81.5 337 GLN A CA 1
ATOM 2454 C C . GLN A 1 337 ? -17.562 -10.789 -18.766 1 81.5 337 GLN A C 1
ATOM 2456 O O . GLN A 1 337 ? -18.422 -10.391 -19.562 1 81.5 337 GLN A O 1
ATOM 2461 N N . GLY A 1 338 ? -16.469 -10.242 -18.672 1 68.94 338 GLY A N 1
ATOM 2462 C CA . GLY A 1 338 ? -15.883 -9.344 -19.656 1 68.94 338 GLY A CA 1
ATOM 2463 C C . GLY A 1 338 ? -16.453 -7.941 -19.594 1 68.94 338 GLY A C 1
ATOM 2464 O O . GLY A 1 338 ? -16.203 -7.121 -20.469 1 68.94 338 GLY A O 1
ATOM 2465 N N . ARG A 1 339 ? -17.297 -7.605 -18.734 1 77.5 339 ARG A N 1
ATOM 2466 C CA . ARG A 1 339 ? -17.922 -6.289 -18.703 1 77.5 339 ARG A CA 1
ATOM 2467 C C . ARG A 1 339 ? -16.953 -5.238 -18.156 1 77.5 339 ARG A C 1
ATOM 2469 O O . ARG A 1 339 ? -16.125 -4.719 -18.891 1 77.5 339 ARG A O 1
ATOM 2476 N N . ASN A 1 340 ? -16.578 -5.109 -16.969 1 79.12 340 ASN A N 1
ATOM 2477 C CA . ASN A 1 340 ? -15.844 -3.984 -16.391 1 79.12 340 ASN A CA 1
ATOM 2478 C C . ASN A 1 340 ? -14.367 -4.312 -16.234 1 79.12 340 ASN A C 1
ATOM 2480 O O . ASN A 1 340 ? -13.516 -3.416 -16.25 1 79.12 340 ASN A O 1
ATOM 2484 N N . LEU A 1 341 ? -14.062 -5.539 -16.125 1 87.12 341 LEU A N 1
ATOM 2485 C CA . LEU A 1 341 ? -12.688 -5.996 -15.992 1 87.12 341 LEU A CA 1
ATOM 2486 C C . LEU A 1 341 ? -12.43 -7.219 -16.875 1 87.12 341 LEU A C 1
ATOM 2488 O O . LEU A 1 341 ? -13.336 -8.023 -17.094 1 87.12 341 LEU A O 1
ATOM 2492 N N . SER A 1 342 ? -11.164 -7.227 -17.391 1 83.88 342 SER A N 1
ATOM 2493 C CA . SER A 1 342 ? -10.75 -8.359 -18.203 1 83.88 342 SER A CA 1
ATOM 2494 C C . SER A 1 342 ? -9.469 -8.984 -17.672 1 83.88 342 SER A C 1
ATOM 2496 O O . SER A 1 342 ? -8.703 -8.328 -16.953 1 83.88 342 SER A O 1
ATOM 2498 N N . ARG A 1 343 ? -9.266 -10.25 -18.047 1 83.25 343 ARG A N 1
ATOM 2499 C CA . ARG A 1 343 ? -8.102 -11.016 -17.641 1 83.25 343 ARG A CA 1
ATOM 2500 C C . ARG A 1 343 ? -6.809 -10.336 -18.078 1 83.25 343 ARG A C 1
ATOM 2502 O O . ARG A 1 343 ? -5.852 -10.25 -17.312 1 83.25 343 ARG A O 1
ATOM 2509 N N . VAL A 1 344 ? -6.766 -9.953 -19.281 1 83.62 344 VAL A N 1
ATOM 2510 C CA . VAL A 1 344 ? -5.664 -9.156 -19.812 1 83.62 344 VAL A CA 1
ATOM 2511 C C . VAL A 1 344 ? -6.094 -7.699 -19.953 1 83.62 344 VAL A C 1
ATOM 2513 O O . VAL A 1 344 ? -6.926 -7.367 -20.797 1 83.62 344 VAL A O 1
ATOM 2516 N N . VAL A 1 345 ? -5.484 -6.855 -19.125 1 84 345 VAL A N 1
ATOM 2517 C CA . VAL A 1 345 ? -5.883 -5.453 -19.109 1 84 345 VAL A CA 1
ATOM 2518 C C . VAL A 1 345 ? -5.406 -4.762 -20.375 1 84 345 VAL A C 1
ATOM 2520 O O . VAL A 1 345 ? -4.246 -4.898 -20.766 1 84 345 VAL A O 1
ATOM 2523 N N . SER A 1 346 ? -6.375 -4.094 -21.047 1 81.81 346 SER A N 1
ATOM 2524 C CA . SER A 1 346 ? -6.109 -3.398 -22.297 1 81.81 346 SER A CA 1
ATOM 2525 C C . SER A 1 346 ? -6.949 -2.129 -22.406 1 81.81 346 SER A C 1
ATOM 2527 O O . SER A 1 346 ? -7.77 -1.841 -21.531 1 81.81 346 SER A O 1
ATOM 2529 N N . GLY A 1 347 ? -6.555 -1.299 -23.375 1 81.19 347 GLY A N 1
ATOM 2530 C CA . GLY A 1 347 ? -7.469 -0.223 -23.719 1 81.19 347 GLY A CA 1
ATOM 2531 C C . GLY A 1 347 ? -7 1.138 -23.234 1 81.19 347 GLY A C 1
ATOM 2532 O O . GLY A 1 347 ? -7.609 2.16 -23.562 1 81.19 347 GLY A O 1
ATOM 2533 N N . VAL A 1 348 ? -5.949 1.148 -22.469 1 84 348 VAL A N 1
ATOM 2534 C CA . VAL A 1 348 ? -5.465 2.469 -22.078 1 84 348 VAL A CA 1
ATOM 2535 C C . VAL A 1 348 ? -4.59 3.047 -23.188 1 84 348 VAL A C 1
ATOM 2537 O O . VAL A 1 348 ? -3.848 2.314 -23.844 1 84 348 VAL A O 1
ATOM 2540 N N . THR A 1 349 ? -4.785 4.332 -23.391 1 90.44 349 THR A N 1
ATOM 2541 C CA . THR A 1 349 ? -3.9 5.02 -24.312 1 90.44 349 THR A CA 1
ATOM 2542 C C . THR A 1 349 ? -2.529 5.262 -23.688 1 90.44 349 THR A C 1
ATOM 2544 O O . THR A 1 349 ? -2.422 5.926 -22.656 1 90.44 349 THR A O 1
ATOM 2547 N N . LEU A 1 350 ? -1.577 4.703 -24.297 1 92.62 350 LEU A N 1
ATOM 2548 C CA . LEU A 1 350 ? -0.214 4.957 -23.844 1 92.62 350 LEU A CA 1
ATOM 2549 C C . LEU A 1 350 ? 0.316 6.262 -24.438 1 92.62 350 LEU A C 1
ATOM 2551 O O . LEU A 1 350 ? 0.613 6.332 -25.625 1 92.62 350 LEU A O 1
ATOM 2555 N N . HIS A 1 351 ? 0.487 7.215 -23.578 1 93.06 351 HIS A N 1
ATOM 2556 C CA . HIS A 1 351 ? 0.942 8.531 -24.031 1 93.06 351 HIS A CA 1
ATOM 2557 C C . HIS A 1 351 ? 2.459 8.562 -24.188 1 93.06 351 HIS A C 1
ATOM 2559 O O . HIS A 1 351 ? 3.189 8.195 -23.266 1 93.06 351 HIS A O 1
ATOM 2565 N N . PRO A 1 352 ? 2.908 9.047 -25.375 1 92.38 352 PRO A N 1
ATOM 2566 C CA . PRO A 1 352 ? 4.359 9.18 -25.516 1 92.38 352 PRO A CA 1
ATOM 2567 C C . PRO A 1 352 ? 4.973 10.148 -24.516 1 92.38 352 PRO A C 1
ATOM 2569 O O . PRO A 1 352 ? 4.375 11.18 -24.203 1 92.38 352 PRO A O 1
ATOM 2572 N N . TRP A 1 353 ? 6.113 9.703 -23.984 1 93.31 353 TRP A N 1
ATOM 2573 C CA . TRP A 1 353 ? 6.789 10.531 -22.984 1 93.31 353 TRP A CA 1
ATOM 2574 C C . TRP A 1 353 ? 7.973 11.273 -23.594 1 93.31 353 TRP A C 1
ATOM 2576 O O . TRP A 1 353 ? 8.766 10.688 -24.328 1 93.31 353 TRP A O 1
ATOM 2586 N N . ALA A 1 354 ? 7.984 12.609 -23.422 1 89.62 354 ALA A N 1
ATOM 2587 C CA . ALA A 1 354 ? 9.109 13.453 -23.828 1 89.62 354 ALA A CA 1
ATOM 2588 C C . ALA A 1 354 ? 9.711 14.164 -22.625 1 89.62 354 ALA A C 1
ATOM 2590 O O . ALA A 1 354 ? 9.086 15.047 -22.031 1 89.62 354 ALA A O 1
ATOM 2591 N N . PRO A 1 355 ? 10.922 13.695 -22.172 1 83.38 355 PRO A N 1
ATOM 2592 C CA . PRO A 1 355 ? 11.516 14.305 -20.984 1 83.38 355 PRO A CA 1
ATOM 2593 C C . PRO A 1 355 ? 11.766 15.805 -21.141 1 83.38 355 PRO A C 1
ATOM 2595 O O . PRO A 1 355 ? 11.984 16.281 -22.266 1 83.38 355 PRO A O 1
ATOM 2598 N N . MET B 1 1 ? -23.359 18.359 19.625 1 75.12 1 MET B N 1
ATOM 2599 C CA . MET B 1 1 ? -22.328 19.281 19.141 1 75.12 1 MET B CA 1
ATOM 2600 C C . MET B 1 1 ? -22.406 19.422 17.625 1 75.12 1 MET B C 1
ATOM 2602 O O . MET B 1 1 ? -22.578 18.438 16.906 1 75.12 1 MET B O 1
ATOM 2606 N N . ARG B 1 2 ? -22.531 20.688 17.234 1 89.94 2 ARG B N 1
ATOM 2607 C CA . ARG B 1 2 ? -22.562 20.984 15.812 1 89.94 2 ARG B CA 1
ATOM 2608 C C . ARG B 1 2 ? -21.172 20.812 15.18 1 89.94 2 ARG B C 1
ATOM 2610 O O . ARG B 1 2 ? -20.156 20.938 15.867 1 89.94 2 ARG B O 1
ATOM 2617 N N . LEU B 1 3 ? -21.031 20.484 13.938 1 95.81 3 LEU B N 1
ATOM 2618 C CA . LEU B 1 3 ? -19.781 20.234 13.219 1 95.81 3 LEU B CA 1
ATOM 2619 C C . LEU B 1 3 ? -18.844 21.422 13.367 1 95.81 3 LEU B C 1
ATOM 2621 O O . LEU B 1 3 ? -17.641 21.234 13.602 1 95.81 3 LEU B O 1
ATOM 2625 N N . ASP B 1 4 ? -19.391 22.641 13.32 1 94.81 4 ASP B N 1
ATOM 2626 C CA . ASP B 1 4 ? -18.562 23.844 13.328 1 94.81 4 ASP B CA 1
ATOM 2627 C C . ASP B 1 4 ? -18 24.109 14.719 1 94.81 4 ASP B C 1
ATOM 2629 O O . ASP B 1 4 ? -17.141 24.984 14.891 1 94.81 4 ASP B O 1
ATOM 2633 N N . GLU B 1 5 ? -18.328 23.344 15.734 1 95.94 5 GLU B N 1
ATOM 2634 C CA . GLU B 1 5 ? -17.828 23.5 17.109 1 95.94 5 GLU B CA 1
ATOM 2635 C C . GLU B 1 5 ? -16.781 22.438 17.422 1 95.94 5 GLU B C 1
ATOM 2637 O O . GLU B 1 5 ? -16.219 22.438 18.516 1 95.94 5 GLU B O 1
ATOM 2642 N N . THR B 1 6 ? -16.594 21.578 16.516 1 97.81 6 THR B N 1
ATOM 2643 C CA . THR B 1 6 ? -15.68 20.484 16.766 1 97.81 6 THR B CA 1
ATOM 2644 C C . THR B 1 6 ? -14.234 20.922 16.562 1 97.81 6 THR B C 1
ATOM 2646 O O . THR B 1 6 ? -13.969 21.828 15.758 1 97.81 6 THR B O 1
ATOM 2649 N N . ALA B 1 7 ? -13.336 20.312 17.297 1 98.19 7 ALA B N 1
ATOM 2650 C CA . ALA B 1 7 ? -11.906 20.547 17.109 1 98.19 7 ALA B CA 1
ATOM 2651 C C . ALA B 1 7 ? -11.461 20.172 15.703 1 98.19 7 ALA B C 1
ATOM 2653 O O . ALA B 1 7 ? -10.695 20.891 15.07 1 98.19 7 ALA B O 1
ATOM 2654 N N . THR B 1 8 ? -11.953 19.047 15.18 1 98.56 8 THR B N 1
ATOM 2655 C CA . THR B 1 8 ? -11.578 18.547 13.859 1 98.56 8 THR B CA 1
ATOM 2656 C C . THR B 1 8 ? -11.898 19.578 12.781 1 98.56 8 THR B C 1
ATOM 2658 O O . THR B 1 8 ? -11.047 19.875 11.938 1 98.56 8 THR B O 1
ATOM 2661 N N . TRP B 1 9 ? -13.094 20.141 12.844 1 98.62 9 TRP B N 1
ATOM 2662 C CA . TRP B 1 9 ? -13.508 21.141 11.859 1 98.62 9 TRP B CA 1
ATOM 2663 C C . TRP B 1 9 ? -12.633 22.375 11.953 1 98.62 9 TRP B C 1
ATOM 2665 O O . TRP B 1 9 ? -12.18 22.906 10.93 1 98.62 9 TRP B O 1
ATOM 2675 N N . ALA B 1 10 ? -12.375 22.828 13.172 1 98.5 10 ALA B N 1
ATOM 2676 C CA . ALA B 1 10 ? -11.531 24 13.391 1 98.5 10 ALA B CA 1
ATOM 2677 C C . ALA B 1 10 ? -10.117 23.75 12.883 1 98.5 10 ALA B C 1
ATOM 2679 O O . ALA B 1 10 ? -9.508 24.625 12.273 1 98.5 10 ALA B O 1
ATOM 2680 N N . GLU B 1 11 ? -9.586 22.625 13.164 1 98.81 11 GLU B N 1
ATOM 2681 C CA . GLU B 1 11 ? -8.227 22.25 12.758 1 98.81 11 GLU B CA 1
ATOM 2682 C C . GLU B 1 11 ? -8.094 22.219 11.242 1 98.81 11 GLU B C 1
ATOM 2684 O O . GLU B 1 11 ? -7.082 22.656 10.688 1 98.81 11 GLU B O 1
ATOM 2689 N N . ILE B 1 12 ? -9.109 21.656 10.531 1 98.88 12 ILE B N 1
ATOM 2690 C CA . ILE B 1 12 ? -9.109 21.625 9.07 1 98.88 12 ILE B CA 1
ATOM 2691 C C . ILE B 1 12 ? -9.078 23.062 8.531 1 98.88 12 ILE B C 1
ATOM 2693 O O . ILE B 1 12 ? -8.25 23.391 7.676 1 98.88 12 ILE B O 1
ATOM 2697 N N . HIS B 1 13 ? -9.852 23.922 9.039 1 98.56 13 HIS B N 1
ATOM 2698 C CA . HIS B 1 13 ? -10.016 25.266 8.508 1 98.56 13 HIS B CA 1
ATOM 2699 C C . HIS B 1 13 ? -8.859 26.172 8.93 1 98.56 13 HIS B C 1
ATOM 2701 O O . HIS B 1 13 ? -8.648 27.234 8.344 1 98.56 13 HIS B O 1
ATOM 2707 N N . ALA B 1 14 ? -8.078 25.797 9.922 1 98.69 14 ALA B N 1
ATOM 2708 C CA . ALA B 1 14 ? -6.973 26.609 10.43 1 98.69 14 ALA B CA 1
ATOM 2709 C C . ALA B 1 14 ? -5.73 26.438 9.555 1 98.69 14 ALA B C 1
ATOM 2711 O O . ALA B 1 14 ? -4.781 27.219 9.656 1 98.69 14 ALA B O 1
ATOM 2712 N N . GLN B 1 15 ? -5.699 25.453 8.688 1 98.88 15 GLN B N 1
ATOM 2713 C CA . GLN B 1 15 ? -4.484 25 8.016 1 98.88 15 GLN B CA 1
ATOM 2714 C C . GLN B 1 15 ? -3.859 26.125 7.195 1 98.88 15 GLN B C 1
ATOM 2716 O O . GLN B 1 15 ? -2.662 26.391 7.312 1 98.88 15 GLN B O 1
ATOM 2721 N N . PRO B 1 16 ? -4.684 26.891 6.391 1 98.81 16 PRO B N 1
ATOM 2722 C CA . PRO B 1 16 ? -4.035 27.953 5.625 1 98.81 16 PRO B CA 1
ATOM 2723 C C . PRO B 1 16 ? -3.346 28.984 6.516 1 98.81 16 PRO B C 1
ATOM 2725 O O . PRO B 1 16 ? -2.225 29.406 6.219 1 98.81 16 PRO B O 1
ATOM 2728 N N . GLY B 1 17 ? -3.969 29.359 7.555 1 98.81 17 GLY B N 1
ATOM 2729 C CA . GLY B 1 17 ? -3.369 30.297 8.492 1 98.81 17 GLY B CA 1
ATOM 2730 C C . GLY B 1 17 ? -2.117 29.766 9.156 1 98.81 17 GLY B C 1
ATOM 2731 O O . GLY B 1 17 ? -1.136 30.484 9.328 1 98.81 17 GLY B O 1
ATOM 2732 N N . ILE B 1 18 ? -2.119 28.5 9.539 1 98.88 18 ILE B N 1
ATOM 2733 C CA . ILE B 1 18 ? -0.973 27.859 10.156 1 98.88 18 ILE B CA 1
ATOM 2734 C C . ILE B 1 18 ? 0.208 27.859 9.188 1 98.88 18 ILE B C 1
ATOM 2736 O O . ILE B 1 18 ? 1.33 28.203 9.57 1 98.88 18 ILE B O 1
ATOM 2740 N N . TRP B 1 19 ? -0.053 27.469 7.906 1 98.88 19 TRP B N 1
ATOM 2741 C CA . TRP B 1 19 ? 1.008 27.438 6.906 1 98.88 19 TRP B CA 1
ATOM 2742 C C . TRP B 1 19 ? 1.659 28.797 6.742 1 98.88 19 TRP B C 1
ATOM 2744 O O . TRP B 1 19 ? 2.887 28.922 6.758 1 98.88 19 TRP B O 1
ATOM 2754 N N . GLU B 1 20 ? 0.818 29.781 6.582 1 98.38 20 GLU B N 1
ATOM 2755 C CA . GLU B 1 20 ? 1.308 31.141 6.359 1 98.38 20 GLU B CA 1
ATOM 2756 C C . GLU B 1 20 ? 2.148 31.625 7.539 1 98.38 20 GLU B C 1
ATOM 2758 O O . GLU B 1 20 ? 3.225 32.188 7.348 1 98.38 20 GLU B O 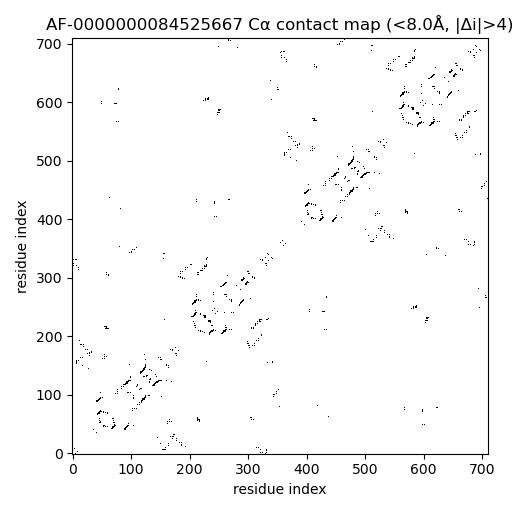1
ATOM 2763 N N . ALA B 1 21 ? 1.671 31.422 8.742 1 98.62 21 ALA B N 1
ATOM 2764 C CA . ALA B 1 21 ? 2.365 31.875 9.938 1 98.62 21 ALA B CA 1
ATOM 2765 C C . ALA B 1 21 ? 3.66 31.094 10.156 1 98.62 21 ALA B C 1
ATOM 2767 O O . ALA B 1 21 ? 4.637 31.641 10.68 1 98.62 21 ALA B O 1
ATOM 2768 N N . TRP B 1 22 ? 3.709 29.828 9.75 1 98.75 22 TRP B N 1
ATOM 2769 C CA . TRP B 1 22 ? 4.82 28.922 9.977 1 98.75 22 TRP B CA 1
ATOM 2770 C C . TRP B 1 22 ? 5.945 29.156 8.977 1 98.75 22 TRP B C 1
ATOM 2772 O O . TRP B 1 22 ? 7.109 28.875 9.25 1 98.75 22 TRP B O 1
ATOM 2782 N N . ALA B 1 23 ? 5.695 29.828 7.855 1 98.75 23 ALA B N 1
ATOM 2783 C CA . ALA B 1 23 ? 6.566 29.891 6.688 1 98.75 23 ALA B CA 1
ATOM 2784 C C . ALA B 1 23 ? 7.906 30.531 7.043 1 98.75 23 ALA B C 1
ATOM 2786 O O . ALA B 1 23 ? 8.969 29.969 6.77 1 98.75 23 ALA B O 1
ATOM 2787 N N . PRO B 1 24 ? 7.969 31.719 7.711 1 98.25 24 PRO B N 1
ATOM 2788 C CA . PRO B 1 24 ? 9.266 32.344 7.992 1 98.25 24 PRO B CA 1
ATOM 2789 C C . PRO B 1 24 ? 10.117 31.516 8.945 1 98.25 24 PRO B C 1
ATOM 2791 O O . PRO B 1 24 ? 11.312 31.328 8.711 1 98.25 24 PRO B O 1
ATOM 2794 N N . GLU B 1 25 ? 9.508 31.047 10 1 98.38 25 GLU B N 1
ATOM 2795 C CA . GLU B 1 25 ? 10.258 30.234 10.945 1 98.38 25 GLU B CA 1
ATOM 2796 C C . GLU B 1 25 ? 10.734 28.938 10.297 1 98.38 25 GLU B C 1
ATOM 2798 O O . GLU B 1 25 ? 11.867 28.516 10.523 1 98.38 25 GLU B O 1
ATOM 2803 N N . LEU B 1 26 ? 9.844 28.297 9.531 1 98.81 26 LEU B N 1
ATOM 2804 C CA . LEU B 1 26 ? 10.219 27.062 8.859 1 98.81 26 LEU B CA 1
ATOM 2805 C C . LEU B 1 26 ? 11.375 27.297 7.895 1 98.81 26 LEU B C 1
ATOM 2807 O O . LEU B 1 26 ? 12.25 26.438 7.75 1 98.81 26 LEU B O 1
ATOM 2811 N N . ALA B 1 27 ? 11.359 28.438 7.195 1 98.62 27 ALA B N 1
ATOM 2812 C CA . ALA B 1 27 ? 12.445 28.734 6.266 1 98.62 27 ALA B CA 1
ATOM 2813 C C . ALA B 1 27 ? 13.797 28.719 6.973 1 98.62 27 ALA B C 1
ATOM 2815 O O . ALA B 1 27 ? 14.758 28.125 6.477 1 98.62 27 ALA B O 1
ATOM 2816 N N . ALA B 1 28 ? 13.859 29.328 8.094 1 98.5 28 ALA B N 1
ATOM 2817 C CA . ALA B 1 28 ? 15.109 29.375 8.859 1 98.5 28 ALA B CA 1
ATOM 2818 C C . ALA B 1 28 ? 15.492 28 9.375 1 98.5 28 ALA B C 1
ATOM 2820 O O . ALA B 1 28 ? 16.641 27.578 9.25 1 98.5 28 ALA B O 1
ATOM 2821 N N . ARG B 1 29 ? 14.547 27.297 9.969 1 98.62 29 ARG B N 1
ATOM 2822 C CA . ARG B 1 29 ? 14.805 25.969 10.539 1 98.62 29 ARG B CA 1
ATOM 2823 C C . ARG B 1 29 ? 15.219 24.984 9.461 1 98.62 29 ARG B C 1
ATOM 2825 O O . ARG B 1 29 ? 16.094 24.141 9.68 1 98.62 29 ARG B O 1
ATOM 2832 N N . ALA B 1 30 ? 14.523 25.047 8.352 1 98.69 30 ALA B N 1
ATOM 2833 C CA . ALA B 1 30 ? 14.797 24.141 7.25 1 98.69 30 ALA B CA 1
ATOM 2834 C C . ALA B 1 30 ? 16.203 24.359 6.691 1 98.69 30 ALA B C 1
ATOM 2836 O O . ALA B 1 30 ? 16.891 23.406 6.305 1 98.69 30 ALA B O 1
ATOM 2837 N N . ALA B 1 31 ? 16.578 25.625 6.559 1 98.25 31 ALA B N 1
ATOM 2838 C CA . ALA B 1 31 ? 17.938 25.922 6.098 1 98.25 31 ALA B CA 1
ATOM 2839 C C . ALA B 1 31 ? 18.984 25.312 7.023 1 98.25 31 ALA B C 1
ATOM 2841 O O . ALA B 1 31 ? 19.969 24.734 6.559 1 98.25 31 ALA B O 1
ATOM 2842 N N . ASP B 1 32 ? 18.766 25.453 8.289 1 98.62 32 ASP B N 1
ATOM 2843 C CA . ASP B 1 32 ? 19.688 24.906 9.281 1 98.62 32 ASP B CA 1
ATOM 2844 C C . ASP B 1 32 ? 19.734 23.375 9.219 1 98.62 32 ASP B C 1
ATOM 2846 O O . ASP B 1 32 ? 20.812 22.781 9.219 1 98.62 32 ASP B O 1
ATOM 2850 N N . ILE B 1 33 ? 18.609 22.719 9.188 1 98.75 33 ILE B N 1
ATOM 2851 C CA . ILE B 1 33 ? 18.516 21.266 9.156 1 98.75 33 ILE B CA 1
ATOM 2852 C C . ILE B 1 33 ? 19.078 20.734 7.844 1 98.75 33 ILE B C 1
ATOM 2854 O O . ILE B 1 33 ? 19.781 19.719 7.832 1 98.75 33 ILE B O 1
ATOM 2858 N N . GLY B 1 34 ? 18.703 21.438 6.762 1 98.06 34 GLY B N 1
ATOM 2859 C CA . GLY B 1 34 ? 19.266 21.047 5.477 1 98.06 34 GLY B CA 1
ATOM 2860 C C . GLY B 1 34 ? 20.781 21.078 5.453 1 98.06 34 GLY B C 1
ATOM 2861 O O . GLY B 1 34 ? 21.422 20.156 4.93 1 98.06 34 GLY B O 1
ATOM 2862 N N . ALA B 1 35 ? 21.359 22.141 5.965 1 98.25 35 ALA B N 1
ATOM 2863 C CA . ALA B 1 35 ? 22.812 22.266 6.047 1 98.25 35 ALA B CA 1
ATOM 2864 C C . ALA B 1 35 ? 23.406 21.156 6.914 1 98.25 35 ALA B C 1
ATOM 2866 O O . ALA B 1 35 ? 24.469 20.609 6.59 1 98.25 35 ALA B O 1
ATOM 2867 N N . TRP B 1 36 ? 22.719 20.859 7.98 1 98.44 36 TRP B N 1
ATOM 2868 C CA . TRP B 1 36 ? 23.156 19.781 8.875 1 98.44 36 TRP B CA 1
ATOM 2869 C C . TRP B 1 36 ? 23.141 18.438 8.164 1 98.44 36 TRP B C 1
ATOM 2871 O O . TRP B 1 36 ? 24.094 17.672 8.266 1 98.44 36 TRP B O 1
ATOM 2881 N N . ILE B 1 37 ? 22.125 18.125 7.449 1 97.94 37 ILE B N 1
ATOM 2882 C CA . ILE B 1 37 ? 22.016 16.875 6.715 1 97.94 37 ILE B CA 1
ATOM 2883 C C . ILE B 1 37 ? 23.125 16.781 5.684 1 97.94 37 ILE B C 1
ATOM 2885 O O . ILE B 1 37 ? 23.766 15.734 5.535 1 97.94 37 ILE B O 1
ATOM 2889 N N . ALA B 1 38 ? 23.328 17.906 5.008 1 96.69 38 ALA B N 1
ATOM 2890 C CA . ALA B 1 38 ? 24.391 17.938 4.004 1 96.69 38 ALA B CA 1
ATOM 2891 C C . ALA B 1 38 ? 25.75 17.656 4.637 1 96.69 38 ALA B C 1
ATOM 2893 O O . ALA B 1 38 ? 26.578 16.938 4.062 1 96.69 38 ALA B O 1
ATOM 2894 N N . ALA B 1 39 ? 25.984 18.219 5.73 1 97.44 39 ALA B N 1
ATOM 2895 C CA . ALA B 1 39 ? 27.25 18.047 6.426 1 97.44 39 ALA B CA 1
ATOM 2896 C C . ALA B 1 39 ? 27.422 16.594 6.902 1 97.44 39 ALA B C 1
ATOM 2898 O O . ALA B 1 39 ? 28.531 16.047 6.844 1 97.44 39 ALA B O 1
ATOM 2899 N N . ARG B 1 40 ? 26.359 15.977 7.395 1 96.12 40 ARG B N 1
ATOM 2900 C CA . ARG B 1 40 ? 26.406 14.617 7.914 1 96.12 40 ARG B CA 1
ATOM 2901 C C . ARG B 1 40 ? 26.531 13.602 6.785 1 96.12 40 ARG B C 1
ATOM 2903 O O . ARG B 1 40 ? 27.078 12.516 6.977 1 96.12 40 ARG B O 1
ATOM 2910 N N . ALA B 1 41 ? 26.016 13.898 5.641 1 94.94 41 ALA B N 1
ATOM 2911 C CA . ALA B 1 41 ? 26.109 13.109 4.414 1 94.94 41 ALA B CA 1
ATOM 2912 C C . ALA B 1 41 ? 25.719 11.656 4.66 1 94.94 41 ALA B C 1
ATOM 2914 O O . ALA B 1 41 ? 26.469 10.742 4.348 1 94.94 41 ALA B O 1
ATOM 2915 N N . PRO B 1 42 ? 24.469 11.484 5.133 1 95.5 42 PRO B N 1
ATOM 2916 C CA . PRO B 1 42 ? 24.047 10.109 5.367 1 95.5 42 PRO B CA 1
ATOM 2917 C C . PRO B 1 42 ? 23.969 9.281 4.086 1 95.5 42 PRO B C 1
ATOM 2919 O O . PRO B 1 42 ? 23.641 9.82 3.021 1 95.5 42 PRO B O 1
ATOM 2922 N N . ARG B 1 43 ? 24.266 7.98 4.207 1 92.12 43 ARG B N 1
ATOM 2923 C CA . ARG B 1 43 ? 24.156 7.066 3.076 1 92.12 43 ARG B CA 1
ATOM 2924 C C . ARG B 1 43 ? 22.719 6.996 2.576 1 92.12 43 ARG B C 1
ATOM 2926 O O . ARG B 1 43 ? 22.469 6.906 1.37 1 92.12 43 ARG B O 1
ATOM 2933 N N . GLU B 1 44 ? 21.797 7.012 3.525 1 93.38 44 GLU B N 1
ATOM 2934 C CA . GLU B 1 44 ? 20.359 6.934 3.248 1 93.38 44 GLU B CA 1
ATOM 2935 C C . GLU B 1 44 ? 19.562 7.684 4.301 1 93.38 44 GLU B C 1
ATOM 2937 O O . GLU B 1 44 ? 20.016 7.871 5.43 1 93.38 44 GLU B O 1
ATOM 2942 N N . ILE B 1 45 ? 18.438 8.141 3.896 1 97.44 45 ILE B N 1
ATOM 2943 C CA . ILE B 1 45 ? 17.516 8.805 4.812 1 97.44 45 ILE B CA 1
ATOM 2944 C C . ILE B 1 45 ? 16.219 8.008 4.91 1 97.44 45 ILE B C 1
ATOM 2946 O O . ILE B 1 45 ? 15.516 7.824 3.912 1 97.44 45 ILE B O 1
ATOM 2950 N N . TRP B 1 46 ? 15.922 7.508 6.102 1 97.88 46 TRP B N 1
ATOM 2951 C CA . TRP B 1 46 ? 14.672 6.809 6.367 1 97.88 46 TRP B CA 1
ATOM 2952 C C . TRP B 1 46 ? 13.602 7.777 6.855 1 97.88 46 TRP B C 1
ATOM 2954 O O . TRP B 1 46 ? 13.836 8.555 7.777 1 97.88 46 TRP B O 1
ATOM 2964 N N . LEU B 1 47 ? 12.5 7.766 6.207 1 98.75 47 LEU B N 1
ATOM 2965 C CA . LEU B 1 47 ? 11.336 8.531 6.648 1 98.75 47 LEU B CA 1
ATOM 2966 C C . LEU B 1 47 ? 10.32 7.625 7.344 1 98.75 47 LEU B C 1
ATOM 2968 O O . LEU B 1 47 ? 9.664 6.812 6.695 1 98.75 47 LEU B O 1
ATOM 2972 N N . CYS B 1 48 ? 10.211 7.836 8.664 1 98.69 48 CYS B N 1
ATOM 2973 C CA . CYS B 1 48 ? 9.516 6.844 9.477 1 98.69 48 CYS B CA 1
ATOM 2974 C C . CYS B 1 48 ? 8.336 7.473 10.211 1 98.69 48 CYS B C 1
ATOM 2976 O O . CYS B 1 48 ? 8.383 8.648 10.586 1 98.69 48 CYS B O 1
ATOM 2978 N N . GLY B 1 49 ? 7.332 6.738 10.43 1 98.44 49 GLY B N 1
ATOM 2979 C CA . GLY B 1 49 ? 6.125 7.047 11.18 1 98.44 49 GLY B CA 1
ATOM 2980 C C . GLY B 1 49 ? 5.129 5.902 11.203 1 98.44 49 GLY B C 1
ATOM 2981 O O . GLY B 1 49 ? 5.387 4.836 10.633 1 98.44 49 GLY B O 1
ATOM 2982 N N . ALA B 1 50 ? 4.051 6.137 11.883 1 97.62 50 ALA B N 1
ATOM 2983 C CA . ALA B 1 50 ? 2.955 5.168 11.914 1 97.62 50 ALA B CA 1
ATOM 2984 C C . ALA B 1 50 ? 1.649 5.801 11.445 1 97.62 50 ALA B C 1
ATOM 2986 O O . ALA B 1 50 ? 1.355 6.953 11.773 1 97.62 50 ALA B O 1
ATOM 2987 N N . GLY B 1 51 ? 0.91 5.059 10.625 1 97.19 51 GLY B N 1
ATOM 2988 C CA . GLY B 1 51 ? -0.318 5.621 10.086 1 97.19 51 GLY B CA 1
ATOM 2989 C C . GLY B 1 51 ? -0.084 6.848 9.219 1 97.19 51 GLY B C 1
ATOM 2990 O O . GLY B 1 51 ? 0.737 6.82 8.305 1 97.19 51 GLY B O 1
ATOM 2991 N N . THR B 1 52 ? -0.863 7.875 9.539 1 98.5 52 THR B N 1
ATOM 2992 C CA . THR B 1 52 ? -0.778 9.141 8.82 1 98.5 52 THR B CA 1
ATOM 2993 C C . THR B 1 52 ? 0.657 9.656 8.797 1 98.5 52 THR B C 1
ATOM 2995 O O . THR B 1 52 ? 1.122 10.172 7.777 1 98.5 52 THR B O 1
ATOM 2998 N N . SER B 1 53 ? 1.345 9.461 9.883 1 98.62 53 SER B N 1
ATOM 2999 C CA . SER B 1 53 ? 2.729 9.922 9.93 1 98.62 53 SER B CA 1
ATOM 3000 C C . SER B 1 53 ? 3.609 9.133 8.969 1 98.62 53 SER B C 1
ATOM 3002 O O . SER B 1 53 ? 4.57 9.672 8.414 1 98.62 53 SER B O 1
ATOM 3004 N N . ALA B 1 54 ? 3.312 7.859 8.781 1 98.75 54 ALA B N 1
ATOM 3005 C CA . ALA B 1 54 ? 4.035 7.074 7.781 1 98.75 54 ALA B CA 1
ATOM 3006 C C . ALA B 1 54 ? 3.768 7.602 6.371 1 98.75 54 ALA B C 1
ATOM 3008 O O . ALA B 1 54 ? 4.652 7.566 5.512 1 98.75 54 ALA B O 1
ATOM 3009 N N . PHE B 1 55 ? 2.57 8.07 6.129 1 98.88 55 PHE B N 1
ATOM 3010 C CA . PHE B 1 55 ? 2.197 8.531 4.797 1 98.88 55 PHE B CA 1
ATOM 3011 C C . PHE B 1 55 ? 2.896 9.844 4.465 1 98.88 55 PHE B C 1
ATOM 3013 O O . PHE B 1 55 ? 3.166 10.133 3.297 1 98.88 55 PHE B O 1
ATOM 3020 N N . VAL B 1 56 ? 3.264 10.625 5.5 1 98.88 56 VAL B N 1
ATOM 3021 C CA . VAL B 1 56 ? 4.113 11.789 5.285 1 98.88 56 VAL B CA 1
ATOM 3022 C C . VAL B 1 56 ? 5.406 11.367 4.594 1 98.88 56 VAL B C 1
ATOM 3024 O O . VAL B 1 56 ? 5.809 11.969 3.594 1 98.88 56 VAL B O 1
ATOM 3027 N N . GLY B 1 57 ? 6 10.336 5.129 1 98.81 57 GLY B N 1
ATOM 3028 C CA . GLY B 1 57 ? 7.23 9.82 4.551 1 98.81 57 GLY B CA 1
ATOM 3029 C C . GLY B 1 57 ? 7.051 9.289 3.141 1 98.81 57 GLY B C 1
ATOM 3030 O O . GLY B 1 57 ? 7.902 9.508 2.273 1 98.81 57 GLY B O 1
ATOM 3031 N N . GLU B 1 58 ? 5.938 8.602 2.932 1 98.56 58 GLU B N 1
ATOM 3032 C CA . GLU B 1 58 ? 5.66 8.047 1.61 1 98.56 58 GLU B CA 1
ATOM 3033 C C . GLU B 1 58 ? 5.555 9.148 0.559 1 98.56 58 GLU B C 1
ATOM 3035 O O . GLU B 1 58 ? 6.137 9.039 -0.523 1 98.56 58 GLU B O 1
ATOM 3040 N N . ILE B 1 59 ? 4.848 10.188 0.869 1 98.88 59 ILE B N 1
ATOM 3041 C CA . ILE B 1 59 ? 4.645 11.289 -0.065 1 98.88 59 ILE B CA 1
ATOM 3042 C C . ILE B 1 59 ? 5.969 12 -0.32 1 98.88 59 ILE B C 1
ATOM 3044 O O . ILE B 1 59 ? 6.324 12.273 -1.469 1 98.88 59 ILE B O 1
ATOM 3048 N N . ALA B 1 60 ? 6.707 12.258 0.742 1 98.75 60 ALA B N 1
ATOM 3049 C CA . ALA B 1 60 ? 7.977 12.969 0.61 1 98.75 60 ALA B CA 1
ATOM 3050 C C . ALA B 1 60 ? 8.977 12.164 -0.218 1 98.75 60 ALA B C 1
ATOM 3052 O O . ALA B 1 60 ? 9.633 12.711 -1.104 1 98.75 60 ALA B O 1
ATOM 3053 N N . ALA B 1 61 ? 9.062 10.867 0.055 1 97.69 61 ALA B N 1
ATOM 3054 C CA . ALA B 1 61 ? 10.008 10.023 -0.67 1 97.69 61 ALA B CA 1
ATOM 3055 C C . ALA B 1 61 ? 9.664 9.969 -2.156 1 97.69 61 ALA B C 1
ATOM 3057 O O . ALA B 1 61 ? 10.555 10.039 -3.008 1 97.69 61 ALA B O 1
ATOM 3058 N N . ALA B 1 62 ? 8.414 9.875 -2.453 1 96.62 62 ALA B N 1
ATOM 3059 C CA . ALA B 1 62 ? 7.98 9.797 -3.844 1 96.62 62 ALA B CA 1
ATOM 3060 C C . ALA B 1 62 ? 8.211 11.117 -4.566 1 96.62 62 ALA B C 1
ATOM 3062 O O . ALA B 1 62 ? 8.453 11.141 -5.773 1 96.62 62 ALA B O 1
ATOM 3063 N N . GLY B 1 63 ? 8.211 12.172 -3.854 1 96 63 GLY B N 1
ATOM 3064 C CA . GLY B 1 63 ? 8.305 13.5 -4.445 1 96 63 GLY B CA 1
ATOM 3065 C C . GLY B 1 63 ? 9.742 13.961 -4.652 1 96 63 GLY B C 1
ATOM 3066 O O . GLY B 1 63 ? 9.984 14.945 -5.348 1 96 63 GLY B O 1
ATOM 3067 N N . LEU B 1 64 ? 10.625 13.273 -3.979 1 94.12 64 LEU B N 1
ATOM 3068 C CA . LEU B 1 64 ? 12.039 13.633 -4.066 1 94.12 64 LEU B CA 1
ATOM 3069 C C . LEU B 1 64 ? 12.883 12.43 -4.461 1 94.12 64 LEU B C 1
ATOM 3071 O O . LEU B 1 64 ? 13.758 12 -3.705 1 94.12 64 LEU B O 1
ATOM 3075 N N . PRO B 1 65 ? 12.68 11.953 -5.672 1 84.06 65 PRO B N 1
ATOM 3076 C CA . PRO B 1 65 ? 13.289 10.68 -6.078 1 84.06 65 PRO B CA 1
ATOM 3077 C C . PRO B 1 65 ? 14.812 10.766 -6.184 1 84.06 65 PRO B C 1
ATOM 3079 O O . PRO B 1 65 ? 15.492 9.734 -6.188 1 84.06 65 PRO B O 1
ATOM 3082 N N . ASP B 1 66 ? 15.32 11.891 -6.199 1 82.88 66 ASP B N 1
ATOM 3083 C CA . ASP B 1 66 ? 16.766 12.047 -6.379 1 82.88 66 ASP B CA 1
ATOM 3084 C C . ASP B 1 66 ? 17.484 12.047 -5.031 1 82.88 66 ASP B C 1
ATOM 3086 O O . ASP B 1 66 ? 18.719 12.102 -4.984 1 82.88 66 ASP B O 1
ATOM 3090 N N . ARG B 1 67 ? 16.703 11.961 -3.936 1 79.06 67 ARG B N 1
ATOM 3091 C CA . ARG B 1 67 ? 17.281 12.008 -2.592 1 79.06 67 ARG B CA 1
ATOM 3092 C C . ARG B 1 67 ? 17.297 10.625 -1.955 1 79.06 67 ARG B C 1
ATOM 3094 O O . ARG B 1 67 ? 16.234 10.055 -1.669 1 79.06 67 ARG B O 1
ATOM 3101 N N . ARG B 1 68 ? 18.109 9.734 -2.006 1 86.88 68 ARG B N 1
ATOM 3102 C CA . ARG B 1 68 ? 18.266 8.422 -1.399 1 86.88 68 ARG B CA 1
ATOM 3103 C C . ARG B 1 68 ? 17.359 8.266 -0.189 1 86.88 68 ARG B C 1
ATOM 3105 O O . ARG B 1 68 ? 17.812 7.879 0.892 1 86.88 68 ARG B O 1
ATOM 3112 N N . LEU B 1 69 ? 16.016 8.648 -0.389 1 95.5 69 LEU B N 1
ATOM 3113 C CA . LEU B 1 69 ? 15.016 8.555 0.665 1 95.5 69 LEU B CA 1
ATOM 3114 C C . LEU B 1 69 ? 14.336 7.191 0.646 1 95.5 69 LEU B C 1
ATOM 3116 O O . LEU B 1 69 ? 14.078 6.633 -0.424 1 95.5 69 LEU B O 1
ATOM 3120 N N . ARG B 1 70 ? 14.031 6.695 1.759 1 94.44 70 ARG B N 1
ATOM 3121 C CA . ARG B 1 70 ? 13.234 5.48 1.918 1 94.44 70 ARG B CA 1
ATOM 3122 C C . ARG B 1 70 ? 12.102 5.699 2.914 1 94.44 70 ARG B C 1
ATOM 3124 O O . ARG B 1 70 ? 12.336 6.066 4.066 1 94.44 70 ARG B O 1
ATOM 3131 N N . ALA B 1 71 ? 10.898 5.57 2.447 1 97.38 71 ALA B N 1
ATOM 3132 C CA . ALA B 1 71 ? 9.773 5.551 3.369 1 97.38 71 ALA B CA 1
ATOM 3133 C C . ALA B 1 71 ? 9.664 4.203 4.078 1 97.38 71 ALA B C 1
ATOM 3135 O O . ALA B 1 71 ? 9.484 3.168 3.43 1 97.38 71 ALA B O 1
ATOM 3136 N N . VAL B 1 72 ? 9.781 4.164 5.363 1 96.75 72 VAL B N 1
ATOM 3137 C CA . VAL B 1 72 ? 9.719 2.945 6.164 1 96.75 72 VAL B CA 1
ATOM 3138 C C . VAL B 1 72 ? 8.812 3.174 7.375 1 96.75 72 VAL B C 1
ATOM 3140 O O . VAL B 1 72 ? 9.172 3.908 8.297 1 96.75 72 VAL B O 1
ATOM 3143 N N . ALA B 1 73 ? 7.691 2.488 7.352 1 98.56 73 ALA B N 1
ATOM 3144 C CA . ALA B 1 73 ? 6.797 2.646 8.5 1 98.56 73 ALA B CA 1
ATOM 3145 C C . ALA B 1 73 ? 7.48 2.201 9.789 1 98.56 73 ALA B C 1
ATOM 3147 O O . ALA B 1 73 ? 8.148 1.164 9.82 1 98.56 73 ALA B O 1
ATOM 3148 N N . THR B 1 74 ? 7.309 3 10.844 1 98.38 74 THR B N 1
ATOM 3149 C CA . THR B 1 74 ? 7.844 2.645 12.156 1 98.38 74 THR B CA 1
ATOM 3150 C C . THR B 1 74 ? 7.352 1.267 12.586 1 98.38 74 THR B C 1
ATOM 3152 O O . THR B 1 74 ? 8.102 0.486 13.172 1 98.38 74 THR B O 1
ATOM 3155 N N . THR B 1 75 ? 6.148 0.989 12.234 1 98.38 75 THR B N 1
ATOM 3156 C CA . THR B 1 75 ? 5.5 -0.263 12.609 1 98.38 75 THR B CA 1
ATOM 3157 C C . THR B 1 75 ? 6.207 -1.452 11.961 1 98.38 75 THR B C 1
ATOM 3159 O O . THR B 1 75 ? 6.289 -2.529 12.555 1 98.38 75 THR B O 1
ATOM 3162 N N . ASP B 1 76 ? 6.758 -1.28 10.781 1 98.06 76 ASP B N 1
ATOM 3163 C CA . ASP B 1 76 ? 7.473 -2.35 10.094 1 98.06 76 ASP B CA 1
ATOM 3164 C C . ASP B 1 76 ? 8.828 -2.619 10.75 1 98.06 76 ASP B C 1
ATOM 3166 O O . ASP B 1 76 ? 9.234 -3.773 10.883 1 98.06 76 ASP B O 1
ATOM 3170 N N . ILE B 1 77 ? 9.539 -1.561 11.172 1 97.62 77 ILE B N 1
ATOM 3171 C CA . ILE B 1 77 ? 10.852 -1.707 11.781 1 97.62 77 ILE B CA 1
ATOM 3172 C C . ILE B 1 77 ? 10.711 -2.402 13.141 1 97.62 77 ILE B C 1
ATOM 3174 O O . ILE B 1 77 ? 11.469 -3.322 13.453 1 97.62 77 ILE B O 1
ATOM 3178 N N . VAL B 1 78 ? 9.703 -1.968 13.859 1 97.94 78 VAL B N 1
ATOM 3179 C CA . VAL B 1 78 ? 9.516 -2.506 15.203 1 97.94 78 VAL B CA 1
ATOM 3180 C C . VAL B 1 78 ? 9.156 -3.988 15.117 1 97.94 78 VAL B C 1
ATOM 3182 O O . VAL B 1 78 ? 9.664 -4.797 15.898 1 97.94 78 VAL B O 1
ATOM 3185 N N . ALA B 1 79 ? 8.328 -4.352 14.125 1 97.88 79 ALA B N 1
ATOM 3186 C CA . ALA B 1 79 ? 7.883 -5.734 13.984 1 97.88 79 ALA B CA 1
ATOM 3187 C C . ALA B 1 79 ? 8.961 -6.598 13.336 1 97.88 79 ALA B C 1
ATOM 3189 O O . ALA B 1 79 ? 9.055 -7.797 13.617 1 97.88 79 ALA B O 1
ATOM 3190 N N . CYS B 1 80 ? 9.766 -6.016 12.477 1 97.25 80 CYS B N 1
ATOM 3191 C CA . CYS B 1 80 ? 10.773 -6.758 11.719 1 97.25 80 CYS B CA 1
ATOM 3192 C C . CYS B 1 80 ? 12.125 -6.051 11.766 1 97.25 80 CYS B C 1
ATOM 3194 O O . CYS B 1 80 ? 12.703 -5.738 10.727 1 97.25 80 CYS B O 1
ATOM 3196 N N . PRO B 1 81 ? 12.711 -5.934 12.961 1 97.06 81 PRO B N 1
ATOM 3197 C CA . PRO B 1 81 ? 13.992 -5.219 13.047 1 97.06 81 PRO B CA 1
ATOM 3198 C C . PRO B 1 81 ? 15.102 -5.887 12.242 1 97.06 81 PRO B C 1
ATOM 3200 O O . PRO B 1 81 ? 15.984 -5.207 11.719 1 97.06 81 PRO B O 1
ATOM 3203 N N . GLN B 1 82 ? 15.039 -7.164 12.008 1 94.31 82 GLN B N 1
ATOM 3204 C CA . GLN B 1 82 ? 16.062 -7.918 11.289 1 94.31 82 GLN B CA 1
ATOM 3205 C C . GLN B 1 82 ? 16.141 -7.477 9.828 1 94.31 82 GLN B C 1
ATOM 3207 O O . GLN B 1 82 ? 17.188 -7.613 9.188 1 94.31 82 GLN B O 1
ATOM 3212 N N . ASP B 1 83 ? 15.086 -6.945 9.352 1 94.06 83 ASP B N 1
ATOM 3213 C CA . ASP B 1 83 ? 15.047 -6.547 7.945 1 94.06 83 ASP B CA 1
ATOM 3214 C C . ASP B 1 83 ? 15.609 -5.141 7.758 1 94.06 83 ASP B C 1
ATOM 3216 O O . ASP B 1 83 ? 15.922 -4.738 6.637 1 94.06 83 ASP B O 1
ATOM 3220 N N . TRP B 1 84 ? 15.82 -4.367 8.844 1 94.25 84 TRP B N 1
ATOM 3221 C CA . TRP B 1 84 ? 16.094 -2.941 8.672 1 94.25 84 TRP B CA 1
ATOM 3222 C C . TRP B 1 84 ? 17.344 -2.529 9.438 1 94.25 84 TRP B C 1
ATOM 3224 O O . TRP B 1 84 ? 18.234 -1.869 8.883 1 94.25 84 TRP B O 1
ATOM 3234 N N . LEU B 1 85 ? 17.578 -2.967 10.617 1 93.75 85 LEU B N 1
ATOM 3235 C CA . LEU B 1 85 ? 18.547 -2.398 11.547 1 93.75 85 LEU B CA 1
ATOM 3236 C C . LEU B 1 85 ? 19.969 -2.711 11.102 1 93.75 85 LEU B C 1
ATOM 3238 O O . LEU B 1 85 ? 20.891 -1.924 11.344 1 93.75 85 LEU B O 1
ATOM 3242 N N . PRO B 1 86 ? 20.219 -3.836 10.414 1 87 86 PRO B N 1
ATOM 3243 C CA . PRO B 1 86 ? 21.578 -4.09 9.938 1 87 86 PRO B CA 1
ATOM 3244 C C . PRO B 1 86 ? 22.078 -3.012 8.984 1 87 86 PRO B C 1
ATOM 3246 O O . PRO B 1 86 ? 23.281 -2.811 8.852 1 87 86 PRO B O 1
ATOM 3249 N N . SER B 1 87 ? 21.188 -2.264 8.344 1 83.81 87 SER B N 1
ATOM 3250 C CA . SER B 1 87 ? 21.578 -1.246 7.371 1 83.81 87 SER B CA 1
ATOM 3251 C C . SER B 1 87 ? 21.422 0.157 7.949 1 83.81 87 SER B C 1
ATOM 3253 O O . SER B 1 87 ? 21.594 1.148 7.234 1 83.81 87 SER B O 1
ATOM 3255 N N . ALA B 1 88 ? 21.219 0.363 9.234 1 83.25 88 ALA B N 1
ATOM 3256 C CA . ALA B 1 88 ? 20.828 1.643 9.82 1 83.25 88 ALA B CA 1
ATOM 3257 C C . ALA B 1 88 ? 22.062 2.463 10.211 1 83.25 88 ALA B C 1
ATOM 3259 O O . ALA B 1 88 ? 21.969 3.684 10.367 1 83.25 88 ALA B O 1
ATOM 3260 N N . GLY B 1 89 ? 23.234 1.901 10.336 1 78.75 89 GLY B N 1
ATOM 3261 C CA . GLY B 1 89 ? 24.344 2.564 10.984 1 78.75 89 GLY B CA 1
ATOM 3262 C C . GLY B 1 89 ? 24.766 3.852 10.289 1 78.75 89 GLY B C 1
ATOM 3263 O O . GLY B 1 89 ? 25.156 4.816 10.945 1 78.75 89 GLY B O 1
ATOM 3264 N N . ASP B 1 90 ? 24.641 4.066 9.062 1 87.69 90 ASP B N 1
ATOM 3265 C CA . ASP B 1 90 ? 25.047 5.277 8.352 1 87.69 90 ASP B CA 1
ATOM 3266 C C . ASP B 1 90 ? 23.828 6 7.77 1 87.69 90 ASP B C 1
ATOM 3268 O O . ASP B 1 90 ? 23.969 6.824 6.863 1 87.69 90 ASP B O 1
ATOM 3272 N N . ALA B 1 91 ? 22.688 5.719 8.461 1 94.88 91 ALA B N 1
ATOM 3273 C CA . ALA B 1 91 ? 21.469 6.34 7.957 1 94.88 91 ALA B CA 1
ATOM 3274 C C . ALA B 1 91 ? 21.062 7.527 8.828 1 94.88 91 ALA B C 1
ATOM 3276 O O . ALA B 1 91 ? 21.531 7.668 9.953 1 94.88 91 ALA B O 1
ATOM 3277 N N . LEU B 1 92 ? 20.391 8.422 8.266 1 97.75 92 LEU B N 1
ATOM 3278 C CA . LEU B 1 92 ? 19.578 9.375 9 1 97.75 92 LEU B CA 1
ATOM 3279 C C . LEU B 1 92 ? 18.141 8.867 9.156 1 97.75 92 LEU B C 1
ATOM 3281 O O . LEU B 1 92 ? 17.469 8.594 8.164 1 97.75 92 LEU B O 1
ATOM 3285 N N . VAL B 1 93 ? 17.734 8.68 10.367 1 98 93 VAL B N 1
ATOM 3286 C CA . VAL B 1 93 ? 16.375 8.234 10.633 1 98 93 VAL B CA 1
ATOM 3287 C C . VAL B 1 93 ? 15.5 9.43 11.008 1 98 93 VAL B C 1
ATOM 3289 O O . VAL B 1 93 ? 15.68 10.023 12.078 1 98 93 VAL B O 1
ATOM 3292 N N . VAL B 1 94 ? 14.57 9.781 10.148 1 98.75 94 VAL B N 1
ATOM 3293 C CA . VAL B 1 94 ? 13.594 10.836 10.406 1 98.75 94 VAL B CA 1
ATOM 3294 C C . VAL B 1 94 ? 12.305 10.219 10.938 1 98.75 94 VAL B C 1
ATOM 3296 O O . VAL B 1 94 ? 11.68 9.398 10.266 1 98.75 94 VAL B O 1
ATOM 3299 N N . GLN B 1 95 ? 11.875 10.602 12.117 1 98.75 95 GLN B N 1
ATOM 3300 C CA . GLN B 1 95 ? 10.625 10.102 12.68 1 98.75 95 GLN B CA 1
ATOM 3301 C C . GLN B 1 95 ? 9.57 11.203 12.742 1 98.75 95 GLN B C 1
ATOM 3303 O O . GLN B 1 95 ? 9.836 12.305 13.219 1 98.75 95 GLN B O 1
ATOM 3308 N N . PHE B 1 96 ? 8.445 10.875 12.172 1 98.88 96 PHE B N 1
ATOM 3309 C CA . PHE B 1 96 ? 7.281 11.75 12.203 1 98.88 96 PHE B CA 1
ATOM 3310 C C . PHE B 1 96 ? 6.27 11.273 13.234 1 98.88 96 PHE B C 1
ATOM 3312 O O . PHE B 1 96 ? 5.973 10.078 13.32 1 98.88 96 PHE B O 1
ATOM 3319 N N . GLY B 1 97 ? 5.719 12.211 14.016 1 98.44 97 GLY B N 1
ATOM 3320 C CA . GLY B 1 97 ? 4.66 11.867 14.953 1 98.44 97 GLY B CA 1
ATOM 3321 C C . GLY B 1 97 ? 3.932 13.078 15.508 1 98.44 97 GLY B C 1
ATOM 3322 O O . GLY B 1 97 ? 4.562 14.031 15.961 1 98.44 97 GLY B O 1
ATOM 3323 N N . ARG B 1 98 ? 2.617 13.031 15.516 1 98.31 98 ARG B N 1
ATOM 3324 C CA . ARG B 1 98 ? 1.847 14.117 16.125 1 98.31 98 ARG B CA 1
ATOM 3325 C C . ARG B 1 98 ? 2.057 14.164 17.625 1 98.31 98 ARG B C 1
ATOM 3327 O O . ARG B 1 98 ? 2.529 15.164 18.172 1 98.31 98 ARG B O 1
ATOM 3334 N N . SER B 1 99 ? 1.762 13.062 18.328 1 96.31 99 SER B N 1
ATOM 3335 C CA . SER B 1 99 ? 1.951 13.008 19.766 1 96.31 99 SER B CA 1
ATOM 3336 C C . SER B 1 99 ? 3.406 12.719 20.125 1 96.31 99 SER B C 1
ATOM 3338 O O . SER B 1 99 ? 3.881 13.125 21.188 1 96.31 99 SER B O 1
ATOM 3340 N N . GLY B 1 100 ? 4.031 11.914 19.312 1 96.31 100 GLY B N 1
ATOM 3341 C CA . GLY B 1 100 ? 5.406 11.5 19.547 1 96.31 100 GLY B CA 1
ATOM 3342 C C . GLY B 1 100 ? 5.531 10.445 20.625 1 96.31 100 GLY B C 1
ATOM 3343 O O . GLY B 1 100 ? 6.625 10.219 21.156 1 96.31 100 GLY B O 1
ATOM 3344 N N . ASP B 1 101 ? 4.363 9.805 20.953 1 95.56 101 ASP B N 1
ATOM 3345 C CA . ASP B 1 101 ? 4.379 8.93 22.109 1 95.56 101 ASP B CA 1
ATOM 3346 C C . ASP B 1 101 ? 3.84 7.543 21.766 1 95.56 101 ASP B C 1
ATOM 3348 O O . ASP B 1 101 ? 3.701 6.688 22.641 1 95.56 101 ASP B O 1
ATOM 3352 N N . SER B 1 102 ? 3.467 7.289 20.531 1 95.06 102 SER B N 1
ATOM 3353 C CA . SER B 1 102 ? 2.936 5.957 20.234 1 95.06 102 SER B CA 1
ATOM 3354 C C . SER B 1 102 ? 3.916 4.867 20.656 1 95.06 102 SER B C 1
ATOM 3356 O O . SER B 1 102 ? 5.129 5.086 20.656 1 95.06 102 SER B O 1
ATOM 3358 N N . SER B 1 103 ? 3.398 3.734 21.062 1 95.06 103 SER B N 1
ATOM 3359 C CA . SER B 1 103 ? 4.242 2.609 21.453 1 95.06 103 SER B CA 1
ATOM 3360 C C . SER B 1 103 ? 5.285 2.301 20.391 1 95.06 103 SER B C 1
ATOM 3362 O O . SER B 1 103 ? 6.445 2.027 20.703 1 95.06 103 SER B O 1
ATOM 3364 N N . GLU B 1 104 ? 4.91 2.359 19.203 1 96 104 GLU B N 1
ATOM 3365 C CA . GLU B 1 104 ? 5.812 2.029 18.094 1 96 104 GLU B CA 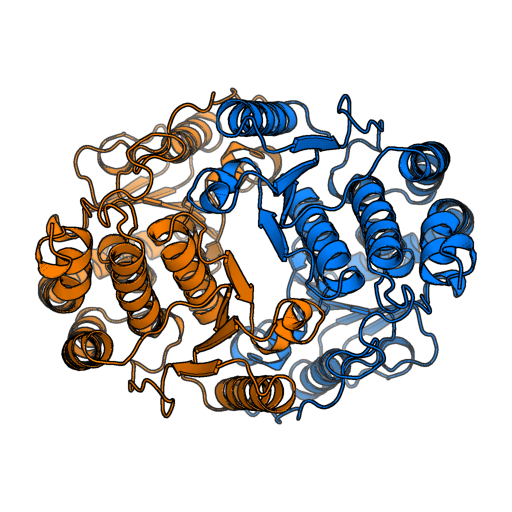1
ATOM 3366 C C . GLU B 1 104 ? 6.891 3.094 17.922 1 96 104 GLU B C 1
ATOM 3368 O O . GLU B 1 104 ? 8.047 2.773 17.625 1 96 104 GLU B O 1
ATOM 3373 N N . SER B 1 105 ? 6.48 4.375 18.094 1 96.44 105 SER B N 1
ATOM 3374 C CA . SER B 1 105 ? 7.48 5.438 18.062 1 96.44 105 SER B CA 1
ATOM 3375 C C . SER B 1 105 ? 8.547 5.23 19.125 1 96.44 105 SER B C 1
ATOM 3377 O O . SER B 1 105 ? 9.742 5.324 18.844 1 96.44 105 SER B O 1
ATOM 3379 N N . VAL B 1 106 ? 8.109 4.941 20.312 1 96.38 106 VAL B N 1
ATOM 3380 C CA . VAL B 1 106 ? 9.023 4.699 21.422 1 96.38 106 VAL B CA 1
ATOM 3381 C C . VAL B 1 106 ? 9.836 3.434 21.156 1 96.38 106 VAL B C 1
ATOM 3383 O O . VAL B 1 106 ? 11.039 3.393 21.422 1 96.38 106 VAL B O 1
ATOM 3386 N N . GLY B 1 107 ? 9.195 2.441 20.641 1 96.62 107 GLY B N 1
ATOM 3387 C CA . GLY B 1 107 ? 9.875 1.206 20.297 1 96.62 107 GLY B CA 1
ATOM 3388 C C . GLY B 1 107 ? 11.023 1.408 19.312 1 96.62 107 GLY B C 1
ATOM 3389 O O . GLY B 1 107 ? 12.078 0.782 19.453 1 96.62 107 GLY B O 1
ATOM 3390 N N . LEU B 1 108 ? 10.82 2.234 18.297 1 97 108 LEU B N 1
ATOM 3391 C CA . LEU B 1 108 ? 11.891 2.498 17.344 1 97 108 LEU B CA 1
ATOM 3392 C C . LEU B 1 108 ? 13.047 3.232 18.016 1 97 108 LEU B C 1
ATOM 3394 O O . LEU B 1 108 ? 14.211 2.945 17.734 1 97 108 LEU B O 1
ATOM 3398 N N . LEU B 1 109 ? 12.727 4.176 18.922 1 96.62 109 LEU B N 1
ATOM 3399 C CA . LEU B 1 109 ? 13.789 4.836 19.672 1 96.62 109 LEU B CA 1
ATOM 3400 C C . LEU B 1 109 ? 14.617 3.82 20.438 1 96.62 109 LEU B C 1
ATOM 3402 O O . LEU B 1 109 ? 15.852 3.873 20.422 1 96.62 109 LEU B O 1
ATOM 3406 N N . ASP B 1 110 ? 13.945 2.904 21.094 1 96 110 ASP B N 1
ATOM 3407 C CA . ASP B 1 110 ? 14.633 1.866 21.859 1 96 110 ASP B CA 1
ATOM 3408 C C . ASP B 1 110 ? 15.523 1.017 20.953 1 96 110 ASP B C 1
ATOM 3410 O O . ASP B 1 110 ? 16.672 0.724 21.297 1 96 110 ASP B O 1
ATOM 3414 N N . LEU B 1 111 ? 15.008 0.608 19.844 1 96.44 111 LEU B N 1
ATOM 3415 C CA . LEU B 1 111 ? 15.742 -0.239 18.906 1 96.44 111 LEU B CA 1
ATOM 3416 C C . LEU B 1 111 ? 16.984 0.474 18.391 1 96.44 111 LEU B C 1
ATOM 3418 O O . LEU B 1 111 ? 18.062 -0.127 18.297 1 96.44 111 LEU B O 1
ATOM 3422 N N . LEU B 1 112 ? 16.844 1.767 18 1 96.12 112 LEU B N 1
ATOM 3423 C CA . LEU B 1 112 ? 17.969 2.533 17.5 1 96.12 112 LEU B CA 1
ATOM 3424 C C . LEU B 1 112 ? 19.047 2.705 18.562 1 96.12 112 LEU B C 1
ATOM 3426 O O . LEU B 1 112 ? 20.234 2.58 18.281 1 96.12 112 LEU B O 1
ATOM 3430 N N . ASP B 1 113 ? 18.641 2.963 19.797 1 95.25 113 ASP B N 1
ATOM 3431 C CA . ASP B 1 113 ? 19.578 3.107 20.906 1 95.25 113 ASP B CA 1
ATOM 3432 C C . ASP B 1 113 ? 20.375 1.825 21.109 1 95.25 113 ASP B C 1
ATOM 3434 O O . ASP B 1 113 ? 21.594 1.873 21.344 1 95.25 113 ASP B O 1
ATOM 3438 N N . ALA B 1 114 ? 19.75 0.729 20.984 1 93.94 114 ALA B N 1
ATOM 3439 C CA . ALA B 1 114 ? 20.344 -0.557 21.328 1 93.94 114 ALA B CA 1
ATOM 3440 C C . ALA B 1 114 ? 21.172 -1.1 20.156 1 93.94 114 ALA B C 1
ATOM 3442 O O . ALA B 1 114 ? 22.203 -1.736 20.375 1 93.94 114 ALA B O 1
ATOM 3443 N N . HIS B 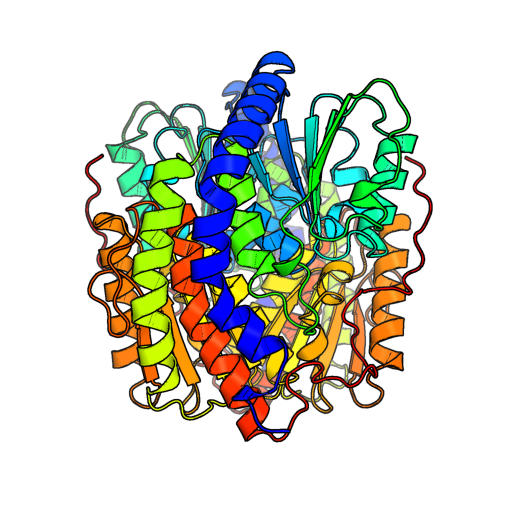1 115 ? 20.719 -0.845 18.938 1 94.06 115 HIS B N 1
ATOM 3444 C CA . HIS B 1 115 ? 21.266 -1.652 17.859 1 94.06 115 HIS B CA 1
ATOM 3445 C C . HIS B 1 115 ? 21.812 -0.772 16.734 1 94.06 115 HIS B C 1
ATOM 3447 O O . HIS B 1 115 ? 22.5 -1.264 15.836 1 94.06 115 HIS B O 1
ATOM 3453 N N . ALA B 1 116 ? 21.547 0.502 16.719 1 94.25 116 ALA B N 1
ATOM 3454 C CA . ALA B 1 116 ? 22.062 1.442 15.734 1 94.25 116 ALA B CA 1
ATOM 3455 C C . ALA B 1 116 ? 22.344 2.801 16.375 1 94.25 116 ALA B C 1
ATOM 3457 O O . ALA B 1 116 ? 21.891 3.832 15.883 1 94.25 116 ALA B O 1
ATOM 3458 N N . PRO B 1 117 ? 23.203 2.826 17.344 1 93.25 117 PRO B N 1
ATOM 3459 C CA . PRO B 1 117 ? 23.438 4.059 18.094 1 93.25 117 PRO B CA 1
ATOM 3460 C C . PRO B 1 117 ? 24.172 5.117 17.281 1 93.25 117 PRO B C 1
ATOM 3462 O O . PRO B 1 117 ? 24.25 6.277 17.688 1 93.25 117 PRO B O 1
ATOM 3465 N N . ARG B 1 118 ? 24.703 4.77 16.156 1 93.94 118 ARG B N 1
ATOM 3466 C CA . ARG B 1 118 ? 25.453 5.707 15.32 1 93.94 118 ARG B CA 1
ATOM 3467 C C . ARG B 1 118 ? 24.531 6.426 14.344 1 93.94 118 ARG B C 1
ATOM 3469 O O . ARG B 1 118 ? 24.938 7.402 13.703 1 93.94 118 ARG B O 1
ATOM 3476 N N . ALA B 1 119 ? 23.297 5.941 14.219 1 95.81 119 ALA B N 1
ATOM 3477 C CA . ALA B 1 119 ? 22.359 6.578 13.297 1 95.81 119 ALA B CA 1
ATOM 3478 C C . ALA B 1 119 ? 22.016 7.992 13.75 1 95.81 119 ALA B C 1
ATOM 3480 O O . ALA B 1 119 ? 21.75 8.227 14.93 1 95.81 119 ALA B O 1
ATOM 3481 N N . ASP B 1 120 ? 22.156 8.898 12.789 1 97 120 ASP B N 1
ATOM 3482 C CA . ASP B 1 120 ? 21.641 10.234 13.062 1 97 120 ASP B CA 1
ATOM 3483 C C . ASP B 1 120 ? 20.109 10.234 13.102 1 97 120 ASP B C 1
ATOM 3485 O O . ASP B 1 120 ? 19.469 9.398 12.469 1 97 120 ASP B O 1
ATOM 3489 N N . ARG B 1 121 ? 19.562 11.188 13.875 1 97.62 121 ARG B N 1
ATOM 3490 C CA . ARG B 1 121 ? 18.125 11.211 14.047 1 97.62 121 ARG B CA 1
ATOM 3491 C C . ARG B 1 121 ? 17.562 12.625 13.875 1 97.62 121 ARG B C 1
ATOM 3493 O O . ARG B 1 121 ? 18.172 13.594 14.336 1 97.62 121 ARG B O 1
ATOM 3500 N N . LEU B 1 122 ? 16.5 12.75 13.172 1 98.69 122 LEU B N 1
ATOM 3501 C CA . LEU B 1 122 ? 15.656 13.945 13.102 1 98.69 122 LEU B CA 1
ATOM 3502 C C . LEU B 1 122 ? 14.219 13.633 13.477 1 98.69 122 LEU B C 1
ATOM 3504 O O . LEU B 1 122 ? 13.562 12.82 12.82 1 98.69 122 LEU B O 1
ATOM 3508 N N . HIS B 1 123 ? 13.758 14.211 14.547 1 98.75 123 HIS B N 1
ATOM 3509 C CA . HIS B 1 123 ? 12.375 14.016 14.969 1 98.75 123 HIS B CA 1
ATOM 3510 C C . HIS B 1 123 ? 11.516 15.219 14.609 1 98.75 123 HIS B C 1
ATOM 3512 O O . HIS B 1 123 ? 11.859 16.359 14.93 1 98.75 123 HIS B O 1
ATOM 3518 N N . VAL B 1 124 ? 10.422 15.031 13.883 1 98.94 124 VAL B N 1
ATOM 3519 C CA . VAL B 1 124 ? 9.43 16.047 13.547 1 98.94 124 VAL B CA 1
ATOM 3520 C C . VAL B 1 124 ? 8.125 15.75 14.281 1 98.94 124 VAL B C 1
ATOM 3522 O O . VAL B 1 124 ? 7.465 14.742 14.023 1 98.94 124 VAL B O 1
ATOM 3525 N N . THR B 1 125 ? 7.711 16.594 15.18 1 98.81 125 THR B N 1
ATOM 3526 C CA . THR B 1 125 ? 6.574 16.281 16.047 1 98.81 125 THR B CA 1
ATOM 3527 C C . THR B 1 125 ? 5.816 17.547 16.422 1 98.81 125 THR B C 1
ATOM 3529 O O . THR B 1 125 ? 6.332 18.656 16.25 1 98.81 125 THR B O 1
ATOM 3532 N N . CYS B 1 126 ? 4.582 17.359 16.844 1 98.69 126 CYS B N 1
ATOM 3533 C CA . CYS B 1 126 ? 3.729 18.484 17.219 1 98.69 126 CYS B CA 1
ATOM 3534 C C . CYS B 1 126 ? 3.711 18.672 18.734 1 98.69 126 CYS B C 1
ATOM 3536 O O . CYS B 1 126 ? 3.275 19.703 19.234 1 98.69 126 CYS B O 1
ATOM 3538 N N . ASN B 1 127 ? 4.16 17.719 19.469 1 98.44 127 ASN B N 1
ATOM 3539 C CA . ASN B 1 127 ? 4.031 17.703 20.922 1 98.44 127 ASN B CA 1
ATOM 3540 C C . ASN B 1 127 ? 5.379 17.906 21.609 1 98.44 127 ASN B C 1
ATOM 3542 O O . ASN B 1 127 ? 6.223 17 21.609 1 98.44 127 ASN B O 1
ATOM 3546 N N . PRO B 1 128 ? 5.531 19.047 22.25 1 98.06 128 PRO B N 1
ATOM 3547 C CA . PRO B 1 128 ? 6.82 19.312 22.891 1 98.06 128 PRO B CA 1
ATOM 3548 C C . PRO B 1 128 ? 7.078 18.438 24.109 1 98.06 128 PRO B C 1
ATOM 3550 O O . PRO B 1 128 ? 8.219 18.344 24.578 1 98.06 128 PRO B O 1
ATOM 3553 N N . ALA B 1 129 ? 6.066 17.781 24.562 1 98 129 ALA B N 1
ATOM 3554 C CA . ALA B 1 129 ? 6.199 16.984 25.781 1 98 129 ALA B CA 1
ATOM 3555 C C . ALA B 1 129 ? 6.375 15.5 25.453 1 98 129 ALA B C 1
ATOM 3557 O O . ALA B 1 129 ? 6.66 14.688 26.328 1 98 129 ALA B O 1
ATOM 3558 N N . GLY B 1 130 ? 6.227 15.109 24.203 1 97.62 130 GLY B N 1
ATOM 3559 C CA . GLY B 1 130 ? 6.285 13.711 23.812 1 97.62 130 GLY B CA 1
ATOM 3560 C C . GLY B 1 130 ? 7.699 13.164 23.75 1 97.62 130 GLY B C 1
ATOM 3561 O O . GLY B 1 130 ? 8.664 13.93 23.766 1 97.62 130 GLY B O 1
ATOM 3562 N N . ALA B 1 131 ? 7.812 11.891 23.656 1 97.38 131 ALA B N 1
ATOM 3563 C CA . ALA B 1 131 ? 9.102 11.203 23.625 1 97.38 131 ALA B CA 1
ATOM 3564 C C . ALA B 1 131 ? 9.938 11.664 22.453 1 97.38 131 ALA B C 1
ATOM 3566 O O . ALA B 1 131 ? 11.156 11.82 22.562 1 97.38 131 ALA B O 1
ATOM 3567 N N . LEU B 1 132 ? 9.352 11.898 21.297 1 98 132 LEU B N 1
ATOM 3568 C CA . LEU B 1 132 ? 10.109 12.32 20.125 1 98 132 LEU B CA 1
ATOM 3569 C C . LEU B 1 132 ? 10.75 13.688 20.344 1 98 132 LEU B C 1
ATOM 3571 O O . LEU B 1 132 ? 11.805 13.984 19.766 1 98 132 LEU B O 1
ATOM 3575 N N . ALA B 1 133 ? 10.109 14.484 21.156 1 98.19 133 ALA B N 1
ATOM 3576 C CA . ALA B 1 133 ? 10.617 15.828 21.391 1 98.19 133 ALA B CA 1
ATOM 3577 C C . ALA B 1 133 ? 11.633 15.836 22.547 1 98.19 133 ALA B C 1
ATOM 3579 O O . ALA B 1 133 ? 12.539 16.672 22.578 1 98.19 133 ALA B O 1
ATOM 3580 N N . THR B 1 134 ? 11.531 14.844 23.453 1 97.81 134 THR B N 1
ATOM 3581 C CA . THR B 1 134 ? 12.203 15.062 24.719 1 97.81 134 THR B CA 1
ATOM 3582 C C . THR B 1 134 ? 13.281 14.008 24.953 1 97.81 134 THR B C 1
ATOM 3584 O O . THR B 1 134 ? 14.242 14.242 25.703 1 97.81 134 THR B O 1
ATOM 3587 N N . ARG B 1 135 ? 13.125 12.875 24.406 1 95.94 135 ARG B N 1
ATOM 3588 C CA . ARG B 1 135 ? 14.055 11.789 24.719 1 95.94 135 ARG B CA 1
ATOM 3589 C C . ARG B 1 135 ? 15.414 12.039 24.078 1 95.94 135 ARG B C 1
ATOM 3591 O O . ARG B 1 135 ? 15.492 12.344 22.875 1 95.94 135 ARG B O 1
ATOM 3598 N N . ALA B 1 136 ? 16.406 11.852 24.875 1 92.06 136 ALA B N 1
ATOM 3599 C CA . ALA B 1 136 ? 17.781 11.961 24.359 1 92.06 136 ALA B CA 1
ATOM 3600 C C . ALA B 1 136 ? 18.188 10.695 23.609 1 92.06 136 ALA B C 1
ATOM 3602 O O . ALA B 1 136 ? 17.641 9.609 23.859 1 92.06 136 ALA B O 1
ATOM 3603 N N . SER B 1 137 ? 18.969 10.852 22.609 1 86.12 137 SER B N 1
ATOM 3604 C CA . SER B 1 137 ? 19.516 9.695 21.891 1 86.12 137 SER B CA 1
ATOM 3605 C C . SER B 1 137 ? 20.719 9.117 22.641 1 86.12 137 SER B C 1
ATOM 3607 O O . SER B 1 137 ? 21.531 9.859 23.188 1 86.12 137 SER B O 1
ATOM 3609 N N . ALA B 1 138 ? 20.625 7.812 22.594 1 82.56 138 ALA B N 1
ATOM 3610 C CA . ALA B 1 138 ? 21.781 7.117 23.156 1 82.56 138 ALA B CA 1
ATOM 3611 C C . ALA B 1 138 ? 22.828 6.809 22.094 1 82.56 138 ALA B C 1
ATOM 3613 O O . ALA B 1 138 ? 22.484 6.578 20.938 1 82.56 138 ALA B O 1
ATOM 3614 N N . GLY B 1 139 ? 24.016 7.391 22.125 1 79.62 139 GLY B N 1
ATOM 3615 C CA . GLY B 1 139 ? 25.047 6.965 21.2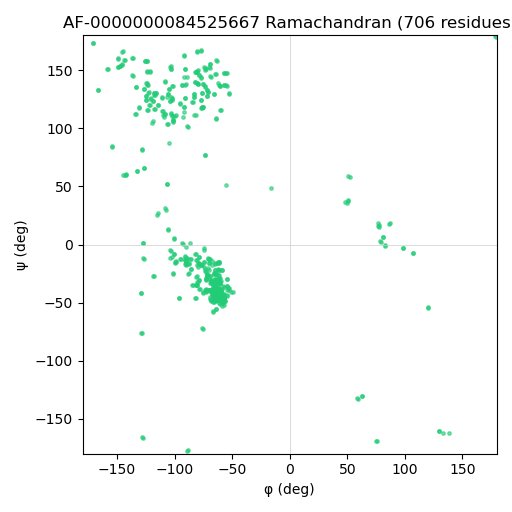03 1 79.62 139 GLY B CA 1
ATOM 3616 C C . GLY B 1 139 ? 25.75 8.125 20.516 1 79.62 139 GLY B C 1
ATOM 3617 O O . GLY B 1 139 ? 25.641 9.273 20.953 1 79.62 139 GLY B O 1
ATOM 3618 N N . ALA B 1 140 ? 26.422 7.75 19.391 1 88.19 140 ALA B N 1
ATOM 3619 C CA . ALA B 1 140 ? 27.328 8.68 18.734 1 88.19 140 ALA B CA 1
ATOM 3620 C C . ALA B 1 140 ? 26.609 9.508 17.672 1 88.19 140 ALA B C 1
ATOM 3622 O O . ALA B 1 140 ? 27.125 10.531 17.219 1 88.19 140 ALA B O 1
ATOM 3623 N N . GLY B 1 141 ? 25.391 9.039 17.297 1 93.38 141 GLY B N 1
ATOM 3624 C CA . GLY B 1 141 ? 24.641 9.805 16.297 1 93.38 141 GLY B CA 1
ATOM 3625 C C . GLY B 1 141 ? 24.156 11.141 16.828 1 93.38 141 GLY B C 1
ATOM 3626 O O . GLY B 1 141 ? 24 11.32 18.031 1 93.38 141 GLY B O 1
ATOM 3627 N N . GLN B 1 142 ? 23.938 12.078 15.93 1 96.56 142 GLN B N 1
ATOM 3628 C CA . GLN B 1 142 ? 23.391 13.375 16.328 1 96.56 142 GLN B CA 1
ATOM 3629 C C . GLN B 1 142 ? 21.875 13.367 16.266 1 96.56 142 GLN B C 1
ATOM 3631 O O . GLN B 1 142 ? 21.281 12.594 15.508 1 96.56 142 GLN B O 1
ATOM 3636 N N . LEU B 1 143 ? 21.297 14.156 17.078 1 97.44 143 LEU B N 1
ATOM 3637 C CA . LEU B 1 143 ? 19.844 14.289 17.141 1 97.44 143 LEU B CA 1
ATOM 3638 C C . LEU B 1 143 ? 19.422 15.742 16.922 1 97.44 143 LEU B C 1
ATOM 3640 O O . LEU B 1 143 ? 20.016 16.656 17.5 1 97.44 143 LEU B O 1
ATOM 3644 N N . ARG B 1 144 ? 18.484 15.922 16.047 1 98 144 ARG B N 1
ATOM 3645 C CA . ARG B 1 144 ? 17.781 17.188 15.898 1 98 144 ARG B CA 1
ATOM 3646 C C . ARG B 1 144 ? 16.266 16.984 16.047 1 98 144 ARG B C 1
ATOM 3648 O O . ARG B 1 144 ? 15.742 15.922 15.719 1 98 144 ARG B O 1
ATOM 3655 N N . VAL B 1 145 ? 15.641 18.031 16.578 1 98.5 145 VAL B N 1
ATOM 3656 C CA . VAL B 1 145 ? 14.188 18.016 16.734 1 98.5 145 VAL B CA 1
ATOM 3657 C C . VAL B 1 145 ? 13.578 19.234 16.047 1 98.5 145 VAL B C 1
ATOM 3659 O O . VAL B 1 145 ? 14.031 20.375 16.25 1 98.5 145 VAL B O 1
ATOM 3662 N N . LEU B 1 146 ? 12.641 19.016 15.219 1 98.88 146 LEU B N 1
ATOM 3663 C CA . LEU B 1 146 ? 11.805 20.078 14.672 1 98.88 146 LEU B CA 1
ATOM 3664 C C . LEU B 1 146 ? 10.422 20.062 15.305 1 98.88 146 LEU B C 1
ATOM 3666 O O . LEU B 1 146 ? 9.586 19.203 14.961 1 98.88 146 LEU B O 1
ATOM 3670 N N . LEU B 1 147 ? 10.188 20.969 16.203 1 98.81 147 LEU B N 1
ATOM 3671 C CA . LEU B 1 147 ? 8.883 21.141 16.828 1 98.81 147 LEU B CA 1
ATOM 3672 C C . LEU B 1 147 ? 7.977 22.016 15.969 1 98.81 147 LEU B C 1
ATOM 3674 O O . LEU B 1 147 ? 8.328 23.156 15.641 1 98.81 147 LEU B O 1
ATOM 3678 N N . LEU B 1 148 ? 6.848 21.453 15.617 1 98.88 148 LEU B N 1
ATOM 3679 C CA . LEU B 1 148 ? 5.879 22.172 14.797 1 98.88 148 LEU B CA 1
ATOM 3680 C C . LEU B 1 148 ? 5.047 23.125 15.656 1 98.88 148 LEU B C 1
ATOM 3682 O O . LEU B 1 148 ? 5.09 23.047 16.891 1 98.88 148 LEU B O 1
ATOM 3686 N N . PRO B 1 149 ? 4.324 24.047 14.977 1 98.62 149 PRO B N 1
ATOM 3687 C CA . PRO B 1 149 ? 3.502 24.984 15.75 1 98.62 149 PRO B CA 1
ATOM 3688 C C . PRO B 1 149 ? 2.494 24.266 16.656 1 98.62 149 PRO B C 1
ATOM 3690 O O . PRO B 1 149 ? 1.938 23.234 16.266 1 98.62 149 PRO B O 1
ATOM 3693 N N . GLU B 1 150 ? 2.223 24.844 17.75 1 97.62 150 GLU B N 1
ATOM 3694 C CA . GLU B 1 150 ? 1.341 24.25 18.75 1 97.62 150 GLU B CA 1
ATOM 3695 C C . GLU B 1 150 ? -0.038 23.969 18.172 1 97.62 150 GLU B C 1
ATOM 3697 O O . GLU B 1 150 ? -0.68 22.984 18.531 1 97.62 150 GLU B O 1
ATOM 3702 N N . GLU B 1 151 ? -0.473 24.844 17.297 1 97.44 151 GLU B N 1
ATOM 3703 C CA . GLU B 1 151 ? -1.798 24.719 16.688 1 97.44 151 GLU B CA 1
ATOM 3704 C C . GLU B 1 151 ? -1.932 23.422 15.898 1 97.44 151 GLU B C 1
ATOM 3706 O O . GLU B 1 151 ? -3.043 23 15.57 1 97.44 151 GLU B O 1
ATOM 3711 N N . THR B 1 152 ? -0.791 22.75 15.602 1 98.5 152 THR B N 1
ATOM 3712 C CA . THR B 1 152 ? -0.82 21.562 14.773 1 98.5 152 THR B CA 1
ATOM 3713 C C . THR B 1 152 ? -0.984 20.312 15.633 1 98.5 152 THR B C 1
ATOM 3715 O O . THR B 1 152 ? -1.11 19.203 15.109 1 98.5 152 THR B O 1
ATOM 3718 N N . HIS B 1 153 ? -0.849 20.5 16.953 1 98.12 153 HIS B N 1
ATOM 3719 C CA . HIS B 1 153 ? -1.119 19.359 17.828 1 98.12 153 HIS B CA 1
ATOM 3720 C C . HIS B 1 153 ? -2.613 19.078 17.906 1 98.12 153 HIS B C 1
ATOM 3722 O O . HIS B 1 153 ? -3.236 19.266 18.953 1 98.12 153 HIS B O 1
ATOM 3728 N N . ASP B 1 154 ? -3.162 18.453 16.844 1 97.25 154 ASP B N 1
ATOM 3729 C CA . ASP B 1 154 ? -4.594 18.234 16.672 1 97.25 154 ASP B CA 1
ATOM 3730 C C . ASP B 1 154 ? -5.207 17.562 17.891 1 97.25 154 ASP B C 1
ATOM 3732 O O . ASP B 1 154 ? -4.695 16.547 18.359 1 97.25 154 ASP B O 1
ATOM 3736 N N . ALA B 1 155 ? -6.27 18.156 18.344 1 96.69 155 ALA B N 1
ATOM 3737 C CA . ALA B 1 155 ? -7.027 17.562 19.438 1 96.69 155 ALA B CA 1
ATOM 3738 C C . ALA B 1 155 ? -7.938 16.438 18.938 1 96.69 155 ALA B C 1
ATOM 3740 O O . ALA B 1 155 ? -8.211 15.484 19.672 1 96.69 155 ALA B O 1
ATOM 3741 N N . GLY B 1 156 ? -8.422 16.578 17.734 1 96.69 156 GLY B N 1
ATOM 3742 C CA . GLY B 1 156 ? -9.25 15.547 17.141 1 96.69 156 GLY B CA 1
ATOM 3743 C C . GLY B 1 156 ? -8.508 14.25 16.922 1 96.69 156 GLY B C 1
ATOM 3744 O O . GLY B 1 156 ? -7.277 14.234 16.844 1 96.69 156 GLY B O 1
ATOM 3745 N N . PHE B 1 157 ? -9.234 13.156 16.797 1 95.81 157 PHE B N 1
ATOM 3746 C CA . PHE B 1 157 ? -8.688 11.828 16.578 1 95.81 157 PHE B CA 1
ATOM 3747 C C . PHE B 1 157 ? -7.855 11.789 15.297 1 95.81 157 PHE B C 1
ATOM 3749 O O . PHE B 1 157 ? -6.703 11.352 15.312 1 95.81 157 PHE B O 1
ATOM 3756 N N . ALA B 1 158 ? -8.484 12.242 14.195 1 97.06 158 ALA B N 1
ATOM 3757 C CA . ALA B 1 158 ? -7.82 12.188 12.898 1 97.06 158 ALA B CA 1
ATOM 3758 C C . ALA B 1 158 ? -6.836 13.344 12.734 1 97.06 158 ALA B C 1
ATOM 3760 O O . ALA B 1 158 ? -7.129 14.477 13.141 1 97.06 158 ALA B O 1
ATOM 3761 N N . MET B 1 159 ? -5.688 13.062 12.188 1 98.31 159 MET B N 1
ATOM 3762 C CA . MET B 1 159 ? -4.73 14.117 11.852 1 98.31 159 MET B CA 1
ATOM 3763 C C . MET B 1 159 ? -5.223 14.938 10.664 1 98.31 159 MET B C 1
ATOM 3765 O O . MET B 1 159 ? -5.66 14.383 9.656 1 98.31 159 MET B O 1
ATOM 3769 N N . THR B 1 160 ? -5.191 16.266 10.797 1 98.69 160 THR B N 1
ATOM 3770 C CA . THR B 1 160 ? -5.543 17.156 9.711 1 98.69 160 THR B CA 1
ATOM 3771 C C . THR B 1 160 ? -4.449 18.203 9.492 1 98.69 160 THR B C 1
ATOM 3773 O O . THR B 1 160 ? -3.51 17.984 8.727 1 98.69 160 THR B O 1
ATOM 3776 N N . SER B 1 161 ? -4.414 19.234 10.43 1 98.81 161 SER B N 1
ATOM 3777 C CA . SER B 1 161 ? -3.379 20.266 10.32 1 98.81 161 SER B CA 1
ATOM 3778 C C . SER B 1 161 ? -2.002 19.688 10.641 1 98.81 161 SER B C 1
ATOM 3780 O O . SER B 1 161 ? -0.996 20.141 10.086 1 98.81 161 SER B O 1
ATOM 3782 N N . SER B 1 162 ? -1.945 18.719 11.562 1 98.81 162 SER B N 1
ATOM 3783 C CA . SER B 1 162 ? -0.684 18.062 11.898 1 98.81 162 SER B CA 1
ATOM 3784 C C . SER B 1 162 ? -0.083 17.359 10.68 1 98.81 162 SER B C 1
ATOM 3786 O O . SER B 1 162 ? 1.12 17.469 10.43 1 98.81 162 SER B O 1
ATOM 3788 N N . PHE B 1 163 ? -0.95 16.703 9.906 1 98.94 163 PHE B N 1
ATOM 3789 C CA . PHE B 1 163 ? -0.48 15.992 8.727 1 98.94 163 PHE B CA 1
ATOM 3790 C C . PHE B 1 163 ? 0.113 16.953 7.707 1 98.94 163 PHE B C 1
ATOM 3792 O O . PHE B 1 163 ? 1.267 16.812 7.301 1 98.94 163 PHE B O 1
ATOM 3799 N N . THR B 1 164 ? -0.64 17.953 7.289 1 98.94 164 THR B N 1
ATOM 3800 C CA . THR B 1 164 ? -0.225 18.812 6.188 1 98.94 164 THR B CA 1
ATOM 3801 C C . THR B 1 164 ? 0.996 19.641 6.578 1 98.94 164 THR B C 1
ATOM 3803 O O . THR B 1 164 ? 1.938 19.781 5.797 1 98.94 164 THR B O 1
ATOM 3806 N N . THR B 1 165 ? 1.004 20.156 7.789 1 98.94 165 THR B N 1
ATOM 3807 C CA . THR B 1 165 ? 2.135 20.969 8.227 1 98.94 165 THR B CA 1
ATOM 3808 C C . THR B 1 165 ? 3.393 20.109 8.359 1 98.94 165 THR B C 1
ATOM 3810 O O . THR B 1 165 ? 4.488 20.562 8.023 1 98.94 165 THR B O 1
ATOM 3813 N N . MET B 1 166 ? 3.225 18.906 8.875 1 98.94 166 MET B N 1
ATOM 3814 C CA . MET B 1 166 ? 4.34 17.984 8.992 1 98.94 166 MET B CA 1
ATOM 3815 C C . MET B 1 166 ? 4.934 17.672 7.625 1 98.94 166 MET B C 1
ATOM 3817 O O . MET B 1 166 ? 6.156 17.656 7.461 1 98.94 166 MET B O 1
ATOM 3821 N N . LEU B 1 167 ? 4.066 17.422 6.625 1 98.94 167 LEU B N 1
ATOM 3822 C CA . LEU B 1 167 ? 4.531 17.125 5.273 1 98.94 167 LEU B CA 1
ATOM 3823 C C . LEU B 1 167 ? 5.297 18.312 4.688 1 98.94 167 LEU B C 1
ATOM 3825 O O . LEU B 1 167 ? 6.406 18.156 4.176 1 98.94 167 LEU B O 1
ATOM 3829 N N . LEU B 1 168 ? 4.738 19.5 4.805 1 98.94 168 LEU B N 1
ATOM 3830 C CA . LEU B 1 168 ? 5.391 20.688 4.27 1 98.94 168 LEU B CA 1
ATOM 3831 C C . LEU B 1 168 ? 6.727 20.938 4.957 1 98.94 168 LEU B C 1
ATOM 3833 O O . LEU B 1 168 ? 7.703 21.328 4.309 1 98.94 168 LEU B O 1
ATOM 3837 N N . SER B 1 169 ? 6.773 20.703 6.211 1 98.94 169 SER B N 1
ATOM 3838 C CA . SER B 1 169 ? 8.008 20.875 6.969 1 98.94 169 SER B CA 1
ATOM 3839 C C . SER B 1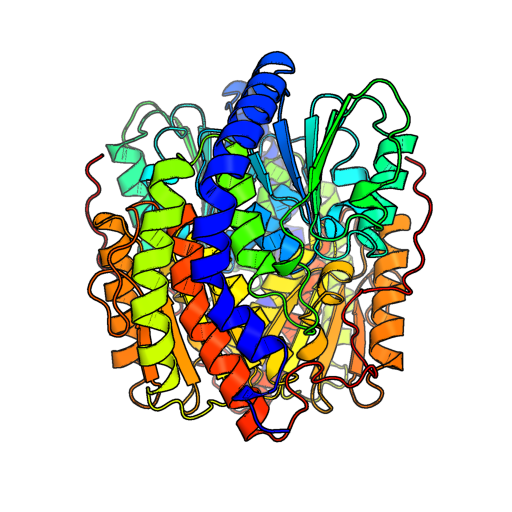 169 ? 9.07 19.875 6.535 1 98.94 169 SER B C 1
ATOM 3841 O O . SER B 1 169 ? 10.242 20.219 6.383 1 98.94 169 SER B O 1
ATOM 3843 N N . ALA B 1 170 ? 8.656 18.625 6.383 1 98.88 170 ALA B N 1
ATOM 3844 C CA . ALA B 1 170 ? 9.57 17.594 5.91 1 98.88 170 ALA B CA 1
ATOM 3845 C C . ALA B 1 170 ? 10.148 17.953 4.543 1 98.88 170 ALA B C 1
ATOM 3847 O O . ALA B 1 170 ? 11.359 17.875 4.336 1 98.88 170 ALA B O 1
ATOM 3848 N N . LEU B 1 171 ? 9.266 18.344 3.613 1 98.75 171 LEU B N 1
ATOM 3849 C CA . LEU B 1 171 ? 9.695 18.703 2.266 1 98.75 171 LEU B CA 1
ATOM 3850 C C . LEU B 1 171 ? 10.672 19.875 2.299 1 98.75 171 LEU B C 1
ATOM 3852 O O . LEU B 1 171 ? 11.648 19.891 1.548 1 98.75 171 LEU B O 1
ATOM 3856 N N . ALA B 1 172 ? 10.398 20.844 3.16 1 98.75 172 ALA B N 1
ATOM 3857 C CA . ALA B 1 172 ? 11.289 21.984 3.279 1 98.75 172 ALA B CA 1
ATOM 3858 C C . ALA B 1 172 ? 12.664 21.562 3.787 1 98.75 172 ALA B C 1
ATOM 3860 O O . ALA B 1 172 ? 13.688 21.953 3.215 1 98.75 172 ALA B O 1
ATOM 3861 N N . CYS B 1 173 ? 12.719 20.75 4.824 1 98.62 173 CYS B N 1
ATOM 3862 C CA . CYS B 1 173 ? 13.969 20.328 5.438 1 98.62 173 CYS B CA 1
ATOM 3863 C C . CYS B 1 173 ? 14.789 19.469 4.469 1 98.62 173 CYS B C 1
ATOM 3865 O O . CYS B 1 173 ? 16.016 19.484 4.523 1 98.62 173 CYS B O 1
ATOM 3867 N N . LEU B 1 174 ? 14.117 18.766 3.592 1 98 174 LEU B N 1
ATOM 3868 C CA . LEU B 1 174 ? 14.781 17.859 2.668 1 98 174 LEU B CA 1
ATOM 3869 C C . LEU B 1 174 ? 15.094 18.547 1.345 1 98 174 LEU B C 1
ATOM 3871 O O . LEU B 1 174 ? 15.555 17.906 0.397 1 98 174 LEU B O 1
ATOM 3875 N N . GLY B 1 175 ? 14.75 19.812 1.22 1 96.38 175 GLY B N 1
ATOM 3876 C CA . GLY B 1 175 ? 15.117 20.625 0.07 1 96.38 175 GLY B CA 1
ATOM 3877 C C . GLY B 1 175 ? 14.133 20.516 -1.079 1 96.38 175 GLY B C 1
ATOM 3878 O O . GLY B 1 175 ? 14.477 20.797 -2.229 1 96.38 175 GLY B O 1
ATOM 3879 N N . GLY B 1 176 ? 12.93 20.031 -0.762 1 96.75 176 GLY B N 1
ATOM 3880 C CA . GLY B 1 176 ? 11.953 19.797 -1.812 1 96.75 176 GLY B CA 1
ATOM 3881 C C . GLY B 1 176 ? 11.133 21.031 -2.145 1 96.75 176 GLY B C 1
ATOM 3882 O O . GLY B 1 176 ? 10.508 21.094 -3.205 1 96.75 176 GLY B O 1
ATOM 3883 N N . ILE B 1 177 ? 11.078 21.984 -1.221 1 97.75 177 ILE B N 1
ATOM 3884 C CA . ILE B 1 177 ? 10.344 23.219 -1.469 1 97.75 177 ILE B CA 1
ATOM 3885 C C . ILE B 1 177 ? 11.055 24.375 -0.78 1 97.75 177 ILE B C 1
ATOM 3887 O O . ILE B 1 177 ? 11.82 24.172 0.167 1 97.75 177 ILE B O 1
ATOM 3891 N N . ASP B 1 178 ? 10.836 25.562 -1.298 1 97.75 178 ASP B N 1
ATOM 3892 C CA . ASP B 1 178 ? 11.117 26.797 -0.582 1 97.75 178 ASP B CA 1
ATOM 3893 C C . ASP B 1 178 ? 9.914 27.234 0.243 1 97.75 178 ASP B C 1
ATOM 3895 O O . ASP B 1 178 ? 8.945 27.781 -0.302 1 97.75 178 ASP B O 1
ATOM 3899 N N . PRO B 1 179 ? 10.008 26.969 1.557 1 98.12 179 PRO B N 1
ATOM 3900 C CA . PRO B 1 179 ? 8.797 27.219 2.352 1 98.12 179 PRO B CA 1
ATOM 3901 C C . PRO B 1 179 ? 8.359 28.672 2.32 1 98.12 179 PRO B C 1
ATOM 3903 O O . PRO B 1 179 ? 7.16 28.969 2.412 1 98.12 179 PRO B O 1
ATOM 3906 N N . ALA B 1 180 ? 9.234 29.641 2.154 1 97.38 180 ALA B N 1
ATOM 3907 C CA . ALA B 1 180 ? 8.883 31.062 2.121 1 97.38 180 ALA B CA 1
ATOM 3908 C C . ALA B 1 180 ? 7.957 31.359 0.952 1 97.38 180 ALA B C 1
ATOM 3910 O O . ALA B 1 180 ? 7.09 32.25 1.055 1 97.38 180 ALA B O 1
ATOM 3911 N N . ALA B 1 181 ? 8.117 30.688 -0.084 1 97.19 181 ALA B N 1
ATOM 3912 C CA . ALA B 1 181 ? 7.289 30.906 -1.271 1 97.19 181 ALA B CA 1
ATOM 3913 C C . ALA B 1 181 ? 6.125 29.922 -1.315 1 97.19 181 ALA B C 1
ATOM 3915 O O . ALA B 1 181 ? 4.984 30.312 -1.571 1 97.19 181 ALA B O 1
ATOM 3916 N N . ALA B 1 182 ? 6.359 28.656 -1.075 1 98.06 182 ALA B N 1
ATOM 3917 C CA . ALA B 1 182 ? 5.395 27.578 -1.289 1 98.06 182 ALA B CA 1
ATOM 3918 C C . ALA B 1 182 ? 4.246 27.672 -0.289 1 98.06 182 ALA B C 1
ATOM 3920 O O . ALA B 1 182 ? 3.08 27.5 -0.657 1 98.06 182 ALA B O 1
ATOM 3921 N N . LEU B 1 183 ? 4.57 27.875 1.001 1 98.69 183 LEU B N 1
ATOM 3922 C CA . LEU B 1 183 ? 3.551 27.781 2.041 1 98.69 183 LEU B CA 1
ATOM 3923 C C . LEU B 1 183 ? 2.508 28.891 1.875 1 98.69 183 LEU B C 1
ATOM 3925 O O . LEU B 1 183 ? 1.306 28.625 1.913 1 98.69 183 LEU B O 1
ATOM 3929 N N . PRO B 1 184 ? 2.924 30.188 1.648 1 98.38 184 PRO B N 1
ATOM 3930 C CA . PRO B 1 184 ? 1.914 31.219 1.416 1 98.38 184 PRO B CA 1
ATOM 3931 C C . PRO B 1 184 ? 1.066 30.953 0.175 1 98.38 184 PRO B C 1
ATOM 3933 O O . PRO B 1 184 ? -0.143 31.203 0.184 1 98.38 184 PRO B O 1
ATOM 3936 N N . ALA B 1 185 ? 1.647 30.453 -0.869 1 98.19 185 ALA B N 1
ATOM 3937 C CA . ALA B 1 185 ? 0.905 30.156 -2.09 1 98.19 185 ALA B CA 1
ATOM 3938 C C . ALA B 1 185 ? -0.129 29.062 -1.849 1 98.19 185 ALA B C 1
ATOM 3940 O O . ALA B 1 185 ? -1.272 29.172 -2.299 1 98.19 185 ALA B O 1
ATOM 3941 N N . LEU B 1 186 ? 0.266 28.031 -1.193 1 98.81 186 LEU B N 1
ATOM 3942 C CA . LEU B 1 186 ? -0.64 26.938 -0.853 1 98.81 186 LEU B CA 1
ATOM 3943 C C . LEU B 1 186 ? -1.755 27.422 0.067 1 98.81 186 LEU B C 1
ATOM 3945 O O . LEU B 1 186 ? -2.908 27.016 -0.079 1 98.81 186 LEU B O 1
ATOM 3949 N N . ALA B 1 187 ? -1.369 28.297 1.021 1 98.88 187 ALA B N 1
ATOM 3950 C CA . ALA B 1 187 ? -2.348 28.844 1.952 1 98.88 187 ALA B CA 1
ATOM 3951 C C . ALA B 1 187 ? -3.436 29.625 1.21 1 98.88 187 ALA B C 1
ATOM 3953 O O . ALA B 1 187 ? -4.621 29.5 1.533 1 98.88 187 ALA B O 1
ATOM 3954 N N . GLU B 1 188 ? -3.039 30.391 0.275 1 98.5 188 GLU B N 1
ATOM 3955 C CA . GLU B 1 188 ? -3.988 31.156 -0.515 1 98.5 188 GLU B CA 1
ATOM 3956 C C . GLU B 1 188 ? -4.98 30.25 -1.237 1 98.5 188 GLU B C 1
ATOM 3958 O O . GLU B 1 188 ? -6.184 30.5 -1.225 1 98.5 188 GLU B O 1
ATOM 3963 N N . GLU B 1 189 ? -4.52 29.219 -1.829 1 98.5 189 GLU B N 1
ATOM 3964 C CA . GLU B 1 189 ? -5.379 28.266 -2.527 1 98.5 189 GLU B CA 1
ATOM 3965 C C . GLU B 1 189 ? -6.316 27.562 -1.555 1 98.5 189 GLU B C 1
ATOM 3967 O O . GLU B 1 189 ? -7.5 27.375 -1.845 1 98.5 189 GLU B O 1
ATOM 3972 N N . ALA B 1 190 ? -5.797 27.156 -0.438 1 98.81 190 ALA B N 1
ATOM 3973 C CA . ALA B 1 190 ? -6.598 26.438 0.553 1 98.81 190 ALA B CA 1
ATOM 3974 C C . ALA B 1 190 ? -7.719 27.328 1.092 1 98.81 190 ALA B C 1
ATOM 3976 O O . ALA B 1 190 ? -8.82 26.844 1.369 1 98.81 190 ALA B O 1
ATOM 3977 N N . ARG B 1 191 ? -7.414 28.641 1.274 1 98.38 191 ARG B N 1
ATOM 3978 C CA . ARG B 1 191 ? -8.414 29.578 1.778 1 98.38 191 ARG B CA 1
ATOM 3979 C C . ARG B 1 191 ? -9.617 29.656 0.839 1 98.38 191 ARG B C 1
ATOM 3981 O O . ARG B 1 191 ? -10.75 29.828 1.288 1 98.38 191 ARG B O 1
ATOM 3988 N N . ALA B 1 192 ? -9.391 29.531 -0.397 1 97.44 192 ALA B N 1
ATOM 3989 C CA . ALA B 1 192 ? -10.461 29.562 -1.388 1 97.44 192 ALA B CA 1
ATOM 3990 C C . ALA B 1 192 ? -11.172 28.219 -1.471 1 97.44 192 ALA B C 1
ATOM 3992 O O . ALA B 1 192 ? -12.398 28.156 -1.64 1 97.44 192 ALA B O 1
ATOM 3993 N N . LEU B 1 193 ? -10.469 27.156 -1.301 1 98.12 193 LEU B N 1
ATOM 3994 C CA . LEU B 1 193 ? -10.953 25.797 -1.507 1 98.12 193 LEU B CA 1
ATOM 3995 C C . LEU B 1 193 ? -11.859 25.375 -0.362 1 98.12 193 LEU B C 1
ATOM 3997 O O . LEU B 1 193 ? -12.898 24.734 -0.589 1 98.12 193 LEU B O 1
ATOM 4001 N N . LEU B 1 194 ? -11.5 25.703 0.877 1 98.38 194 LEU B N 1
ATOM 4002 C CA . LEU B 1 194 ? -12.125 25.141 2.062 1 98.38 194 LEU B CA 1
ATOM 4003 C C . LEU B 1 194 ? -13.594 25.547 2.15 1 98.38 194 LEU B C 1
ATOM 4005 O O . LEU B 1 194 ? -14.477 24.703 2.305 1 98.38 194 LEU B O 1
ATOM 4009 N N . PRO B 1 195 ? -13.922 26.891 1.962 1 97 195 PRO B N 1
ATOM 4010 C CA . PRO B 1 195 ? -15.344 27.25 1.994 1 97 195 PRO B CA 1
ATOM 4011 C C . PRO B 1 195 ? -16.141 26.625 0.852 1 97 195 PRO B C 1
ATOM 4013 O O . PRO B 1 195 ? -17.297 26.25 1.039 1 97 195 PRO B O 1
ATOM 4016 N N . ALA B 1 196 ? -15.555 26.516 -0.281 1 96.56 196 ALA B N 1
ATOM 4017 C CA . ALA B 1 196 ? -16.219 25.906 -1.429 1 96.56 196 ALA B CA 1
ATOM 4018 C C . ALA B 1 196 ? -16.531 24.438 -1.168 1 96.56 196 ALA B C 1
ATOM 4020 O O . ALA B 1 196 ? -17.609 23.953 -1.532 1 96.56 196 ALA B O 1
ATOM 4021 N N . LEU B 1 197 ? -15.594 23.734 -0.563 1 97.38 197 LEU B N 1
ATOM 4022 C CA . LEU B 1 197 ? -15.773 22.328 -0.22 1 97.38 197 LEU B CA 1
ATOM 4023 C C . LEU B 1 197 ? -16.859 22.156 0.832 1 97.38 197 LEU B C 1
ATOM 4025 O O . LEU B 1 197 ? -17.688 21.25 0.743 1 97.38 197 LEU B O 1
ATOM 4029 N N . ALA B 1 198 ? -16.859 23.047 1.812 1 95.88 198 ALA B N 1
ATOM 4030 C CA . ALA B 1 198 ? -17.828 22.984 2.904 1 95.88 198 ALA B CA 1
ATOM 4031 C C . ALA B 1 198 ? -19.25 23.188 2.389 1 95.88 198 ALA B C 1
ATOM 4033 O O . ALA B 1 198 ? -20.219 22.656 2.961 1 95.88 198 ALA B O 1
ATOM 4034 N N . ALA B 1 199 ? -19.391 23.875 1.26 1 95.06 199 ALA B N 1
ATOM 4035 C CA . ALA B 1 199 ? -20.703 24.219 0.728 1 95.06 199 ALA B CA 1
ATOM 4036 C C . ALA B 1 199 ? -21.156 23.203 -0.309 1 95.06 199 ALA B C 1
ATOM 4038 O O . ALA B 1 199 ? -22.344 23.156 -0.659 1 95.06 199 ALA B O 1
ATOM 4039 N N . ARG B 1 200 ? -20.312 22.359 -0.765 1 94.31 200 ARG B N 1
ATOM 4040 C CA . ARG B 1 200 ? -20.594 21.422 -1.847 1 94.31 200 ARG B CA 1
ATOM 4041 C C . ARG B 1 200 ? -21.484 20.266 -1.361 1 94.31 200 ARG B C 1
ATOM 4043 O O . ARG B 1 200 ? -21.281 19.766 -0.255 1 94.31 200 ARG B O 1
ATOM 4050 N N . PRO B 1 201 ? -22.484 19.859 -2.184 1 93 201 PRO B N 1
ATOM 4051 C CA . PRO B 1 201 ? -23.219 18.641 -1.812 1 93 201 PRO B CA 1
ATOM 4052 C C . PRO B 1 201 ? -22.297 17.438 -1.61 1 93 201 PRO B C 1
ATOM 4054 O O . PRO B 1 201 ? -21.359 17.25 -2.383 1 93 201 PRO B O 1
ATOM 4057 N N . ALA B 1 202 ? -22.562 16.688 -0.561 1 89.88 202 ALA B N 1
ATOM 4058 C CA . ALA B 1 202 ? -21.641 15.609 -0.185 1 89.88 202 ALA B CA 1
ATOM 4059 C C . ALA B 1 202 ? -22.406 14.391 0.321 1 89.88 202 ALA B C 1
ATOM 4061 O O . ALA B 1 202 ? -22.203 13.953 1.456 1 89.88 202 ALA B O 1
ATOM 4062 N N . PRO B 1 203 ? -23.266 13.844 -0.547 1 96.5 203 PRO B N 1
ATOM 4063 C CA . PRO B 1 203 ? -23.891 12.617 -0.049 1 96.5 203 PRO B CA 1
ATOM 4064 C C . PRO B 1 203 ? -22.875 11.547 0.344 1 96.5 203 PRO B C 1
ATOM 4066 O O . PRO B 1 203 ? -21.875 11.367 -0.351 1 96.5 203 PRO B O 1
ATOM 4069 N N . ARG B 1 204 ? -23.094 10.891 1.473 1 98.12 204 ARG B N 1
ATOM 4070 C CA . ARG B 1 204 ? -22.156 9.883 1.949 1 98.12 204 ARG B CA 1
ATOM 4071 C C . ARG B 1 204 ? -22.297 8.586 1.155 1 98.12 204 ARG B C 1
ATOM 4073 O O . ARG B 1 204 ? -23.406 8.039 1.052 1 98.12 204 ARG B O 1
ATOM 4080 N N . PRO B 1 205 ? -21.266 8.055 0.684 1 98.69 205 PRO B N 1
ATOM 4081 C CA . PRO B 1 205 ? -21.312 6.766 -0.014 1 98.69 205 PRO B CA 1
ATOM 4082 C C . PRO B 1 205 ? -21.062 5.582 0.918 1 98.69 205 PRO B C 1
ATOM 4084 O O . PRO B 1 205 ? -20.625 5.762 2.055 1 98.69 205 PRO B O 1
ATOM 4087 N N . GLY B 1 206 ? -21.453 4.438 0.404 1 98.31 206 GLY B N 1
ATOM 4088 C CA . GLY B 1 206 ? -21.047 3.23 1.104 1 98.31 206 GLY B CA 1
ATOM 4089 C C . GLY B 1 206 ? -19.562 2.955 1.018 1 98.31 206 GLY B C 1
ATOM 4090 O O . GLY B 1 206 ? -18.953 2.516 1.992 1 98.31 206 GLY B O 1
ATOM 4091 N N . ARG B 1 207 ? -18.984 3.217 -0.186 1 98.75 207 ARG B N 1
ATOM 4092 C CA . ARG B 1 207 ? -17.562 3.051 -0.44 1 98.75 207 ARG B CA 1
ATOM 4093 C C . ARG B 1 207 ? -16.953 4.328 -1.01 1 98.75 207 ARG B C 1
ATOM 4095 O O . ARG B 1 207 ? -17.562 5.004 -1.836 1 98.75 207 ARG B O 1
ATOM 4102 N N . ALA B 1 208 ? -15.828 4.723 -0.493 1 98.94 208 ALA B N 1
ATOM 4103 C CA . ALA B 1 208 ? -15.062 5.84 -1.042 1 98.94 208 ALA B CA 1
ATOM 4104 C C . ALA B 1 208 ? -13.68 5.383 -1.502 1 98.94 208 ALA B C 1
ATOM 4106 O O . ALA B 1 208 ? -12.922 4.805 -0.723 1 98.94 208 ALA B O 1
ATOM 4107 N N . ILE B 1 209 ? -13.352 5.609 -2.738 1 98.94 209 ILE B N 1
ATOM 4108 C CA . ILE B 1 209 ? -12.094 5.18 -3.334 1 98.94 209 ILE B CA 1
ATOM 4109 C C . ILE B 1 209 ? -11.289 6.398 -3.781 1 98.94 209 ILE B C 1
ATOM 4111 O O . ILE B 1 209 ? -11.82 7.285 -4.461 1 98.94 209 ILE B O 1
ATOM 4115 N N . PHE B 1 210 ? -10.062 6.461 -3.383 1 99 210 PHE B N 1
ATOM 4116 C CA . PHE B 1 210 ? -9.18 7.566 -3.738 1 99 210 PHE B CA 1
ATOM 4117 C C . PHE B 1 210 ? -8.016 7.078 -4.582 1 99 210 PHE B C 1
ATOM 4119 O O . PHE B 1 210 ? -7.34 6.109 -4.223 1 99 210 PHE B O 1
ATOM 4126 N N . LEU B 1 211 ? -7.777 7.75 -5.688 1 98.94 211 LEU B N 1
ATOM 4127 C CA . LEU B 1 211 ? -6.715 7.383 -6.617 1 98.94 211 LEU B CA 1
ATOM 4128 C C . LEU B 1 211 ? -5.773 8.562 -6.855 1 98.94 211 LEU B C 1
ATOM 4130 O O . LEU B 1 211 ? -6.219 9.711 -6.941 1 98.94 211 LEU B O 1
ATOM 4134 N N . GLY B 1 212 ? -4.488 8.312 -6.914 1 98.94 212 GLY B N 1
ATOM 4135 C CA . GLY B 1 212 ? -3.496 9.328 -7.234 1 98.94 212 GLY B CA 1
ATOM 4136 C C . GLY B 1 212 ? -2.191 8.742 -7.75 1 98.94 212 GLY B C 1
ATOM 4137 O O . GLY B 1 212 ? -1.784 7.656 -7.332 1 98.94 212 GLY B O 1
ATOM 4138 N N . SER B 1 213 ? -1.478 9.516 -8.609 1 98.75 213 SER B N 1
ATOM 4139 C CA . SER B 1 213 ? -0.239 9.055 -9.227 1 98.75 213 SER B CA 1
ATOM 4140 C C . SER B 1 213 ? 0.98 9.672 -8.547 1 98.75 213 SER B C 1
ATOM 4142 O O . SER B 1 213 ? 0.934 10.82 -8.102 1 98.75 213 SER B O 1
ATOM 4144 N N . GLY B 1 214 ? 2.111 8.914 -8.578 1 97.94 214 GLY B N 1
ATOM 4145 C CA . GLY B 1 214 ? 3.32 9.438 -7.961 1 97.94 214 GLY B CA 1
ATOM 4146 C C . GLY B 1 214 ? 3.15 9.75 -6.488 1 97.94 214 GLY B C 1
ATOM 4147 O O . GLY B 1 214 ? 2.623 8.938 -5.73 1 97.94 214 GLY B O 1
ATOM 4148 N N . ALA B 1 215 ? 3.596 10.914 -6.117 1 98.5 215 ALA B N 1
ATOM 4149 C CA . ALA B 1 215 ? 3.498 11.312 -4.715 1 98.5 215 ALA B CA 1
ATOM 4150 C C . ALA B 1 215 ? 2.041 11.391 -4.27 1 98.5 215 ALA B C 1
ATOM 4152 O O . ALA B 1 215 ? 1.737 11.219 -3.086 1 98.5 215 ALA B O 1
ATOM 4153 N N . LEU B 1 216 ? 1.14 11.539 -5.195 1 98.88 216 LEU B N 1
ATOM 4154 C CA . LEU B 1 216 ? -0.268 11.68 -4.84 1 98.88 216 LEU B CA 1
ATOM 4155 C C . LEU B 1 216 ? -0.883 10.328 -4.5 1 98.88 216 LEU B C 1
ATOM 4157 O O . LEU B 1 216 ? -1.997 10.258 -3.977 1 98.88 216 LEU B O 1
ATOM 4161 N N . THR B 1 217 ? -0.175 9.227 -4.781 1 98.88 217 THR B N 1
ATOM 4162 C CA . THR B 1 217 ? -0.656 7.941 -4.285 1 98.88 217 THR B CA 1
ATOM 4163 C C . THR B 1 217 ? -0.698 7.934 -2.758 1 98.88 217 THR B C 1
ATOM 4165 O O . THR B 1 217 ? -1.643 7.414 -2.16 1 98.88 217 THR B O 1
ATOM 4168 N N . GLY B 1 218 ? 0.362 8.508 -2.16 1 98.81 218 GLY B N 1
ATOM 4169 C CA . GLY B 1 218 ? 0.344 8.656 -0.714 1 98.81 218 GLY B CA 1
ATOM 4170 C C . GLY B 1 218 ? -0.779 9.555 -0.219 1 98.81 218 GLY B C 1
ATOM 4171 O O . GLY B 1 218 ? -1.371 9.289 0.829 1 98.81 218 GLY B O 1
ATOM 4172 N N . ALA B 1 219 ? -1.088 10.602 -0.951 1 98.94 219 ALA B N 1
ATOM 4173 C CA . ALA B 1 219 ? -2.199 11.477 -0.599 1 98.94 219 ALA B CA 1
ATOM 4174 C C . ALA B 1 219 ? -3.535 10.742 -0.706 1 98.94 219 ALA B C 1
ATOM 4176 O O . ALA B 1 219 ? -4.438 10.969 0.102 1 98.94 219 ALA B O 1
ATOM 4177 N N . ALA B 1 220 ? -3.635 9.906 -1.734 1 98.94 220 ALA B N 1
ATOM 4178 C CA . ALA B 1 220 ? -4.828 9.078 -1.874 1 98.94 220 ALA B CA 1
ATOM 4179 C C . ALA B 1 220 ? -5.00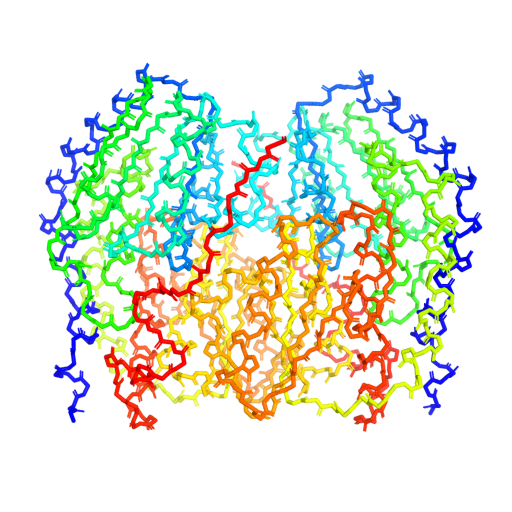8 8.164 -0.663 1 98.94 220 ALA B C 1
ATOM 4181 O O . ALA B 1 220 ? -6.117 8.031 -0.138 1 98.94 220 ALA B O 1
ATOM 4182 N N . ARG B 1 221 ? -3.928 7.578 -0.228 1 98.88 221 ARG B N 1
ATOM 4183 C CA . ARG B 1 221 ? -3.947 6.703 0.938 1 98.88 221 ARG B CA 1
ATOM 4184 C C . ARG B 1 221 ? -4.355 7.469 2.191 1 98.88 221 ARG B C 1
ATOM 4186 O O . ARG B 1 221 ? -5.172 6.992 2.98 1 98.88 221 ARG B O 1
ATOM 4193 N N . GLU B 1 222 ? -3.801 8.633 2.373 1 98.94 222 GLU B N 1
ATOM 4194 C CA . GLU B 1 222 ? -4.148 9.492 3.5 1 98.94 222 GLU B CA 1
ATOM 4195 C C . GLU B 1 222 ? -5.621 9.898 3.453 1 98.94 222 GLU B C 1
ATOM 4197 O O . GLU B 1 222 ? -6.305 9.891 4.48 1 98.94 222 GLU B O 1
ATOM 4202 N N . SER B 1 223 ? -6.121 10.234 2.275 1 98.94 223 SER B N 1
ATOM 4203 C CA . SER B 1 223 ? -7.527 10.594 2.1 1 98.94 223 SER B CA 1
ATOM 4204 C C . SE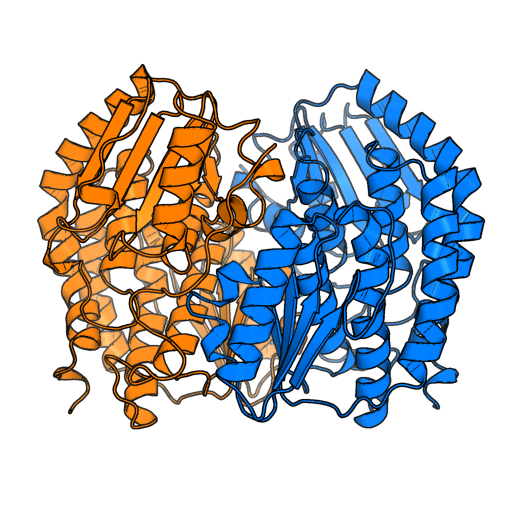R B 1 223 ? -8.445 9.445 2.5 1 98.94 223 SER B C 1
ATOM 4206 O O . SER B 1 223 ? -9.43 9.648 3.213 1 98.94 223 SER B O 1
ATOM 4208 N N . ALA B 1 224 ? -8.07 8.266 2.045 1 98.94 224 ALA B N 1
ATOM 4209 C CA . ALA B 1 224 ? -8.844 7.074 2.379 1 98.94 224 ALA B CA 1
ATOM 4210 C C . ALA B 1 224 ? -8.891 6.855 3.889 1 98.94 224 ALA B C 1
ATOM 4212 O O . ALA B 1 224 ? -9.938 6.523 4.445 1 98.94 224 ALA B O 1
ATOM 4213 N N . LEU B 1 225 ? -7.75 7.055 4.535 1 98.81 225 LEU B N 1
ATOM 4214 C CA . LEU B 1 225 ? -7.688 6.816 5.973 1 98.81 225 LEU B CA 1
ATOM 4215 C C . LEU B 1 225 ? -8.539 7.832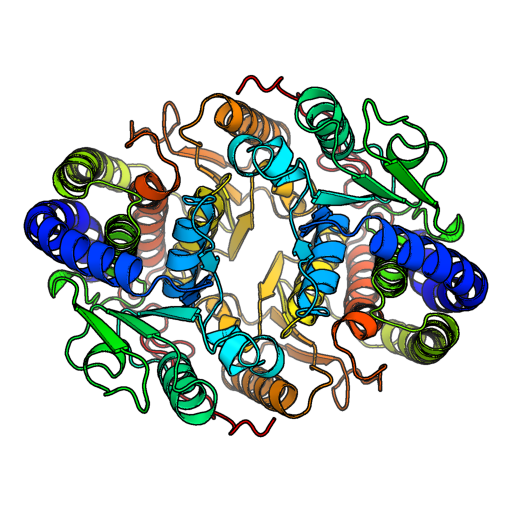 6.73 1 98.81 225 LEU B C 1
ATOM 4217 O O . LEU B 1 225 ? -9.195 7.484 7.711 1 98.81 225 LEU B O 1
ATOM 4221 N N . LYS B 1 226 ? -8.547 9.102 6.301 1 98.75 226 LYS B N 1
ATOM 4222 C CA . LYS B 1 226 ? -9.359 10.117 6.965 1 98.75 226 LYS B CA 1
ATOM 4223 C C . LYS B 1 226 ? -10.844 9.742 6.93 1 98.75 226 LYS B C 1
ATOM 4225 O O . LYS B 1 226 ? -11.539 9.852 7.938 1 98.75 226 LYS B O 1
ATOM 4230 N N . VAL B 1 227 ? -11.273 9.305 5.777 1 98.88 227 VAL B N 1
ATOM 4231 C CA . VAL B 1 227 ? -12.68 8.93 5.629 1 98.88 227 VAL B CA 1
ATOM 4232 C C . VAL B 1 227 ? -12.977 7.707 6.492 1 98.88 227 VAL B C 1
ATOM 4234 O O . VAL B 1 227 ? -13.984 7.672 7.199 1 98.88 227 VAL B O 1
ATOM 4237 N N . LEU B 1 228 ? -12.102 6.734 6.441 1 98.62 228 LEU B N 1
ATOM 4238 C CA . LEU B 1 228 ? -12.297 5.5 7.191 1 98.62 228 LEU B CA 1
ATOM 4239 C C . LEU B 1 228 ? -12.398 5.781 8.688 1 98.62 228 LEU B C 1
ATOM 4241 O O . LEU B 1 228 ? -13.328 5.312 9.352 1 98.62 228 LEU B O 1
ATOM 4245 N N . GLU B 1 229 ? -11.523 6.602 9.195 1 98.06 229 GLU B N 1
ATOM 4246 C CA . GLU B 1 229 ? -11.469 6.918 10.625 1 98.06 229 GLU B CA 1
ATOM 4247 C C . GLU B 1 229 ? -12.68 7.73 11.055 1 98.06 229 GLU B C 1
ATOM 4249 O O . GLU B 1 229 ? -13.359 7.379 12.023 1 98.06 229 GLU B O 1
ATOM 4254 N N . LEU B 1 230 ? -12.992 8.742 10.336 1 98.5 230 LEU B N 1
ATOM 4255 C CA . LEU B 1 230 ? -14.008 9.688 10.789 1 98.5 230 LEU B CA 1
ATOM 4256 C C . LEU B 1 230 ? -15.406 9.125 10.594 1 98.5 230 LEU B C 1
ATOM 4258 O O . LEU B 1 230 ? -16.359 9.594 11.219 1 98.5 230 LEU B O 1
ATOM 4262 N N . THR B 1 231 ? -15.57 8.094 9.758 1 98.25 231 THR B N 1
ATOM 4263 C CA . THR B 1 231 ? -16.875 7.445 9.602 1 98.25 231 THR B CA 1
ATOM 4264 C C . THR B 1 231 ? -16.922 6.152 10.406 1 98.25 231 THR B C 1
ATOM 4266 O O . THR B 1 231 ? -17.875 5.371 10.266 1 98.25 231 THR B O 1
ATOM 4269 N N . ALA B 1 232 ? -15.867 5.914 11.148 1 97 232 ALA B N 1
ATOM 4270 C CA . ALA B 1 232 ? -15.781 4.695 11.945 1 97 232 ALA B CA 1
ATOM 4271 C C . ALA B 1 232 ? -16.078 3.461 11.102 1 97 232 ALA B C 1
ATOM 4273 O O . ALA B 1 232 ? -16.828 2.576 11.531 1 97 232 ALA B O 1
ATOM 4274 N N . GLY B 1 233 ? -15.602 3.52 9.898 1 97.06 233 GLY B N 1
ATOM 4275 C CA . GLY B 1 233 ? -15.672 2.363 9.023 1 97.06 233 GLY B CA 1
ATOM 4276 C C . GLY B 1 233 ? -17.016 2.225 8.32 1 97.06 233 GLY B C 1
ATOM 4277 O O . GLY B 1 233 ? -17.203 1.323 7.5 1 97.06 233 GLY B O 1
ATOM 4278 N N . ARG B 1 234 ? -17.938 3.111 8.594 1 97.88 234 ARG B N 1
ATOM 4279 C CA . ARG B 1 234 ? -19.25 3.012 7.957 1 97.88 234 ARG B CA 1
ATOM 4280 C C . ARG B 1 234 ? -19.156 3.293 6.461 1 97.88 234 ARG B C 1
ATOM 4282 O O . ARG B 1 234 ? -20 2.844 5.684 1 97.88 234 ARG B O 1
ATOM 4289 N N . THR B 1 235 ? -18.25 4.105 6.055 1 98.56 235 THR B N 1
ATOM 4290 C CA . THR B 1 235 ? -17.781 4.184 4.676 1 98.56 235 THR B CA 1
ATOM 4291 C C . THR B 1 235 ? -16.453 3.465 4.512 1 98.56 235 THR B C 1
ATOM 4293 O O . THR B 1 235 ? -15.422 3.947 4.98 1 98.56 235 THR B O 1
ATOM 4296 N N . ILE B 1 236 ? -16.484 2.307 3.871 1 98.56 236 ILE B N 1
ATOM 4297 C CA . ILE B 1 236 ? -15.258 1.56 3.646 1 98.56 236 ILE B CA 1
ATOM 4298 C C . ILE B 1 236 ? -14.469 2.197 2.504 1 98.56 236 ILE B C 1
ATOM 4300 O O . ILE B 1 236 ? -15.055 2.725 1.557 1 98.56 236 ILE B O 1
ATOM 4304 N N . THR B 1 237 ? -13.164 2.189 2.631 1 98.81 237 THR B N 1
ATOM 4305 C CA . THR B 1 237 ? -12.367 2.951 1.678 1 98.81 237 THR B CA 1
ATOM 4306 C C . THR B 1 237 ? -11.344 2.051 0.988 1 98.81 237 THR B C 1
ATOM 4308 O O . THR B 1 237 ? -11.039 0.962 1.478 1 98.81 237 THR B O 1
ATOM 4311 N N . GLN B 1 238 ? -10.867 2.455 -0.184 1 98.56 238 GLN B N 1
ATOM 4312 C CA . GLN B 1 238 ? -9.719 1.93 -0.914 1 98.56 238 GLN B CA 1
ATOM 4313 C C . GLN B 1 238 ? -8.875 3.061 -1.489 1 98.56 238 GLN B C 1
ATOM 4315 O O . GLN B 1 238 ? -9.32 4.207 -1.564 1 98.56 238 GLN B O 1
ATOM 4320 N N . TRP B 1 239 ? -7.719 2.732 -1.786 1 98.81 239 TRP B N 1
ATOM 4321 C CA . TRP B 1 239 ? -6.812 3.664 -2.447 1 98.81 239 TRP B CA 1
ATOM 4322 C C . TRP B 1 239 ? -5.859 2.928 -3.383 1 98.81 239 TRP B C 1
ATOM 4324 O O . TRP B 1 239 ? -5.613 1.731 -3.211 1 98.81 239 TRP B O 1
ATOM 4334 N N . ASP B 1 240 ? -5.371 3.613 -4.406 1 98.81 240 ASP B N 1
ATOM 4335 C CA . ASP B 1 240 ? -4.41 3.082 -5.371 1 98.81 240 ASP B CA 1
ATOM 4336 C C . ASP B 1 240 ? -3.885 4.184 -6.285 1 98.81 240 ASP B C 1
ATOM 4338 O O . ASP B 1 240 ? -4.297 5.34 -6.176 1 98.81 240 ASP B O 1
ATOM 4342 N N . SER B 1 241 ? -2.898 3.854 -7.133 1 98.75 241 SER B N 1
ATOM 4343 C CA . SER B 1 241 ? -2.676 4.68 -8.312 1 98.75 241 SER B CA 1
ATOM 4344 C C . SER B 1 241 ? -3.76 4.441 -9.359 1 98.75 241 SER B C 1
ATOM 4346 O O . SER B 1 241 ? -4.352 3.363 -9.422 1 98.75 241 SER B O 1
ATOM 4348 N N . PRO B 1 242 ? -4.047 5.465 -10.219 1 98.5 242 PRO B N 1
ATOM 4349 C CA . PRO B 1 242 ? -5.078 5.273 -11.242 1 98.5 242 PRO B CA 1
ATOM 4350 C C . PRO B 1 242 ? -4.785 4.094 -12.164 1 98.5 242 PRO B C 1
ATOM 4352 O O . PRO B 1 242 ? -5.645 3.232 -12.359 1 98.5 242 PRO B O 1
ATOM 4355 N N . MET B 1 243 ? -3.59 4 -12.648 1 98 243 MET B N 1
ATOM 4356 C CA . MET B 1 243 ? -3.246 2.922 -13.57 1 98 243 MET B CA 1
ATOM 4357 C C . MET B 1 243 ? -3.207 1.58 -12.844 1 98 243 MET B C 1
ATOM 4359 O O . MET B 1 243 ? -3.602 0.556 -13.406 1 98 243 MET B O 1
ATOM 4363 N N . GLY B 1 244 ? -2.691 1.556 -11.609 1 98.12 244 GLY B N 1
ATOM 4364 C CA . GLY B 1 244 ? -2.705 0.336 -10.82 1 98.12 244 GLY B CA 1
ATOM 4365 C C . GLY B 1 244 ? -4.105 -0.168 -10.523 1 98.12 244 GLY B C 1
ATOM 4366 O O . GLY B 1 244 ? -4.336 -1.378 -10.469 1 98.12 244 GLY B O 1
ATOM 4367 N N . PHE B 1 245 ? -5.051 0.769 -10.422 1 98.19 245 PHE B N 1
ATOM 4368 C CA . PHE B 1 245 ? -6.434 0.474 -10.062 1 98.19 245 PHE B CA 1
ATOM 4369 C C . PHE B 1 245 ? -7.102 -0.38 -11.133 1 98.19 245 PHE B C 1
ATOM 4371 O O . PHE B 1 245 ? -8.031 -1.136 -10.844 1 98.19 245 PHE B O 1
ATOM 4378 N N . ARG B 1 246 ? -6.586 -0.345 -12.328 1 96.56 246 ARG B N 1
ATOM 4379 C CA . ARG B 1 246 ? -7.152 -1.056 -13.469 1 96.56 246 ARG B CA 1
ATOM 4380 C C . ARG B 1 246 ? -6.879 -2.553 -13.375 1 96.56 246 ARG B C 1
ATOM 4382 O O . ARG B 1 246 ? -7.488 -3.348 -14.094 1 96.56 246 ARG B O 1
ATOM 4389 N N . HIS B 1 247 ? -5.988 -2.918 -12.531 1 96.31 247 HIS B N 1
ATOM 4390 C CA . HIS B 1 247 ? -5.48 -4.285 -12.523 1 96.31 247 HIS B CA 1
ATOM 4391 C C . HIS B 1 247 ? -6.027 -5.066 -11.328 1 96.31 247 HIS B C 1
ATOM 4393 O O . HIS B 1 247 ? -5.27 -5.711 -10.602 1 96.31 247 HIS B O 1
ATOM 4399 N N . GLY B 1 248 ? -7.367 -5.035 -11.188 1 95.5 248 GLY B N 1
ATOM 4400 C CA . GLY B 1 248 ? -8.016 -5.848 -10.172 1 95.5 248 GLY B CA 1
ATOM 4401 C C . GLY B 1 248 ? -8.805 -5.031 -9.164 1 95.5 248 GLY B C 1
ATOM 4402 O O . GLY B 1 248 ? -10.008 -5.223 -9.008 1 95.5 248 GLY B O 1
ATOM 4403 N N . PRO B 1 249 ? -8.18 -4.062 -8.523 1 97.56 249 PRO B N 1
ATOM 4404 C CA . PRO B 1 249 ? -8.828 -3.291 -7.465 1 97.56 249 PRO B CA 1
ATOM 4405 C C . PRO B 1 249 ? -10.094 -2.582 -7.941 1 97.56 249 PRO B C 1
ATOM 4407 O O . PRO B 1 249 ? -11 -2.328 -7.141 1 97.56 249 PRO B O 1
ATOM 4410 N N . LYS B 1 250 ? -10.25 -2.35 -9.242 1 97.25 250 LYS B N 1
ATOM 4411 C CA . LYS B 1 250 ? -11.438 -1.708 -9.797 1 97.25 250 LYS B CA 1
ATOM 4412 C C . LYS B 1 250 ? -12.688 -2.547 -9.547 1 97.25 250 LYS B C 1
ATOM 4414 O O . LYS B 1 250 ? -13.805 -2.039 -9.617 1 97.25 250 LYS B O 1
ATOM 4419 N N . SER B 1 251 ? -12.5 -3.812 -9.188 1 95.81 251 SER B N 1
ATOM 4420 C CA . SER B 1 251 ? -13.602 -4.715 -8.844 1 95.81 251 SER B CA 1
ATOM 4421 C C . SER B 1 251 ? -14.367 -4.211 -7.629 1 95.81 251 SER B C 1
ATOM 4423 O O . SER B 1 251 ? -15.492 -4.648 -7.375 1 95.81 251 SER B O 1
ATOM 4425 N N . ALA B 1 252 ? -13.82 -3.291 -6.895 1 97.5 252 ALA B N 1
ATOM 4426 C CA . ALA B 1 252 ? -14.414 -2.791 -5.656 1 97.5 252 ALA B CA 1
ATOM 4427 C C . ALA B 1 252 ? -15.562 -1.834 -5.949 1 97.5 252 ALA B C 1
ATOM 4429 O O . ALA B 1 252 ? -16.359 -1.53 -5.066 1 97.5 252 ALA B O 1
ATOM 4430 N N . VAL B 1 253 ? -15.648 -1.314 -7.156 1 97.75 253 VAL B N 1
ATOM 4431 C CA . VAL B 1 253 ? -16.609 -0.263 -7.473 1 97.75 253 VAL B CA 1
ATOM 4432 C C . VAL B 1 253 ? -18 -0.867 -7.625 1 97.75 253 VAL B C 1
ATOM 4434 O O . VAL B 1 253 ? -18.188 -1.862 -8.328 1 97.75 253 VAL B O 1
ATOM 4437 N N . ASP B 1 254 ? -18.953 -0.403 -6.895 1 95.81 254 ASP B N 1
ATOM 4438 C CA . ASP B 1 254 ? -20.359 -0.743 -7.074 1 95.81 254 ASP B CA 1
ATOM 4439 C C . ASP B 1 254 ? -21.219 0.516 -7.18 1 95.81 254 ASP B C 1
ATOM 4441 O O . ASP B 1 254 ? -20.688 1.616 -7.367 1 95.81 254 ASP B O 1
ATOM 4445 N N . ASP B 1 255 ? -22.516 0.426 -7.07 1 96.38 255 ASP B N 1
ATOM 4446 C CA . ASP B 1 255 ? -23.438 1.521 -7.359 1 96.38 255 ASP B CA 1
ATOM 4447 C C . ASP B 1 255 ? -23.406 2.574 -6.258 1 96.38 255 ASP B C 1
ATOM 4449 O O . ASP B 1 255 ? -23.812 3.717 -6.469 1 96.38 255 ASP B O 1
ATOM 4453 N N . ASP B 1 256 ? -22.938 2.236 -5.109 1 98 256 ASP B N 1
ATOM 4454 C CA . ASP B 1 256 ? -22.875 3.148 -3.973 1 98 256 ASP B CA 1
ATOM 4455 C C . ASP B 1 256 ? -21.438 3.57 -3.684 1 98 256 ASP B C 1
ATOM 4457 O O . ASP B 1 256 ? -21.062 3.736 -2.523 1 98 256 ASP B O 1
ATOM 4461 N N . THR B 1 257 ? -20.641 3.627 -4.758 1 98.62 257 THR B N 1
ATOM 4462 C CA . THR B 1 257 ? -19.234 4.008 -4.625 1 98.62 257 THR B CA 1
ATOM 4463 C C . THR B 1 257 ? -19.016 5.43 -5.129 1 98.62 257 THR B C 1
ATOM 4465 O O . THR B 1 257 ? -19.562 5.828 -6.148 1 98.62 257 THR B O 1
ATOM 4468 N N . ALA B 1 258 ? -18.297 6.254 -4.387 1 98.88 258 ALA B N 1
ATOM 4469 C CA . ALA B 1 258 ? -17.734 7.508 -4.875 1 98.88 258 ALA B CA 1
ATOM 4470 C C . ALA B 1 258 ? -16.234 7.375 -5.117 1 98.88 258 ALA B C 1
ATOM 4472 O O . ALA B 1 258 ? -15.484 6.988 -4.215 1 98.88 258 ALA B O 1
ATOM 4473 N N . VAL B 1 259 ? -15.805 7.656 -6.336 1 98.88 259 VAL B N 1
ATOM 4474 C CA . VAL B 1 259 ? -14.391 7.598 -6.699 1 98.88 259 VAL B CA 1
ATOM 4475 C C . VAL B 1 259 ? -13.836 9.016 -6.824 1 98.88 259 VAL B C 1
ATOM 4477 O O . VAL B 1 259 ? -14.43 9.867 -7.484 1 98.88 259 VAL B O 1
ATOM 4480 N N . PHE B 1 260 ? -12.727 9.266 -6.168 1 98.94 260 PHE B N 1
ATOM 4481 C CA . PHE B 1 260 ? -12.008 10.539 -6.238 1 98.94 260 PHE B CA 1
ATOM 4482 C C . PHE B 1 260 ? -10.641 10.352 -6.883 1 98.94 260 PHE B C 1
ATOM 4484 O O . PHE B 1 260 ? -9.828 9.562 -6.398 1 98.94 260 PHE B O 1
ATOM 4491 N N . VAL B 1 261 ? -10.375 11.008 -7.98 1 98.94 261 VAL B N 1
ATOM 4492 C CA . VAL B 1 261 ? -9.102 10.906 -8.688 1 98.94 261 VAL B CA 1
ATOM 4493 C C . VAL B 1 261 ? -8.297 12.188 -8.508 1 98.94 261 VAL B C 1
ATOM 4495 O O . VAL B 1 261 ? -8.695 13.25 -8.977 1 98.94 261 VAL B O 1
ATOM 4498 N N . LEU B 1 262 ? -7.176 12.125 -7.781 1 98.94 262 LEU B N 1
ATOM 4499 C CA . LEU B 1 262 ? -6.266 13.242 -7.594 1 98.94 262 LEU B CA 1
ATOM 4500 C C . LEU B 1 262 ? -5.414 13.469 -8.844 1 98.94 262 LEU B C 1
ATOM 4502 O O . LEU B 1 262 ? -4.602 12.617 -9.203 1 98.94 262 LEU B O 1
ATOM 4506 N N . LEU B 1 263 ? -5.582 14.602 -9.422 1 98.94 263 LEU B N 1
ATOM 4507 C CA . LEU B 1 263 ? -4.922 14.883 -10.688 1 98.94 263 LEU B CA 1
ATOM 4508 C C . LEU B 1 263 ? -3.492 15.359 -10.469 1 98.94 263 LEU B C 1
ATOM 4510 O O . LEU B 1 263 ? -3.26 16.312 -9.703 1 98.94 263 LEU B O 1
ATOM 4514 N N . HIS B 1 264 ? -2.59 14.695 -11.141 1 98.81 264 HIS B N 1
ATOM 4515 C CA . HIS B 1 264 ? -1.173 15.031 -11.039 1 98.81 264 HIS B CA 1
ATOM 4516 C C . HIS B 1 264 ? -0.875 16.375 -11.68 1 98.81 264 HIS B C 1
ATOM 4518 O O . HIS B 1 264 ? -1.469 16.734 -12.703 1 98.81 264 HIS B O 1
ATOM 4524 N N . PRO B 1 265 ? 0.059 17.141 -11.117 1 98.19 265 PRO B N 1
ATOM 4525 C CA . PRO B 1 265 ? 0.36 18.453 -11.703 1 98.19 265 PRO B CA 1
ATOM 4526 C C . PRO B 1 265 ? 1.113 18.344 -13.031 1 98.19 265 PRO B C 1
ATOM 4528 O O . PRO B 1 265 ? 1.072 19.266 -13.844 1 98.19 265 PRO B O 1
ATOM 4531 N N . GLY B 1 266 ? 1.85 17.266 -13.242 1 97.06 266 GLY B N 1
ATOM 4532 C CA . GLY B 1 266 ? 2.521 17.062 -14.516 1 97.06 266 GLY B CA 1
ATOM 4533 C C . GLY B 1 266 ? 1.575 16.672 -15.633 1 97.06 266 GLY B C 1
ATOM 4534 O O . GLY B 1 266 ? 0.756 15.758 -15.469 1 97.06 266 GLY B O 1
ATOM 4535 N N . ASP B 1 267 ? 1.708 17.234 -16.797 1 96.25 267 ASP B N 1
ATOM 4536 C CA . ASP B 1 267 ? 0.782 17.062 -17.922 1 96.25 267 ASP B CA 1
ATOM 4537 C C . ASP B 1 267 ? 0.727 15.609 -18.375 1 96.25 267 ASP B C 1
ATOM 4539 O O . ASP B 1 267 ? -0.356 15.055 -18.578 1 96.25 267 ASP B O 1
ATOM 4543 N N . HIS B 1 268 ? 1.846 15.023 -18.547 1 96.69 268 HIS B N 1
ATOM 4544 C CA . HIS B 1 268 ? 1.911 13.656 -19.047 1 96.69 268 HIS B CA 1
ATOM 4545 C C . HIS B 1 268 ? 1.145 12.703 -18.141 1 96.69 268 HIS B C 1
ATOM 4547 O O . HIS B 1 268 ? 0.294 11.938 -18.594 1 96.69 268 HIS B O 1
ATOM 4553 N N . THR B 1 269 ? 1.425 12.766 -16.875 1 97.94 269 THR B N 1
ATOM 4554 C CA . THR B 1 269 ? 0.8 11.891 -15.891 1 97.94 269 THR B CA 1
ATOM 4555 C C . THR B 1 269 ? -0.689 12.203 -15.758 1 97.94 269 THR B C 1
ATOM 4557 O O . THR B 1 269 ? -1.51 11.289 -15.641 1 97.94 269 THR B O 1
ATOM 4560 N N . ARG B 1 270 ? -0.998 13.445 -15.797 1 98.12 270 ARG B N 1
ATOM 4561 C CA . ARG B 1 270 ? -2.383 13.875 -15.633 1 98.12 270 ARG B CA 1
ATOM 4562 C C . ARG B 1 270 ? -3.266 13.305 -16.734 1 98.12 270 ARG B C 1
ATOM 4564 O O . ARG B 1 270 ? -4.449 13.039 -16.516 1 98.12 270 ARG B O 1
ATOM 4571 N N . ARG B 1 271 ? -2.74 13.086 -17.922 1 97.69 271 ARG B N 1
ATOM 4572 C CA . ARG B 1 271 ? -3.502 12.484 -19.016 1 97.69 271 ARG B CA 1
ATOM 4573 C C . ARG B 1 271 ? -3.973 11.086 -18.641 1 97.69 271 ARG B C 1
ATOM 4575 O O . ARG B 1 271 ? -5.117 10.719 -18.906 1 97.69 271 ARG B O 1
ATOM 4582 N N . PHE B 1 272 ? -3.084 10.312 -18 1 98.12 272 PHE B N 1
ATOM 4583 C CA . PHE B 1 272 ? -3.471 8.977 -17.547 1 98.12 272 PHE B CA 1
ATOM 4584 C C . PHE B 1 272 ? -4.531 9.062 -16.469 1 98.12 272 PHE B C 1
ATOM 4586 O O . PHE B 1 272 ? -5.457 8.242 -16.422 1 98.12 272 PHE B O 1
ATOM 4593 N N . ASP B 1 273 ? -4.363 10.055 -15.555 1 98.62 273 ASP B N 1
ATOM 4594 C CA . ASP B 1 273 ? -5.363 10.242 -14.508 1 98.62 273 ASP B CA 1
ATOM 4595 C C . ASP B 1 273 ? -6.746 10.484 -15.102 1 98.62 273 ASP B C 1
ATOM 4597 O O . ASP B 1 273 ? -7.727 9.867 -14.688 1 98.62 273 ASP B O 1
ATOM 4601 N N . HIS B 1 274 ? -6.809 11.312 -16.094 1 98.25 274 HIS B N 1
ATOM 4602 C CA . HIS B 1 274 ? -8.07 11.609 -16.75 1 98.25 274 HIS B CA 1
ATOM 4603 C C . HIS B 1 274 ? -8.617 10.383 -17.484 1 98.25 274 HIS B C 1
ATOM 4605 O O . HIS B 1 274 ? -9.82 10.109 -17.438 1 98.25 274 HIS B O 1
ATOM 4611 N N . ASP B 1 275 ? -7.754 9.68 -18.203 1 97.69 275 ASP B N 1
ATOM 4612 C CA . ASP B 1 275 ? -8.172 8.477 -18.922 1 97.69 275 ASP B CA 1
ATOM 4613 C C . ASP B 1 275 ? -8.852 7.484 -17.984 1 97.69 275 ASP B C 1
ATOM 4615 O O . ASP B 1 275 ? -9.898 6.922 -18.312 1 97.69 275 ASP B O 1
ATOM 4619 N N . VAL B 1 276 ? -8.281 7.289 -16.812 1 97.75 276 VAL B N 1
ATOM 4620 C CA . VAL B 1 276 ? -8.805 6.301 -15.867 1 97.75 276 VAL B CA 1
ATOM 4621 C C . VAL B 1 276 ? -10.102 6.816 -15.25 1 97.75 276 VAL B C 1
ATOM 4623 O O . VAL B 1 276 ? -11.055 6.059 -15.062 1 97.75 276 VAL B O 1
ATOM 4626 N N . ALA B 1 277 ? -10.141 8.141 -14.953 1 98.38 277 ALA B N 1
ATOM 4627 C CA . ALA B 1 277 ? -11.391 8.719 -14.469 1 98.38 277 ALA B CA 1
ATOM 4628 C C . ALA B 1 277 ? -12.523 8.5 -15.461 1 98.38 277 ALA B C 1
ATOM 4630 O O . ALA B 1 277 ? -13.617 8.07 -15.086 1 98.38 277 ALA B O 1
ATOM 4631 N N . ASP B 1 278 ? -12.234 8.734 -16.703 1 97.62 278 ASP B N 1
ATOM 4632 C CA . ASP B 1 278 ? -13.227 8.57 -17.766 1 97.62 278 ASP B CA 1
ATOM 4633 C C . ASP B 1 278 ? -13.625 7.102 -17.922 1 97.62 278 ASP B C 1
ATOM 4635 O O . ASP B 1 278 ? -14.805 6.797 -18.109 1 97.62 278 ASP B O 1
ATOM 4639 N N . GLU B 1 279 ? -12.641 6.27 -17.859 1 96.56 279 GLU B N 1
ATOM 4640 C CA . GLU B 1 279 ? -12.898 4.836 -17.969 1 96.56 279 GLU B CA 1
ATOM 4641 C C . GLU B 1 279 ? -13.828 4.359 -16.859 1 96.56 279 GLU B C 1
ATOM 4643 O O . GLU B 1 279 ? -14.797 3.637 -17.109 1 96.56 279 GLU B O 1
ATOM 4648 N N . ILE B 1 280 ? -13.578 4.781 -15.594 1 97.38 280 ILE B N 1
ATOM 4649 C CA . ILE B 1 280 ? -14.398 4.375 -14.461 1 97.38 280 ILE B CA 1
ATOM 4650 C C . ILE B 1 280 ? -15.812 4.926 -14.625 1 97.38 280 ILE B C 1
ATOM 4652 O O . ILE B 1 280 ? -16.797 4.207 -14.422 1 97.38 280 ILE B O 1
ATOM 4656 N N . ALA B 1 281 ? -15.914 6.168 -15.031 1 97.56 281 ALA B N 1
ATOM 4657 C CA . ALA B 1 281 ? -17.234 6.789 -15.219 1 97.56 281 ALA B CA 1
ATOM 4658 C C . ALA B 1 281 ? -18.031 6.047 -16.281 1 97.56 281 ALA B C 1
ATOM 4660 O O . ALA B 1 281 ? -19.25 5.887 -16.141 1 97.56 281 ALA B O 1
ATOM 4661 N N . ALA B 1 282 ? -17.375 5.613 -17.328 1 95.69 282 ALA B N 1
ATOM 4662 C CA . ALA B 1 282 ? -18.047 4.91 -18.422 1 95.69 282 ALA B CA 1
ATOM 4663 C C . ALA B 1 282 ? -18.453 3.504 -18 1 95.69 282 ALA B C 1
ATOM 4665 O O . ALA B 1 282 ? -19.547 3.039 -18.344 1 95.69 282 ALA B O 1
ATOM 4666 N N . GLN B 1 283 ? -17.625 2.838 -17.25 1 94.62 283 GLN B N 1
ATOM 4667 C CA . GLN B 1 283 ? -17.828 1.437 -16.906 1 94.62 283 GLN B CA 1
ATOM 4668 C C . GLN B 1 283 ? -18.812 1.3 -15.742 1 94.62 283 GLN B C 1
ATOM 4670 O O . GLN B 1 283 ? -19.469 0.27 -15.594 1 94.62 283 GLN B O 1
ATOM 4675 N N . PHE B 1 284 ? -18.859 2.355 -14.883 1 96.06 284 PHE B N 1
ATOM 4676 C CA . PHE B 1 284 ? -19.719 2.348 -13.703 1 96.06 284 PHE B CA 1
ATOM 4677 C C . PHE B 1 284 ? -20.578 3.6 -13.656 1 96.06 284 PHE B C 1
ATOM 4679 O O . PHE B 1 284 ? -20.375 4.477 -12.82 1 96.06 284 PHE B O 1
ATOM 4686 N N . PRO B 1 285 ? -21.672 3.596 -14.375 1 95.44 285 PRO B N 1
ATOM 4687 C CA . PRO B 1 285 ? -22.453 4.824 -14.555 1 95.44 285 PRO B CA 1
ATOM 4688 C C . PRO B 1 285 ? -23.156 5.27 -13.273 1 95.44 285 PRO B C 1
ATOM 4690 O O . PRO B 1 285 ? -23.516 6.445 -13.141 1 95.44 285 PRO B O 1
ATOM 4693 N N . ASP B 1 286 ? -23.375 4.383 -12.344 1 96.31 286 ASP B N 1
ATOM 4694 C CA . ASP B 1 286 ? -24.094 4.738 -11.125 1 96.31 286 ASP B CA 1
ATOM 4695 C C . ASP B 1 286 ? -23.125 5.207 -10.039 1 96.31 286 ASP B C 1
ATOM 4697 O O . ASP B 1 286 ? -23.547 5.758 -9.023 1 96.31 286 ASP B O 1
ATOM 4701 N N . ALA B 1 287 ? -21.844 4.965 -10.234 1 96.94 287 ALA B N 1
ATOM 4702 C CA . ALA B 1 287 ? -20.844 5.488 -9.305 1 96.94 287 ALA B CA 1
ATOM 4703 C C . ALA B 1 287 ? -20.531 6.949 -9.609 1 96.94 287 ALA B C 1
ATOM 4705 O O . ALA B 1 287 ? -20.656 7.398 -10.75 1 96.94 287 ALA B O 1
ATOM 4706 N N . SER B 1 288 ? -20.203 7.699 -8.586 1 98 288 SER B N 1
ATOM 4707 C CA . SER B 1 288 ? -19.75 9.062 -8.828 1 98 288 SER B CA 1
ATOM 4708 C C . SER B 1 288 ? -18.234 9.117 -8.992 1 98 288 SER B C 1
ATOM 4710 O O . SER B 1 288 ? -17.5 8.406 -8.297 1 98 288 SER B O 1
ATOM 4712 N N . VAL B 1 289 ? -17.781 9.883 -9.953 1 98.62 289 VAL B N 1
ATOM 4713 C CA . VAL B 1 289 ? -16.359 10.117 -10.172 1 98.62 289 VAL B CA 1
ATOM 4714 C C . VAL B 1 289 ? -16.062 11.617 -10.094 1 98.62 289 VAL B C 1
ATOM 4716 O O . VAL B 1 289 ? -16.656 12.414 -10.82 1 98.62 289 VAL B O 1
ATOM 4719 N N . THR B 1 290 ? -15.211 12 -9.164 1 98.81 290 THR B N 1
ATOM 4720 C CA . THR B 1 290 ? -14.82 13.391 -8.969 1 98.81 290 THR B CA 1
ATOM 4721 C C . THR B 1 290 ? -13.312 13.555 -9.141 1 98.81 290 THR B C 1
ATOM 4723 O O . THR B 1 290 ? -12.531 12.867 -8.484 1 98.81 290 THR B O 1
ATOM 4726 N N . THR B 1 291 ? -12.859 14.445 -10 1 98.88 291 THR B N 1
ATOM 4727 C CA . THR B 1 291 ? -11.438 14.758 -10.172 1 98.88 291 THR B CA 1
ATOM 4728 C C . THR B 1 291 ? -11.039 15.945 -9.305 1 98.88 291 THR B C 1
ATOM 4730 O O . THR B 1 291 ? -11.797 16.906 -9.156 1 98.88 291 THR B O 1
ATOM 4733 N N . ILE B 1 292 ? -9.875 15.859 -8.656 1 98.88 292 ILE B N 1
ATOM 4734 C CA . ILE B 1 292 ? -9.367 16.875 -7.734 1 98.88 292 ILE B CA 1
ATOM 4735 C C . ILE B 1 292 ? -7.977 17.328 -8.172 1 98.88 292 ILE B C 1
ATOM 4737 O O . ILE B 1 292 ? -7.051 16.516 -8.242 1 98.88 292 ILE B O 1
ATOM 4741 N N . GLY B 1 293 ? -7.754 18.562 -8.383 1 98.62 293 GLY B N 1
ATOM 4742 C CA . GLY B 1 293 ? -6.477 19.094 -8.82 1 98.62 293 GLY B CA 1
ATOM 4743 C C . GLY B 1 293 ? -6.598 20.016 -10.023 1 98.62 293 GLY B C 1
ATOM 4744 O O . GLY B 1 293 ? -7.68 20.531 -10.32 1 98.62 293 GLY B O 1
ATOM 4745 N N . PRO B 1 294 ? -5.52 20.266 -10.766 1 97.88 294 PRO B N 1
ATOM 4746 C CA . PRO B 1 294 ? -5.543 21.234 -11.875 1 97.88 294 PRO B CA 1
ATOM 4747 C C . PRO B 1 294 ? -6.551 20.859 -12.961 1 97.88 294 PRO B C 1
ATOM 4749 O O . PRO B 1 294 ? -6.438 19.797 -13.57 1 97.88 294 PRO B O 1
ATOM 4752 N N . GLY B 1 295 ? -7.562 21.734 -13.125 1 96.94 295 GLY B N 1
ATOM 4753 C CA . GLY B 1 295 ? -8.531 21.547 -14.195 1 96.94 295 GLY B CA 1
ATOM 4754 C C . GLY B 1 295 ? -9.609 20.531 -13.844 1 96.94 295 GLY B C 1
ATOM 4755 O O . GLY B 1 295 ? -10.453 20.203 -14.688 1 96.94 295 GLY B O 1
ATOM 4756 N N . GLY B 1 296 ? -9.656 20.031 -12.617 1 98.31 296 GLY B N 1
ATOM 4757 C CA . GLY B 1 296 ? -10.617 19 -12.234 1 98.31 296 GLY B CA 1
ATOM 4758 C C . GLY B 1 296 ? -11.93 19.578 -11.734 1 98.31 296 GLY B C 1
ATOM 4759 O O . GLY B 1 296 ? -12.156 20.797 -11.805 1 98.31 296 GLY B O 1
ATOM 4760 N N . ASP B 1 297 ? -12.859 18.703 -11.305 1 98.12 297 ASP B N 1
ATOM 4761 C CA . ASP B 1 297 ? -14.141 19.078 -10.727 1 98.12 297 ASP B CA 1
ATOM 4762 C C . ASP B 1 297 ? -13.938 19.953 -9.492 1 98.12 297 ASP B C 1
ATOM 4764 O O . ASP B 1 297 ? -14.688 20.906 -9.273 1 98.12 297 ASP B O 1
ATOM 4768 N N . ILE B 1 298 ? -13.039 19.562 -8.602 1 98.44 298 ILE B N 1
ATOM 4769 C CA . ILE B 1 298 ? -12.5 20.391 -7.523 1 98.44 298 ILE B CA 1
ATOM 4770 C C . ILE B 1 298 ? -11.117 20.906 -7.906 1 98.44 298 ILE B C 1
ATOM 4772 O O . ILE B 1 298 ? -10.133 20.156 -7.863 1 98.44 298 ILE B O 1
ATOM 4776 N N . SER B 1 299 ? -11.07 22.172 -8.219 1 98 299 SER B N 1
ATOM 4777 C CA . SER B 1 299 ? -9.883 22.656 -8.922 1 98 299 SER B CA 1
ATOM 4778 C C . SER B 1 299 ? -9.023 23.516 -8.008 1 98 299 SER B C 1
ATOM 4780 O O . SER B 1 299 ? -9.547 24.297 -7.215 1 98 299 SER B O 1
ATOM 4782 N N . TYR B 1 300 ? -7.738 23.375 -8.086 1 98.19 300 TYR B N 1
ATOM 4783 C CA . TYR B 1 300 ? -6.699 24.266 -7.59 1 98.19 300 TYR B CA 1
ATOM 4784 C C . TYR B 1 300 ? -5.504 24.297 -8.539 1 98.19 300 TYR B C 1
ATOM 4786 O O . TYR B 1 300 ? -5.328 23.391 -9.352 1 98.19 300 TYR B O 1
ATOM 4794 N N . ARG B 1 301 ? -4.711 25.281 -8.508 1 96.94 301 ARG B N 1
ATOM 4795 C CA . ARG B 1 301 ? -3.533 25.391 -9.359 1 96.94 301 ARG B CA 1
ATOM 4796 C C . ARG B 1 301 ? -2.361 24.594 -8.781 1 96.94 301 ARG B C 1
ATOM 4798 O O . ARG B 1 301 ? -1.729 23.812 -9.484 1 96.94 301 ARG B O 1
ATOM 4805 N N . GLY B 1 302 ? -2.16 24.766 -7.496 1 96.94 302 GLY B N 1
ATOM 4806 C CA . GLY B 1 302 ? -1.061 24.094 -6.816 1 96.94 302 GLY B CA 1
ATOM 4807 C C . GLY B 1 302 ? 0.289 24.719 -7.105 1 96.94 302 GLY B C 1
ATOM 4808 O O . GLY B 1 302 ? 0.361 25.844 -7.621 1 96.94 302 GLY B O 1
ATOM 4809 N N . THR B 1 303 ? 1.386 24.078 -6.73 1 96.5 303 THR B N 1
ATOM 4810 C CA . THR B 1 303 ? 2.752 24.578 -6.867 1 96.5 303 THR B CA 1
ATOM 4811 C C . THR B 1 303 ? 3.422 23.969 -8.102 1 96.5 303 THR B C 1
ATOM 4813 O O . THR B 1 303 ? 4.496 24.422 -8.508 1 96.5 303 THR B O 1
ATOM 4816 N N . GLY B 1 304 ? 2.85 22.953 -8.609 1 95.94 304 GLY B N 1
ATOM 4817 C CA . GLY B 1 304 ? 3.443 22.234 -9.727 1 95.94 304 GLY B CA 1
ATOM 4818 C C . GLY B 1 304 ? 4.207 20.984 -9.312 1 95.94 304 GLY B C 1
ATOM 4819 O O . GLY B 1 304 ? 4.695 20.25 -10.156 1 95.94 304 GLY B O 1
ATOM 4820 N N . THR B 1 305 ? 4.309 20.719 -8.055 1 95.94 305 THR B N 1
ATOM 4821 C CA . THR B 1 305 ? 4.93 19.5 -7.566 1 95.94 305 THR B CA 1
ATOM 4822 C C . THR B 1 305 ? 3.928 18.656 -6.781 1 95.94 305 THR B C 1
ATOM 4824 O O . THR B 1 305 ? 3.223 19.172 -5.91 1 95.94 305 THR B O 1
ATOM 4827 N N . ALA B 1 306 ? 3.879 17.391 -7.129 1 98.25 306 ALA B N 1
ATOM 4828 C CA . ALA B 1 306 ? 2.855 16.516 -6.574 1 98.25 306 ALA B CA 1
ATOM 4829 C C . ALA B 1 306 ? 2.977 16.406 -5.059 1 98.25 306 ALA B C 1
ATOM 4831 O O . ALA B 1 306 ? 1.97 16.422 -4.344 1 98.25 306 ALA B O 1
ATOM 4832 N N . ALA B 1 307 ? 4.215 16.359 -4.562 1 98.56 307 ALA B N 1
ATOM 4833 C CA . ALA B 1 307 ? 4.422 16.188 -3.127 1 98.56 307 ALA B CA 1
ATOM 4834 C C . ALA B 1 307 ? 3.922 17.391 -2.35 1 98.56 307 ALA B C 1
ATOM 4836 O O . ALA B 1 307 ? 3.223 17.25 -1.344 1 98.56 307 ALA B O 1
ATOM 4837 N N . ALA B 1 308 ? 4.227 18.594 -2.791 1 98.69 308 ALA B N 1
ATOM 4838 C CA . ALA B 1 308 ? 3.764 19.797 -2.117 1 98.69 308 ALA B CA 1
ATOM 4839 C C . ALA B 1 308 ? 2.256 19.969 -2.277 1 98.69 308 ALA B C 1
ATOM 4841 O O . ALA B 1 308 ? 1.562 20.328 -1.32 1 98.69 308 ALA B O 1
ATOM 4842 N N . ASP B 1 309 ? 1.743 19.672 -3.441 1 98.75 309 ASP B N 1
ATOM 4843 C CA . ASP B 1 309 ? 0.331 19.859 -3.754 1 98.75 309 ASP B CA 1
ATOM 4844 C C . ASP B 1 309 ? -0.542 18.859 -2.992 1 98.75 309 ASP B C 1
ATOM 4846 O O . ASP B 1 309 ? -1.76 19.031 -2.91 1 98.75 309 ASP B O 1
ATOM 4850 N N . ALA B 1 310 ? 0.07 17.812 -2.449 1 98.94 310 ALA B N 1
ATOM 4851 C CA . ALA B 1 310 ? -0.661 16.797 -1.694 1 98.94 310 ALA B CA 1
ATOM 4852 C C . ALA B 1 310 ? -1.468 17.438 -0.564 1 98.94 310 ALA B C 1
ATOM 4854 O O . ALA B 1 310 ? -2.545 16.938 -0.214 1 98.94 310 ALA B O 1
ATOM 4855 N N . VAL B 1 311 ? -1 18.594 0.014 1 98.94 311 VAL B N 1
ATOM 4856 C CA . VAL B 1 311 ? -1.685 19.188 1.152 1 98.94 311 VAL B CA 1
ATOM 4857 C C . VAL B 1 311 ? -3.002 19.812 0.692 1 98.94 311 VAL B C 1
ATOM 4859 O O . VAL B 1 311 ? -3.953 19.922 1.472 1 98.94 311 VAL B O 1
ATOM 4862 N N . LEU B 1 312 ? -3.1 20.234 -0.553 1 98.94 312 LEU B N 1
ATOM 4863 C CA . LEU B 1 312 ? -4.363 20.688 -1.118 1 98.94 312 LEU B CA 1
ATOM 4864 C C . LEU B 1 312 ? -5.25 19.5 -1.5 1 98.94 312 LEU B C 1
ATOM 4866 O O . LEU B 1 312 ? -6.461 19.531 -1.268 1 98.94 312 LEU B O 1
ATOM 4870 N N . ALA B 1 313 ? -4.633 18.453 -2.027 1 98.94 313 ALA B N 1
ATOM 4871 C CA . ALA B 1 313 ? -5.344 17.297 -2.572 1 98.94 313 ALA B CA 1
ATOM 4872 C C . ALA B 1 313 ? -6.09 16.547 -1.475 1 98.94 313 ALA B C 1
ATOM 4874 O O . ALA B 1 313 ? -7.09 15.883 -1.742 1 98.94 313 ALA B O 1
ATOM 4875 N N . VAL B 1 314 ? -5.645 16.641 -0.208 1 98.94 314 VAL B N 1
ATOM 4876 C CA . VAL B 1 314 ? -6.242 15.859 0.871 1 98.94 314 VAL B CA 1
ATOM 4877 C C . VAL B 1 314 ? -7.395 16.641 1.498 1 98.94 314 VAL B C 1
ATOM 4879 O O . VAL B 1 314 ? -8.211 16.078 2.232 1 98.94 314 VAL B O 1
ATOM 4882 N N . LEU B 1 315 ? -7.48 17.969 1.259 1 98.94 315 LEU B N 1
ATOM 4883 C CA . LEU B 1 315 ? -8.453 18.812 1.938 1 98.94 315 LEU B CA 1
ATOM 4884 C C . LEU B 1 315 ? -9.875 18.359 1.638 1 98.94 315 LEU B C 1
ATOM 4886 O O . LEU B 1 315 ? -10.727 18.328 2.535 1 98.94 315 LEU B O 1
ATOM 4890 N N . PRO B 1 316 ? -10.234 17.969 0.398 1 98.88 316 PRO B N 1
ATOM 4891 C CA . PRO B 1 316 ? -11.602 17.484 0.151 1 98.88 316 PRO B CA 1
ATOM 4892 C C . PRO B 1 316 ? -11.961 16.281 1.021 1 98.88 316 PRO B C 1
ATOM 4894 O O . PRO B 1 316 ? -13.07 16.219 1.563 1 98.88 316 PRO B O 1
ATOM 4897 N N . ALA B 1 317 ? -11.062 15.336 1.157 1 98.88 317 ALA B N 1
ATOM 4898 C CA . ALA B 1 317 ? -11.344 14.164 1.983 1 98.88 317 ALA B CA 1
ATOM 4899 C C . ALA B 1 317 ? -11.531 14.555 3.445 1 98.88 317 ALA B C 1
ATOM 4901 O O . ALA B 1 317 ? -12.375 13.992 4.145 1 98.88 317 ALA B O 1
ATOM 4902 N N . GLN B 1 318 ? -10.664 15.508 3.947 1 98.88 318 GLN B N 1
ATOM 4903 C CA . GLN B 1 318 ? -10.812 15.969 5.324 1 98.88 318 GLN B CA 1
ATOM 4904 C C . GLN B 1 318 ? -12.195 16.578 5.559 1 98.88 318 GLN B C 1
ATOM 4906 O O . GLN B 1 318 ? -12.875 16.219 6.527 1 98.88 318 GLN B O 1
ATOM 4911 N N . ILE B 1 319 ? -12.617 17.422 4.652 1 98.81 319 ILE B N 1
ATOM 4912 C CA . ILE B 1 319 ? -13.906 18.094 4.766 1 98.81 319 ILE B CA 1
ATOM 4913 C C . ILE B 1 319 ? -15.039 17.078 4.645 1 98.81 319 ILE B C 1
ATOM 4915 O O . ILE B 1 319 ? -15.938 17.047 5.488 1 98.81 319 ILE B O 1
ATOM 4919 N N . LEU B 1 320 ? -15.016 16.234 3.654 1 98.69 320 LEU B N 1
ATOM 4920 C CA . LEU B 1 320 ? -16.062 15.25 3.424 1 98.69 320 LEU B CA 1
ATOM 4921 C C . LEU B 1 320 ? -16.172 14.297 4.605 1 98.69 320 LEU B C 1
ATOM 4923 O O . LEU B 1 320 ? -17.281 13.992 5.059 1 98.69 320 LEU B O 1
ATOM 4927 N N . ALA B 1 321 ? -15.016 13.828 5.055 1 98.75 321 ALA B N 1
ATOM 4928 C CA . ALA B 1 321 ? -15.008 12.875 6.16 1 98.75 321 ALA B CA 1
ATOM 4929 C C . ALA B 1 321 ? -15.641 13.477 7.41 1 98.75 321 ALA B C 1
ATOM 4931 O O . ALA B 1 321 ? -16.422 12.812 8.094 1 98.75 321 ALA B O 1
ATOM 4932 N N . ALA B 1 322 ? -15.266 14.758 7.719 1 98.62 322 ALA B N 1
ATOM 4933 C CA . ALA B 1 322 ? -15.844 15.43 8.875 1 98.62 322 ALA B CA 1
ATOM 4934 C C . ALA B 1 322 ? -17.359 15.578 8.727 1 98.62 322 ALA B C 1
ATOM 4936 O O . ALA B 1 322 ? -18.109 15.336 9.672 1 98.62 322 ALA B O 1
ATOM 4937 N N . ARG B 1 323 ? -17.797 15.938 7.586 1 98.56 323 ARG B N 1
ATOM 4938 C CA . ARG B 1 323 ? -19.234 16.094 7.328 1 98.56 323 ARG B CA 1
ATOM 4939 C C . ARG B 1 323 ? -19.953 14.766 7.402 1 98.56 323 ARG B C 1
ATOM 4941 O O . ARG B 1 323 ? -21.047 14.672 7.969 1 98.56 323 ARG B O 1
ATOM 4948 N N . TRP B 1 324 ? -19.391 13.711 6.832 1 98.62 324 TRP B N 1
ATOM 4949 C CA . TRP B 1 324 ? -20.016 12.383 6.852 1 98.62 324 TRP B CA 1
ATOM 4950 C C . TRP B 1 324 ? -20.062 11.828 8.273 1 98.62 324 TRP B C 1
ATOM 4952 O O . TRP B 1 324 ? -21 11.133 8.641 1 98.62 324 TRP B O 1
ATOM 4962 N N . SER B 1 325 ? -18.969 12.148 9.008 1 98.31 325 SER B N 1
ATOM 4963 C CA . SER B 1 325 ? -18.984 11.789 10.422 1 98.31 325 SER B CA 1
ATOM 4964 C C . SER B 1 325 ? -20.172 12.414 11.141 1 98.31 325 SER B C 1
ATOM 4966 O O . SER B 1 325 ? -20.891 11.727 11.875 1 98.31 325 SER B O 1
ATOM 4968 N N . ALA B 1 326 ? -20.422 13.703 10.914 1 97.81 326 ALA B N 1
ATOM 4969 C CA . ALA B 1 326 ? -21.531 14.43 11.508 1 97.81 326 ALA B CA 1
ATOM 4970 C C . ALA B 1 326 ? -22.875 13.867 11.016 1 97.81 326 ALA B C 1
ATOM 4972 O O . ALA B 1 326 ? -23.797 13.703 11.805 1 97.81 326 ALA B O 1
ATOM 4973 N N . ASP B 1 327 ? -22.953 13.555 9.766 1 97.19 327 ASP B N 1
ATOM 4974 C CA . ASP B 1 327 ? -24.172 13 9.18 1 97.19 327 ASP B CA 1
ATOM 4975 C C . ASP B 1 327 ? -24.531 11.672 9.836 1 97.19 327 ASP B C 1
ATOM 4977 O O . ASP B 1 327 ? -25.719 11.328 9.945 1 97.19 327 ASP B O 1
ATOM 4981 N N . LEU B 1 328 ? -23.578 10.914 10.25 1 97.25 328 LEU B N 1
ATOM 4982 C CA . LEU B 1 328 ? -23.766 9.602 10.859 1 97.25 328 LEU B CA 1
ATOM 4983 C C . LEU B 1 328 ? -24.109 9.734 12.344 1 97.25 328 LEU B C 1
ATOM 4985 O O . LEU B 1 328 ? -24.375 8.742 13.016 1 97.25 328 LEU B O 1
ATOM 4989 N N . GLY B 1 329 ? -24.016 11.008 12.875 1 96.75 329 GLY B N 1
ATOM 4990 C CA . GLY B 1 329 ? -24.281 11.25 14.281 1 96.75 329 GLY B CA 1
ATOM 4991 C C . GLY B 1 329 ? -23.141 10.828 15.188 1 96.75 329 GLY B C 1
ATOM 4992 O O . GLY B 1 329 ? -23.344 10.602 16.375 1 96.75 329 GLY B O 1
ATOM 4993 N N . LEU B 1 330 ? -21.938 10.656 14.633 1 96.75 330 LEU B N 1
ATOM 4994 C CA . LEU B 1 330 ? -20.766 10.281 15.414 1 96.75 330 LEU B CA 1
ATOM 4995 C C . LEU B 1 330 ? -20.125 11.508 16.078 1 96.75 330 LEU B C 1
ATOM 4997 O O . LEU B 1 330 ? -20.266 12.625 15.562 1 96.75 330 LEU B O 1
ATOM 5001 N N . PRO B 1 331 ? -19.547 11.297 17.234 1 96.69 331 PRO B N 1
ATOM 5002 C CA . PRO B 1 331 ? -18.688 12.383 17.719 1 96.69 331 PRO B CA 1
ATOM 5003 C C . PRO B 1 331 ? -17.484 12.617 16.812 1 96.69 331 PRO B C 1
ATOM 5005 O O . PRO B 1 331 ? -16.531 11.836 16.828 1 96.69 331 PRO B O 1
ATOM 5008 N N . VAL B 1 332 ? -17.469 13.672 16.109 1 98 332 VAL B N 1
ATOM 5009 C CA . VAL B 1 332 ? -16.531 13.922 15.023 1 98 332 VAL B CA 1
ATOM 5010 C C . VAL B 1 332 ? -15.102 13.922 15.57 1 98 332 VAL B C 1
ATOM 5012 O O . VAL B 1 332 ? -14.188 13.391 14.93 1 98 332 VAL B O 1
ATOM 5015 N N . ASP B 1 333 ? -14.891 14.469 16.766 1 97.62 333 ASP B N 1
ATOM 5016 C CA . ASP B 1 333 ? -13.555 14.617 17.328 1 97.62 333 ASP B CA 1
ATOM 5017 C C . ASP B 1 333 ? -13 13.273 17.797 1 97.62 333 ASP B C 1
ATOM 5019 O O . ASP B 1 333 ? -11.789 13.117 17.969 1 97.62 333 ASP B O 1
ATOM 5023 N N . ASP B 1 334 ? -13.867 12.297 18.078 1 96 334 ASP B N 1
ATOM 5024 C CA . ASP B 1 334 ? -13.484 10.953 18.5 1 96 334 ASP B CA 1
ATOM 5025 C C . ASP B 1 334 ? -14.578 9.945 18.141 1 96 334 ASP B C 1
ATOM 5027 O O . ASP B 1 334 ? -15.32 9.492 19.016 1 96 334 ASP B O 1
ATOM 5031 N N . PRO B 1 335 ? -14.539 9.477 16.938 1 95.56 335 PRO B N 1
ATOM 5032 C CA . PRO B 1 335 ? -15.633 8.625 16.469 1 95.56 335 PRO B CA 1
ATOM 5033 C C . PRO B 1 335 ? -15.711 7.301 17.234 1 95.56 335 PRO B C 1
ATOM 5035 O O . PRO B 1 335 ? -16.734 6.629 17.203 1 95.56 335 PRO B O 1
ATOM 5038 N N . PHE B 1 336 ? -14.719 6.898 17.922 1 90.88 336 PHE B N 1
ATOM 5039 C CA . PHE B 1 336 ? -14.641 5.598 18.578 1 90.88 336 PHE B CA 1
ATOM 5040 C C . PHE B 1 336 ? -14.906 5.727 20.078 1 90.88 336 PHE B C 1
ATOM 5042 O O . PHE B 1 336 ? -15.141 4.727 20.75 1 90.88 336 PHE B O 1
ATOM 5049 N N . GLN B 1 337 ? -14.922 6.918 20.484 1 81.38 337 GLN B N 1
ATOM 5050 C CA . GLN B 1 337 ? -15.18 7.207 21.891 1 81.38 337 GLN B CA 1
ATOM 5051 C C . GLN B 1 337 ? -14.32 6.332 22.797 1 81.38 337 GLN B C 1
ATOM 5053 O O . GLN B 1 337 ? -14.82 5.754 23.766 1 81.38 337 GLN B O 1
ATOM 5058 N N . GLY B 1 338 ? -13.18 6.086 22.406 1 68.88 338 GLY B N 1
ATOM 5059 C CA . GLY B 1 338 ? -12.156 5.402 23.188 1 68.88 338 GLY B CA 1
ATOM 5060 C C . GLY B 1 338 ? -12.336 3.898 23.219 1 68.88 338 GLY B C 1
ATOM 5061 O O . GLY B 1 338 ? -11.656 3.201 23.969 1 68.88 338 GLY B O 1
ATOM 5062 N N . ARG B 1 339 ? -13.25 3.324 22.594 1 77.44 339 ARG B N 1
ATOM 5063 C CA . ARG B 1 339 ? -13.492 1.888 22.672 1 77.44 339 ARG B CA 1
ATOM 5064 C C . ARG B 1 339 ? -12.461 1.112 21.859 1 77.44 339 ARG B C 1
ATOM 5066 O O . ARG B 1 339 ? -11.352 0.864 22.328 1 77.44 339 ARG B O 1
ATOM 5073 N N . ASN B 1 340 ? -12.391 1.034 20.609 1 79.19 340 ASN B N 1
ATOM 5074 C CA . ASN B 1 340 ? -11.562 0.12 19.828 1 79.19 340 ASN B CA 1
ATOM 5075 C C . ASN B 1 340 ? -10.312 0.812 19.297 1 79.19 340 ASN B C 1
ATOM 5077 O O . ASN B 1 340 ? -9.289 0.163 19.062 1 79.19 340 ASN B O 1
ATOM 5081 N N . LEU B 1 341 ? -10.375 2.07 19.156 1 87.62 341 LEU B N 1
ATOM 5082 C CA . LEU B 1 341 ? -9.242 2.861 18.703 1 87.62 341 LEU B CA 1
ATOM 5083 C C . LEU B 1 341 ? -9.094 4.133 19.516 1 87.62 341 LEU B C 1
ATOM 5085 O O . LEU B 1 341 ? -10.086 4.688 20 1 87.62 341 LEU B O 1
ATOM 5089 N N . SER B 1 342 ? -7.777 4.492 19.688 1 84.31 342 SER B N 1
ATOM 5090 C CA . SER B 1 342 ? -7.469 5.719 20.406 1 84.31 342 SER B CA 1
ATOM 5091 C C . SER B 1 342 ? -6.574 6.637 19.594 1 84.31 342 SER B C 1
ATOM 5093 O O . SER B 1 342 ? -5.879 6.184 18.672 1 84.31 342 SER B O 1
ATOM 5095 N N . ARG B 1 343 ? -6.617 7.918 19.953 1 83.75 343 ARG B N 1
ATOM 5096 C CA . ARG B 1 343 ? -5.832 8.953 19.281 1 83.75 343 ARG B CA 1
ATOM 5097 C C . ARG B 1 343 ? -4.34 8.633 19.344 1 83.75 343 ARG B C 1
ATOM 5099 O O . ARG B 1 343 ? -3.623 8.781 18.359 1 83.75 343 ARG B O 1
ATOM 5106 N N . VAL B 1 344 ? -3.895 8.312 20.5 1 83.81 344 VAL B N 1
ATOM 5107 C CA . VAL B 1 344 ? -2.525 7.848 20.688 1 83.81 344 VAL B CA 1
ATOM 5108 C C . VAL B 1 344 ? -2.516 6.332 20.875 1 83.81 344 VAL B C 1
ATOM 5110 O O . VAL B 1 344 ? -2.986 5.828 21.891 1 83.81 344 VAL B O 1
ATOM 5113 N N . VAL B 1 345 ? -1.941 5.645 19.891 1 84.25 345 VAL B N 1
ATOM 5114 C CA . VAL B 1 345 ? -1.956 4.188 19.922 1 84.25 345 VAL B CA 1
ATOM 5115 C C . VAL B 1 345 ? -1.005 3.684 21.016 1 84.25 345 VAL B C 1
ATOM 5117 O O . VAL B 1 345 ? 0.145 4.125 21.094 1 84.25 345 VAL B O 1
ATOM 5120 N N . SER B 1 346 ? -1.573 2.82 21.859 1 82 346 SER B N 1
ATOM 5121 C CA . SER B 1 346 ? -0.827 2.258 22.984 1 82 346 SER B CA 1
ATOM 5122 C C . SER B 1 346 ? -1.254 0.822 23.266 1 82 346 SER B C 1
ATOM 5124 O O . SER B 1 346 ? -2.178 0.307 22.641 1 82 346 SER B O 1
ATOM 5126 N N . GLY B 1 347 ? -0.417 0.153 24.078 1 81.25 347 GLY B N 1
ATOM 5127 C CA . GLY B 1 347 ? -0.9 -1.111 24.609 1 81.25 347 GLY B CA 1
ATOM 5128 C C . GLY B 1 347 ? -0.23 -2.318 23.969 1 81.25 347 GLY B C 1
ATOM 5129 O O . GLY B 1 347 ? -0.447 -3.451 24.406 1 81.25 347 GLY B O 1
ATOM 5130 N N . VAL B 1 348 ? 0.546 -2.084 22.953 1 83.94 348 VAL B N 1
ATOM 5131 C CA . VAL B 1 348 ? 1.239 -3.246 22.406 1 83.94 348 VAL B CA 1
ATOM 5132 C C . VAL B 1 348 ? 2.488 -3.539 23.234 1 83.94 348 VAL B C 1
ATOM 5134 O O . VAL B 1 348 ? 3.158 -2.617 23.703 1 83.94 348 VAL B O 1
ATOM 5137 N N . THR B 1 349 ? 2.688 -4.812 23.438 1 90.56 349 THR B N 1
ATOM 5138 C CA . THR B 1 349 ? 3.928 -5.219 24.094 1 90.56 349 THR B CA 1
ATOM 5139 C C . THR B 1 349 ? 5.105 -5.121 23.125 1 90.56 349 THR B C 1
ATOM 5141 O O . THR B 1 349 ? 5.109 -5.773 22.078 1 90.56 349 THR B O 1
ATOM 5144 N N . LEU B 1 350 ? 6 -4.324 23.469 1 92.69 350 LEU B N 1
ATOM 5145 C CA . LEU B 1 350 ? 7.223 -4.238 22.688 1 92.69 350 LEU B CA 1
ATOM 5146 C C . LEU B 1 350 ? 8.195 -5.348 23.062 1 92.69 350 LEU B C 1
ATOM 5148 O O . LEU B 1 350 ? 8.789 -5.312 24.156 1 92.69 350 LEU B O 1
ATOM 5152 N N . HIS B 1 351 ? 8.383 -6.238 22.172 1 93.31 351 HIS B N 1
ATOM 5153 C CA . HIS B 1 351 ? 9.258 -7.375 22.438 1 93.31 351 HIS B CA 1
ATOM 5154 C C . HIS B 1 351 ? 10.719 -7.012 22.188 1 93.31 351 HIS B C 1
ATOM 5156 O O . HIS B 1 351 ? 11.07 -6.508 21.125 1 93.31 351 HIS B O 1
ATOM 5162 N N . PRO B 1 352 ? 11.562 -7.332 23.203 1 92.56 352 PRO B N 1
ATOM 5163 C CA . PRO B 1 352 ? 12.992 -7.078 22.969 1 92.56 352 PRO B CA 1
ATOM 5164 C C . PRO B 1 352 ? 13.547 -7.891 21.812 1 92.56 352 PRO B C 1
ATOM 5166 O O . PRO B 1 352 ? 13.18 -9.055 21.625 1 92.56 352 PRO B O 1
ATOM 5169 N N . TRP B 1 353 ? 14.383 -7.188 21.031 1 93.38 353 TRP B N 1
ATOM 5170 C CA . TRP B 1 353 ? 14.969 -7.844 19.859 1 93.38 353 TRP B CA 1
ATOM 5171 C C . TRP B 1 353 ? 16.422 -8.234 20.141 1 93.38 353 TRP B C 1
ATOM 5173 O O . TRP B 1 353 ? 17.203 -7.438 20.656 1 93.38 353 TRP B O 1
ATOM 5183 N N . ALA B 1 354 ? 16.734 -9.531 19.906 1 89.62 354 ALA B N 1
ATOM 5184 C CA . ALA B 1 354 ? 18.094 -10.047 19.984 1 89.62 354 ALA B CA 1
ATOM 5185 C C . ALA B 1 354 ? 18.531 -10.625 18.641 1 89.62 354 ALA B C 1
ATOM 5187 O O . ALA B 1 354 ? 18.031 -11.664 18.219 1 89.62 354 ALA B O 1
ATOM 5188 N N . PRO B 1 355 ? 19.391 -9.875 17.906 1 83.38 355 PRO B N 1
ATOM 5189 C CA . PRO B 1 355 ? 19.797 -10.352 16.594 1 83.38 355 PRO B CA 1
ATOM 5190 C C . PRO B 1 355 ? 20.469 -11.727 16.641 1 83.38 355 PRO B C 1
ATOM 5192 O O . PRO B 1 355 ? 21.078 -12.086 17.641 1 83.38 355 PRO B O 1
#

Radius of gyration: 23.84 Å; Cα contacts (8 Å, |Δi|>4): 1615; chains: 2; bounding box: 53×64×54 Å

Solvent-accessible surface area (backbone atoms only — not comparable to full-atom values): 35161 Å² total; per-residue (Å²): 134,60,63,87,74,30,55,43,49,49,36,54,70,41,35,30,61,50,37,44,69,43,15,66,62,47,39,55,52,19,53,53,49,32,52,49,48,61,72,66,57,51,76,32,34,37,24,21,10,58,38,70,32,20,36,39,20,40,15,48,31,53,53,37,63,90,45,63,51,40,56,42,43,30,32,53,41,61,46,38,42,85,74,44,47,86,71,31,48,53,18,31,43,31,39,36,28,54,58,25,58,30,48,46,57,50,44,42,53,52,49,34,42,74,68,22,25,49,25,28,37,38,24,41,28,24,29,78,84,16,50,54,59,60,59,78,79,54,60,79,28,54,76,47,68,48,77,46,59,68,85,26,44,58,82,18,48,66,75,48,31,32,51,43,53,50,38,53,50,51,30,25,32,71,68,71,44,57,34,67,59,50,28,44,55,51,16,56,54,42,61,60,44,51,61,54,55,74,69,45,91,70,85,76,45,52,28,40,34,21,22,6,49,73,15,23,25,32,31,12,44,48,27,22,48,43,28,19,40,32,36,53,23,64,27,42,49,43,56,37,32,45,63,44,28,68,47,49,64,55,33,62,65,48,67,51,22,36,37,36,40,41,39,40,60,48,67,75,34,24,51,52,41,49,51,42,50,52,48,48,42,69,67,35,71,64,27,46,72,42,35,31,24,62,88,34,81,49,64,48,78,72,81,63,42,42,40,72,30,28,55,61,66,30,46,59,32,53,54,50,17,50,51,43,6,46,73,72,68,40,52,57,38,42,49,51,73,65,67,80,50,57,73,69,47,70,86,70,83,81,74,86,84,79,134,135,59,64,86,73,31,55,43,50,48,37,55,70,39,34,32,61,50,36,44,70,42,15,66,61,47,38,55,51,18,52,53,49,32,51,49,48,60,71,66,57,52,77,31,36,37,24,21,9,57,38,68,32,19,35,38,18,39,15,47,30,53,53,37,66,88,49,63,50,38,55,43,43,31,33,52,40,61,47,37,41,85,70,45,47,85,70,31,49,53,18,31,44,31,40,35,28,54,57,25,59,31,46,46,56,50,44,43,52,52,48,34,42,75,68,25,25,49,25,27,36,39,26,40,28,24,29,77,83,16,50,53,59,60,58,77,80,52,63,78,27,55,78,47,70,49,78,46,61,67,84,25,45,57,82,19,47,64,76,48,32,31,49,43,52,50,38,54,48,50,31,26,32,74,68,72,46,57,34,68,59,51,28,44,55,50,18,56,53,42,62,59,44,51,61,54,56,73,69,46,89,69,84,77,46,52,28,40,34,22,22,5,50,73,14,23,25,32,32,13,43,49,27,22,49,41,29,20,40,32,35,54,23,64,27,41,48,42,57,36,32,45,64,43,28,68,49,50,63,55,32,61,63,49,66,50,22,35,38,35,39,40,40,40,60,48,68,75,34,23,51,52,40,50,52,42,51,51,48,48,42,69,66,35,72,65,26,47,70,43,36,33,24,61,87,34,80,48,62,46,78,71,81,62,41,42,38,72,30,27,55,61,66,29,45,58,33,52,53,49,16,49,50,43,6,45,74,71,68,41,52,58,36,42,49,50,74,65,65,81,51,57,73,68,48,68,85,70,83,79,72,88,84,78,134